Protein AF-0000000074476591 (afdb_homodimer)

Foldseek 3Di:
DAEEEEEALALQSLLLLVVLLVVVHHYAYEYQDALPDPDFQLRFQQQFQAKDAWAFDPDPLSLVLLVLLLVLFVVLVVCCVVPVQLFKDKFKEKEFEFPPPSPPCPHHRHDPNFAPWDWDDPVPHDPRTDTMIMTIIIGANRSSNSVVSVVCSCPVRNYYYHHDDDFACCVVCVVPPPHAYEYASAQDAHHVGDGDPQKFWWKKKKFFFAFDPPFPQLRYKYWYAHPVGDIWIWHHYGPPRGIITYIDTHGPDDDQDDDPVRVVVSQVVCVPVPVRRADVRHTGTPDMHMHIHTAGDSAWDFDWDADPPRHIYTYTYHHGSCCSSSRNSSSVSNSVVVCVVPPDPPD/DAEEEEEDLALQSLLLLVVLLVVVHHYAYEYQDALVDPDFQLRFQQQFQAKDAWAFDPDPLSLVLLVLLLVLFVVLVVCCVVPVQLFKDKFKEKEFEFPPPSPPCPHHRHDPNFAPWDWDDPVPHDPRTDTMIMTIIIGANRSSNSVVSVVCSCPVRNYYYHHDDDFACCVVCVVPPPHAYEYASAQDAHHVGDGDPQKFWWKKKKFFFAFDPPFPQLRYKYWYAHPVGDIWIWHHYGPPRGIITYIDTHGPDDDQDDDPVRVVVSQVVCVPPPVRRADVRHTGTPDMHMHIHTAGDSAWDFDWDADPPRHIYTYTYHHGSCCSSNRNSSSVSNSVVVCVVPPDPPD

Secondary structure (DSSP, 8-state):
--EEEEE--SHHHHHHHHHHHHTT-EEEEEES--TTSPP-TT-GGGG---B------SSHHHHHHHHHHHHHHHHHHHHHHH-GGG--EEEEEEEEEETT-S-SSS-TTSSTT-TT-EEPPGGGPPTTEEEEEEEEEEE--HHHHHHHHHHHHHHTT--EEEE---S-THHHHHHSTT-EEEE--SS-B-TTSSB-TTEEEEEEEEEEEE--TT-GGGSEEEEEE-TTS-EEEEEE-TTT--EEEE---EET----S--HHHHHHHHHHHHHH-GGG-BTTB-EEEEEEEEEEEEETTS-EEEEEEETTTEEEEEEE--BTTHHHHHHHHHHHHHHHHHHHS-----/--EEEEE--SHHHHHHHHHHHHTT-EEEEEES--TTSPP-TT-GGGG---B------SSHHHHHHHHHHHHHHHHHHHHHHH-GGG--EEEEEEEEEETT-S--SS-TTSSTT-TT-EEPPGGGPPTTEEEEEEEEEEE--HHHHHHHHHHHHHHTT--EEEE---S-THHHHHHSTT-EEEE--SS-B-TTSSB-TTEEEEEEEEEEEE--TT-GGGSEEEEEE-TTS-EEEEEE-TTT--EEEE---EET----S--HHHHHHHHHHHHHH-GGG-BTTB-EEEEEEEEEEEEETTS-EEEEEEETTTEEEEEEE--BTTHHHHHHHHHHHHHHHHHHHS-----

pLDDT: mean 94.34, std 8.96, range [31.52, 98.94]

Solvent-accessible surface area (backbone atoms only — not comparable to full-atom values): 35469 Å² total; per-residue (Å²): 126,62,45,35,37,28,33,22,51,38,48,40,17,46,29,30,49,45,47,32,39,75,70,65,41,45,45,35,36,38,19,69,58,55,57,72,50,71,90,45,41,87,48,37,49,55,66,43,65,43,59,57,72,73,49,55,34,90,45,71,63,44,34,53,51,40,52,26,26,46,46,21,52,55,48,46,60,50,39,32,67,78,41,50,77,41,30,44,40,78,30,43,32,35,43,37,22,16,57,88,41,80,81,53,84,87,29,62,39,41,58,74,89,48,52,72,67,39,73,48,58,76,90,71,48,57,92,69,45,69,44,39,35,33,28,53,30,44,29,20,25,34,43,57,29,46,37,42,50,51,28,39,36,35,32,76,66,62,36,48,78,43,81,46,81,75,68,29,48,48,57,50,47,69,77,40,70,90,34,38,34,34,42,19,50,37,44,32,66,23,62,90,34,61,55,38,84,54,36,48,61,32,23,32,44,35,35,35,25,36,46,46,93,82,33,70,46,73,60,29,30,43,36,37,30,40,65,87,67,48,51,42,34,39,35,29,19,44,87,49,55,33,29,34,42,32,49,49,81,34,70,91,46,83,74,68,62,84,51,67,68,60,52,51,52,50,53,57,50,33,59,70,78,44,50,67,45,38,52,94,84,33,76,45,71,75,43,77,45,40,32,40,28,28,20,28,72,85,41,61,43,75,47,80,45,79,43,88,91,77,36,44,34,35,37,41,27,12,45,27,92,38,38,71,38,27,13,51,20,52,13,50,53,50,38,53,54,50,39,69,76,54,64,74,76,78,122,127,62,44,35,37,28,32,22,51,37,50,40,17,47,29,30,49,45,46,33,39,74,70,63,39,45,48,35,36,37,19,72,57,54,57,72,50,70,92,45,42,87,47,39,50,54,66,44,66,43,59,55,73,73,48,58,34,89,46,73,63,44,34,55,51,38,52,26,25,45,47,21,52,55,48,48,60,51,38,33,69,77,40,50,77,42,31,44,41,78,30,44,31,35,43,36,24,16,57,89,39,79,81,53,84,88,29,61,38,42,59,74,89,48,53,71,67,40,72,49,58,76,91,71,48,58,92,70,44,70,44,38,35,34,28,54,29,44,29,20,24,33,44,56,29,46,36,39,50,51,29,40,35,35,33,76,67,62,38,48,79,42,82,46,82,74,67,29,49,48,57,50,48,70,76,40,69,91,36,39,35,34,41,18,49,38,43,33,66,24,60,90,34,61,56,40,85,54,36,48,62,32,24,31,44,35,34,34,26,36,46,47,93,81,34,68,46,74,59,30,31,44,39,37,32,39,65,88,66,49,51,40,33,40,35,28,20,44,85,49,55,34,30,32,40,32,50,49,82,33,71,92,46,85,74,70,63,84,52,67,69,60,53,51,51,49,53,57,49,32,59,70,78,45,52,66,44,38,52,94,84,34,75,47,70,75,43,76,45,40,29,40,27,28,20,28,71,85,41,62,42,74,46,80,46,78,42,88,91,78,36,44,34,36,38,42,26,12,44,27,93,37,39,69,39,27,13,50,21,52,12,50,54,50,39,53,54,49,39,70,77,54,63,73,74,80,123

Sequence (694 aa):
MSQVVVVGAGVIGLSCALTLSEGGYKVKVVAANFPTDPLSSKYTSSWAGAHYRPFPSLTDKDYEDAMLTRVTYDYFKKLSVEEPESTVKWVQGVDFVEEKGIYGVNSRGYYEGIDDMKIVPREQYPPGVAFGASYTTWVLNSPLYIQYLMRKLTFKYGVTFTRAELISLKQISQAYPGHIIVNATGMGLQWDGGYDGDCFPIRGQTLLVRVPQDCLYLNKTVTHQSKDGLWTFVIPRPHHGGVILGGTKQLDDYQSTPKEEDTNALIERAKILYPELFIEGQLDIRNVNVGFRSARNGGLKVELEKYPGNVSVVHAYGAGGMGYELSYGAAKKVEEIVKGIWPKSKLMSQVVVVGAGVIGLSCALTLSEGGYKVKVVAANFPTDPLSSKYTSSWAGAHYRPFPSLTDKDYEDAMLTRVTYDYFKKLSVEEPESTVKWVQGVDFVEEKGIYGVNSRGYYEGIDDMKIVPREQYPPGVAFGASYTTWVLNSPLYIQYLMRKLTFKYGVTFTRAELISLKQISQAYPGHIIVNATGMGLQWDGGYDGDCFPIRGQTLLVRVPQDCLYLNKTVTHQSKDGLWTFVIPRPHHGGVILGGTKQLDDYQSTPKEEDTNALIERAKILYPELFIEGQLDIRNVNVGFRSARNGGLKVELEKYPGNVSVVHAYGAGGMGYELSYGAAKKVEEIVKGIWPKSKL

Structure (mmCIF, N/CA/C/O backbone):
data_AF-0000000074476591-model_v1
#
loop_
_entity.id
_entity.type
_entity.pdbx_description
1 polymer 'FAD dependent oxidoreductase domain-containing protein'
#
loop_
_atom_site.group_PDB
_atom_site.id
_atom_site.type_symbol
_atom_site.label_atom_id
_atom_site.label_alt_id
_atom_site.label_comp_id
_atom_site.label_asym_id
_atom_site.label_entity_id
_atom_site.label_seq_id
_atom_site.pdbx_PDB_ins_code
_atom_site.Cartn_x
_atom_site.Cartn_y
_atom_site.Cartn_z
_atom_site.occupancy
_atom_site.B_iso_or_equiv
_atom_site.auth_seq_id
_atom_site.auth_comp_id
_atom_site.auth_asym_id
_atom_site.auth_atom_id
_atom_site.pdbx_PDB_model_num
ATOM 1 N N . MET A 1 1 ? -32.156 2.043 5.957 1 54.25 1 MET A N 1
ATOM 2 C CA . MET A 1 1 ? -30.812 2.471 6.383 1 54.25 1 MET A CA 1
ATOM 3 C C . MET A 1 1 ? -30.406 3.754 5.668 1 54.25 1 MET A C 1
ATOM 5 O O . MET A 1 1 ? -30.656 3.91 4.473 1 54.25 1 MET A O 1
ATOM 9 N N . SER A 1 2 ? -30.125 4.824 6.441 1 66.69 2 SER A N 1
ATOM 10 C CA . SER A 1 2 ? -29.859 6.141 5.867 1 66.69 2 SER A CA 1
ATOM 11 C C . SER A 1 2 ? -28.562 6.141 5.074 1 66.69 2 SER A C 1
ATOM 13 O O . SER A 1 2 ? -27.625 5.398 5.398 1 66.69 2 SER A O 1
ATOM 15 N N . GLN A 1 3 ? -28.672 6.848 3.941 1 91.94 3 GLN A N 1
ATOM 16 C CA . GLN A 1 3 ? -27.578 6.816 2.967 1 91.94 3 GLN A CA 1
ATOM 17 C C . GLN A 1 3 ? -26.812 8.133 2.975 1 91.94 3 GLN A C 1
ATOM 19 O O . GLN A 1 3 ? -27.391 9.203 3.119 1 91.94 3 GLN A O 1
ATOM 24 N N . VAL A 1 4 ? -25.609 8.031 3.135 1 98 4 VAL A N 1
ATOM 25 C CA . VAL A 1 4 ? -24.703 9.172 3.137 1 98 4 VAL A CA 1
ATOM 26 C C . VAL A 1 4 ? -23.734 9.07 1.956 1 98 4 VAL A C 1
ATOM 28 O O . VAL A 1 4 ? -23.219 7.992 1.658 1 98 4 VAL A O 1
ATOM 31 N N . VAL A 1 5 ? -23.547 10.188 1.273 1 98.75 5 VAL A N 1
ATOM 32 C CA . VAL A 1 5 ? -22.5 10.281 0.255 1 98.75 5 VAL A CA 1
ATOM 33 C C . VAL A 1 5 ? -21.375 11.195 0.74 1 98.75 5 VAL A C 1
ATOM 35 O O . VAL A 1 5 ? -21.625 12.367 1.051 1 98.75 5 VAL A O 1
ATOM 38 N N . VAL A 1 6 ? -20.266 10.664 0.896 1 98.94 6 VAL A N 1
ATOM 39 C CA . VAL A 1 6 ? -19.078 11.461 1.218 1 98.94 6 VAL A CA 1
ATOM 40 C C . VAL A 1 6 ? -18.391 11.898 -0.07 1 98.94 6 VAL A C 1
ATOM 42 O O . VAL A 1 6 ? -18.062 11.07 -0.92 1 98.94 6 VAL A O 1
ATOM 45 N N . VAL A 1 7 ? -18.188 13.195 -0.238 1 98.88 7 VAL A N 1
ATOM 46 C CA . VAL A 1 7 ? -17.531 13.75 -1.415 1 98.88 7 VAL A CA 1
ATOM 47 C C . VAL A 1 7 ? -16.078 14.109 -1.072 1 98.88 7 VAL A C 1
ATOM 49 O O . VAL A 1 7 ? -15.836 15.016 -0.277 1 98.88 7 VAL A O 1
ATOM 52 N N . GLY A 1 8 ? -15.148 13.43 -1.707 1 98.56 8 GLY A N 1
ATOM 53 C CA . GLY A 1 8 ? -13.734 13.562 -1.405 1 98.56 8 GLY A CA 1
ATOM 54 C C . GLY A 1 8 ? -13.148 12.328 -0.75 1 98.56 8 GLY A C 1
ATOM 55 O O . GLY A 1 8 ? -13.727 11.781 0.191 1 98.56 8 GLY A O 1
ATOM 56 N N . ALA A 1 9 ? -11.984 11.914 -1.245 1 98.69 9 ALA A N 1
ATOM 57 C CA . ALA A 1 9 ? -11.352 10.695 -0.736 1 98.69 9 ALA A CA 1
ATOM 58 C C . ALA A 1 9 ? -9.984 11 -0.136 1 98.69 9 ALA A C 1
ATOM 60 O O . ALA A 1 9 ? -9.055 10.188 -0.243 1 98.69 9 ALA A O 1
ATOM 61 N N . GLY A 1 10 ? -9.781 12.211 0.377 1 98.31 10 GLY A N 1
ATOM 62 C CA . GLY A 1 10 ? -8.656 12.484 1.256 1 98.31 10 GLY A CA 1
ATOM 63 C C . GLY A 1 10 ? -8.836 11.914 2.65 1 98.31 10 GLY A C 1
ATOM 64 O O . GLY A 1 10 ? -9.828 11.227 2.924 1 98.31 10 GLY A O 1
ATOM 65 N N . VAL A 1 11 ? -7.918 12.203 3.541 1 98.81 11 VAL A N 1
ATOM 66 C CA . VAL A 1 11 ? -7.922 11.578 4.859 1 98.81 11 VAL A CA 1
ATOM 67 C C . VAL A 1 11 ? -9.172 12.008 5.629 1 98.81 11 VAL A C 1
ATOM 69 O O . VAL A 1 11 ? -9.75 11.211 6.375 1 98.81 11 VAL A O 1
ATOM 72 N N . ILE A 1 12 ? -9.609 13.25 5.465 1 98.81 12 ILE A N 1
ATOM 73 C CA . ILE A 1 12 ? -10.812 13.703 6.152 1 98.81 12 ILE A CA 1
ATOM 74 C C . ILE A 1 12 ? -12.031 12.953 5.625 1 98.81 12 ILE A C 1
ATOM 76 O O . ILE A 1 12 ? -12.82 12.406 6.402 1 98.81 12 ILE A O 1
ATOM 80 N N . GLY A 1 13 ? -12.172 12.891 4.305 1 98.88 13 GLY A N 1
ATOM 81 C CA . GLY A 1 13 ? -13.289 12.188 3.711 1 98.88 13 GLY A CA 1
ATOM 82 C C . GLY A 1 13 ? -13.32 10.711 4.066 1 98.88 13 GLY A C 1
ATOM 83 O O . GLY A 1 13 ? -14.375 10.172 4.422 1 98.88 13 GLY A O 1
ATOM 84 N N . LEU A 1 14 ? -12.219 10.078 3.969 1 98.94 14 LEU A N 1
ATOM 85 C CA . LEU A 1 14 ? -12.148 8.656 4.281 1 98.94 14 LEU A CA 1
ATOM 86 C C . LEU A 1 14 ? -12.438 8.406 5.758 1 98.94 14 LEU A C 1
ATOM 88 O O . LEU A 1 14 ? -13.07 7.406 6.109 1 98.94 14 LEU A O 1
ATOM 92 N N . SER A 1 15 ? -11.93 9.273 6.629 1 98.94 15 SER A N 1
ATOM 93 C CA . SER A 1 15 ? -12.227 9.141 8.055 1 98.94 15 SER A CA 1
ATOM 94 C C . SER A 1 15 ? -13.711 9.328 8.328 1 98.94 15 SER A C 1
ATOM 96 O O . SER A 1 15 ? -14.289 8.625 9.172 1 98.94 15 SER A O 1
ATOM 98 N N . CYS A 1 16 ? -14.305 10.281 7.621 1 98.94 16 CYS A N 1
ATOM 99 C CA . CYS A 1 16 ? -15.742 10.453 7.762 1 98.94 16 CYS A CA 1
ATOM 100 C C . CYS A 1 16 ? -16.484 9.203 7.312 1 98.94 16 CYS A C 1
ATOM 102 O O . CYS A 1 16 ? -17.406 8.742 8 1 98.94 16 CYS A O 1
ATOM 104 N N . ALA A 1 17 ? -16.094 8.695 6.168 1 98.94 17 ALA A N 1
ATOM 105 C CA . ALA A 1 17 ? -16.719 7.461 5.691 1 98.94 17 ALA A CA 1
ATOM 106 C C . ALA A 1 17 ? -16.562 6.34 6.715 1 98.94 17 ALA A C 1
ATOM 108 O O . ALA A 1 17 ? -17.5 5.559 6.93 1 98.94 17 ALA A O 1
ATOM 109 N N . LEU A 1 18 ? -15.461 6.262 7.348 1 98.94 18 LEU A N 1
ATOM 110 C CA . LEU A 1 18 ? -15.18 5.219 8.336 1 98.94 18 LEU A CA 1
ATOM 111 C C . LEU A 1 18 ? -16.109 5.352 9.539 1 98.94 18 LEU A C 1
ATOM 113 O O . LEU A 1 18 ? -16.812 4.398 9.891 1 98.94 18 LEU A O 1
ATOM 117 N N . THR A 1 19 ? -16.125 6.555 10.172 1 98.81 19 THR A N 1
ATOM 118 C CA . THR A 1 19 ? -16.906 6.727 11.391 1 98.81 19 THR A CA 1
ATOM 119 C C . THR A 1 19 ? -18.391 6.547 11.102 1 98.81 19 THR A C 1
ATOM 121 O O . THR A 1 19 ? -19.125 5.961 11.906 1 98.81 19 THR A O 1
ATOM 124 N N . LEU A 1 20 ? -18.844 7.027 9.977 1 98.5 20 LEU A N 1
ATOM 125 C CA . LEU A 1 20 ? -20.234 6.863 9.594 1 98.5 20 LEU A CA 1
ATOM 126 C C . LEU A 1 20 ? -20.562 5.391 9.367 1 98.5 20 LEU A C 1
ATOM 128 O O . LEU A 1 20 ? -21.625 4.914 9.789 1 98.5 20 LEU A O 1
ATOM 132 N N . SER A 1 21 ? -19.688 4.672 8.672 1 98.12 21 SER A N 1
ATOM 133 C CA . SER A 1 21 ? -19.875 3.24 8.477 1 98.12 21 SER A CA 1
ATOM 134 C C . SER A 1 21 ? -19.906 2.494 9.805 1 98.12 21 SER A C 1
ATOM 136 O O . SER A 1 21 ? -20.766 1.631 10.016 1 98.12 21 SER A O 1
ATOM 138 N N . GLU A 1 22 ? -18.953 2.836 10.68 1 97.44 22 GLU A N 1
ATOM 139 C CA . GLU A 1 22 ? -18.938 2.26 12.016 1 97.44 22 GLU A CA 1
ATOM 140 C C . GLU A 1 22 ? -20.234 2.553 12.766 1 97.44 22 GLU A C 1
ATOM 142 O O . GLU A 1 22 ? -20.688 1.741 13.578 1 97.44 22 GLU A O 1
ATOM 147 N N . GLY A 1 23 ? -20.75 3.686 12.469 1 95.5 23 GLY A N 1
ATOM 148 C CA . GLY A 1 23 ? -22 4.086 13.102 1 95.5 23 GLY A CA 1
ATOM 149 C C . GLY A 1 23 ? -23.219 3.42 12.492 1 95.5 23 GLY A C 1
ATOM 150 O O . GLY A 1 23 ? -24.344 3.637 12.945 1 95.5 23 GLY A O 1
ATOM 151 N N . GLY A 1 24 ? -23.078 2.645 11.438 1 95 24 GLY A N 1
ATOM 152 C CA . GLY A 1 24 ? -24.156 1.852 10.875 1 95 24 GLY A CA 1
ATOM 153 C C . GLY A 1 24 ? -24.797 2.49 9.656 1 95 24 GLY A C 1
ATOM 154 O O . GLY A 1 24 ? -25.797 1.987 9.141 1 95 24 GLY A O 1
ATOM 155 N N . TYR A 1 25 ? -24.297 3.576 9.172 1 96.44 25 TYR A N 1
ATOM 156 C CA . TYR A 1 25 ? -24.828 4.227 7.977 1 96.44 25 TYR A CA 1
ATOM 157 C C . TYR A 1 25 ? -24.344 3.516 6.715 1 96.44 25 TYR A C 1
ATOM 159 O O . TYR A 1 25 ? -23.281 2.893 6.707 1 96.44 25 TYR A O 1
ATOM 167 N N . LYS A 1 26 ? -25.172 3.523 5.691 1 96.62 26 LYS A N 1
ATOM 168 C CA . LYS A 1 26 ? -24.734 3.125 4.359 1 96.62 26 LYS A CA 1
ATOM 169 C C . LYS A 1 26 ? -24.016 4.273 3.648 1 96.62 26 LYS A C 1
ATOM 171 O O . LYS A 1 26 ? -24.625 5.316 3.385 1 96.62 26 LYS A O 1
ATOM 176 N N . VAL A 1 27 ? -22.781 4.062 3.332 1 98.38 27 VAL A N 1
ATOM 177 C CA . VAL A 1 27 ? -21.938 5.168 2.879 1 98.38 27 VAL A CA 1
ATOM 178 C C . VAL A 1 27 ? -21.453 4.895 1.459 1 98.38 27 VAL A C 1
ATOM 180 O O . VAL A 1 27 ? -21.094 3.762 1.122 1 98.38 27 VAL A O 1
ATOM 183 N N . LYS A 1 28 ? -21.438 5.883 0.626 1 98.56 28 LYS A N 1
ATOM 184 C CA . LYS A 1 28 ? -20.766 5.934 -0.668 1 98.56 28 LYS A CA 1
ATOM 185 C C . LYS A 1 28 ? -19.75 7.066 -0.711 1 98.56 28 LYS A C 1
ATOM 187 O O . LYS A 1 28 ? -19.938 8.109 -0.08 1 98.56 28 LYS A O 1
ATOM 192 N N . VAL A 1 29 ? -18.672 6.844 -1.437 1 98.81 29 VAL A N 1
ATOM 193 C CA . VAL A 1 29 ? -17.672 7.891 -1.603 1 98.81 29 VAL A CA 1
ATOM 194 C C . VAL A 1 29 ? -17.562 8.281 -3.076 1 98.81 29 VAL A C 1
ATOM 196 O O . VAL A 1 29 ? -17.469 7.414 -3.947 1 98.81 29 VAL A O 1
ATOM 199 N N . VAL A 1 30 ? -17.656 9.531 -3.359 1 98.81 30 VAL A N 1
ATOM 200 C CA . VAL A 1 30 ? -17.453 10.086 -4.691 1 98.81 30 VAL A CA 1
ATOM 201 C C . VAL A 1 30 ? -16.25 11.031 -4.676 1 98.81 30 VAL A C 1
ATOM 203 O O . VAL A 1 30 ? -16.172 11.938 -3.844 1 98.81 30 VAL A O 1
ATOM 206 N N . ALA A 1 31 ? -15.305 10.836 -5.539 1 98.44 31 ALA A N 1
ATOM 207 C CA . ALA A 1 31 ? -14.109 11.672 -5.527 1 98.44 31 ALA A CA 1
ATOM 208 C C . ALA A 1 31 ? -13.422 11.664 -6.891 1 98.44 31 ALA A C 1
ATOM 210 O O . ALA A 1 31 ? -13.633 10.75 -7.688 1 98.44 31 ALA A O 1
ATOM 211 N N . ALA A 1 32 ? -12.617 12.703 -7.129 1 97.25 32 ALA A N 1
ATOM 212 C CA . ALA A 1 32 ? -11.836 12.797 -8.359 1 97.25 32 ALA A CA 1
ATOM 213 C C . ALA A 1 32 ? -10.57 11.953 -8.273 1 97.25 32 ALA A C 1
ATOM 215 O O . ALA A 1 32 ? -10.078 11.453 -9.289 1 97.25 32 ALA A O 1
ATOM 216 N N . ASN A 1 33 ? -10.039 11.859 -7.105 1 96.75 33 ASN A N 1
ATOM 217 C CA . ASN A 1 33 ? -8.805 11.125 -6.859 1 96.75 33 ASN A CA 1
ATOM 218 C C . ASN A 1 33 ? -8.992 10.062 -5.777 1 96.75 33 ASN A C 1
ATOM 220 O O . ASN A 1 33 ? -9.758 10.266 -4.836 1 96.75 33 ASN A O 1
ATOM 224 N N . PHE A 1 34 ? -8.281 8.953 -5.961 1 97.31 34 PHE A N 1
ATOM 225 C CA . PHE A 1 34 ? -8.312 7.871 -4.984 1 97.31 34 PHE A CA 1
ATOM 226 C C . PHE A 1 34 ? -6.914 7.574 -4.461 1 97.31 34 PHE A C 1
ATOM 228 O O . PHE A 1 34 ? -5.922 7.895 -5.117 1 97.31 34 PHE A O 1
ATOM 235 N N . PRO A 1 35 ? -6.828 6.945 -3.264 1 96.94 35 PRO A N 1
ATOM 236 C CA . PRO A 1 35 ? -5.551 6.633 -2.625 1 96.94 35 PRO A CA 1
ATOM 237 C C . PRO A 1 35 ? -4.648 5.766 -3.502 1 96.94 35 PRO A C 1
ATOM 239 O O . PRO A 1 35 ? -3.424 5.797 -3.355 1 96.94 35 PRO A O 1
ATOM 242 N N . THR A 1 36 ? -5.152 5.023 -4.418 1 94.25 36 THR A N 1
ATOM 243 C CA . THR A 1 36 ? -4.383 4.082 -5.219 1 94.25 36 THR A CA 1
ATOM 244 C C . THR A 1 36 ? -3.871 4.746 -6.492 1 94.25 36 THR A C 1
ATOM 246 O O . THR A 1 36 ? -3.158 4.117 -7.281 1 94.25 36 THR A O 1
ATOM 249 N N . ASP A 1 37 ? -4.27 6.012 -6.695 1 94.31 37 ASP A N 1
ATOM 250 C CA . ASP A 1 37 ? -3.807 6.738 -7.871 1 94.31 37 ASP A CA 1
ATOM 251 C C . ASP A 1 37 ? -2.326 7.09 -7.754 1 94.31 37 ASP A C 1
ATOM 253 O O . ASP A 1 37 ? -1.776 7.125 -6.652 1 94.31 37 ASP A O 1
ATOM 257 N N . PRO A 1 38 ? -1.686 7.32 -8.922 1 89.19 38 PRO A N 1
ATOM 258 C CA . PRO A 1 38 ? -0.348 7.91 -8.836 1 89.19 38 PRO A CA 1
ATOM 259 C C . PRO A 1 38 ? -0.336 9.242 -8.086 1 89.19 38 PRO A C 1
ATOM 261 O O . PRO A 1 38 ? -1.34 9.953 -8.078 1 89.19 38 PRO A O 1
ATOM 264 N N . LEU A 1 39 ? 0.77 9.516 -7.508 1 87.25 39 LEU A N 1
ATOM 265 C CA . LEU A 1 39 ? 0.896 10.75 -6.734 1 87.25 39 LEU A CA 1
ATOM 266 C C . LEU A 1 39 ? 0.591 11.969 -7.598 1 87.25 39 LEU A C 1
ATOM 268 O O . LEU A 1 39 ? 1.001 12.031 -8.758 1 87.25 39 LEU A O 1
ATOM 272 N N . SER A 1 40 ? -0.216 12.828 -7.035 1 89.81 40 SER A N 1
ATOM 273 C CA . SER A 1 40 ? -0.584 14.078 -7.688 1 89.81 40 SER A CA 1
ATOM 274 C C . SER A 1 40 ? -0.62 15.234 -6.691 1 89.81 40 SER A C 1
ATOM 276 O O . SER A 1 40 ? -1.106 15.078 -5.57 1 89.81 40 SER A O 1
ATOM 278 N N . SER A 1 41 ? -0.107 16.375 -7.117 1 88.25 41 SER A N 1
ATOM 279 C CA . SER A 1 41 ? -0.081 17.531 -6.246 1 88.25 41 SER A CA 1
ATOM 280 C C . SER A 1 41 ? -1.493 18 -5.891 1 88.25 41 SER A C 1
ATOM 282 O O . SER A 1 41 ? -1.688 18.734 -4.93 1 88.25 41 SER A O 1
ATOM 284 N N . LYS A 1 42 ? -2.461 17.516 -6.625 1 86.31 42 LYS A N 1
ATOM 285 C CA . LYS A 1 42 ? -3.848 17.906 -6.406 1 86.31 42 LYS A CA 1
ATOM 286 C C . LYS A 1 42 ? -4.512 17.031 -5.348 1 86.31 42 LYS A C 1
ATOM 288 O O . LYS A 1 42 ? -5.617 17.328 -4.891 1 86.31 42 LYS A O 1
ATOM 293 N N . TYR A 1 43 ? -3.895 15.992 -5.016 1 93.25 43 TYR A N 1
ATOM 294 C CA . TYR A 1 43 ? -4.371 15.078 -3.988 1 93.25 43 TYR A CA 1
ATOM 295 C C . TYR A 1 43 ? -3.479 15.133 -2.752 1 93.25 43 TYR A C 1
ATOM 297 O O . TYR A 1 43 ? -2.557 14.32 -2.607 1 93.25 43 TYR A O 1
ATOM 305 N N . THR A 1 44 ? -3.787 15.953 -1.879 1 91.56 44 THR A N 1
ATOM 306 C CA . THR A 1 44 ? -2.92 16.469 -0.825 1 91.56 44 THR A CA 1
ATOM 307 C C . THR A 1 44 ? -2.578 15.367 0.177 1 91.56 44 THR A C 1
ATOM 309 O O . THR A 1 44 ? -1.44 15.281 0.642 1 91.56 44 THR A O 1
ATOM 312 N N . SER A 1 45 ? -3.48 14.5 0.435 1 96.12 45 SER A N 1
ATOM 313 C CA . SER A 1 45 ? -3.369 13.586 1.567 1 96.12 45 SER A CA 1
ATOM 314 C C . SER A 1 45 ? -2.184 12.641 1.399 1 96.12 45 SER A C 1
ATOM 316 O O . SER A 1 45 ? -1.566 12.234 2.385 1 96.12 45 SER A O 1
ATOM 318 N N . SER A 1 46 ? -1.799 12.352 0.179 1 94.69 46 SER A N 1
ATOM 319 C CA . SER A 1 46 ? -0.72 11.398 -0.067 1 94.69 46 SER A CA 1
ATOM 320 C C . SER A 1 46 ? 0.643 12.023 0.219 1 94.69 46 SER A C 1
ATOM 322 O O . SER A 1 46 ? 1.64 11.312 0.357 1 94.69 46 SER A O 1
ATOM 324 N N . TRP A 1 47 ? 0.73 13.352 0.355 1 93.94 47 TRP A N 1
ATOM 325 C CA . TRP A 1 47 ? 2.006 14.055 0.435 1 93.94 47 TRP A CA 1
ATOM 326 C C . TRP A 1 47 ? 2.312 14.461 1.872 1 93.94 47 TRP A C 1
ATOM 328 O O . TRP A 1 47 ? 3.395 14.984 2.158 1 93.94 47 TRP A O 1
ATOM 338 N N . ALA A 1 48 ? 1.407 14.211 2.715 1 95.19 48 ALA A N 1
ATOM 339 C CA . ALA A 1 48 ? 1.542 14.688 4.09 1 95.19 48 ALA A CA 1
ATOM 340 C C . ALA A 1 48 ? 2.711 14.008 4.797 1 95.19 48 ALA A C 1
ATOM 342 O O . ALA A 1 48 ? 2.967 12.82 4.582 1 95.19 48 ALA A O 1
ATOM 343 N N . GLY A 1 49 ? 3.467 14.797 5.566 1 95.44 49 GLY A N 1
ATOM 344 C CA . GLY A 1 49 ? 4.41 14.172 6.48 1 95.44 49 GLY A CA 1
ATOM 345 C C . GLY A 1 49 ? 3.744 13.25 7.484 1 95.44 49 GLY A C 1
ATOM 346 O O . GLY A 1 49 ? 4.191 12.117 7.684 1 95.44 49 GLY A O 1
ATOM 347 N N . ALA A 1 50 ? 2.705 13.734 8.047 1 95.88 50 ALA A N 1
ATOM 348 C CA . ALA A 1 50 ? 1.762 12.977 8.867 1 95.88 50 ALA A CA 1
ATOM 349 C C . ALA A 1 50 ? 2.383 12.594 10.211 1 95.88 50 ALA A C 1
ATOM 351 O O . ALA A 1 50 ? 2.611 11.414 10.477 1 95.88 50 ALA A O 1
ATOM 352 N N . HIS A 1 51 ? 2.668 13.453 11.047 1 97.56 51 HIS A N 1
ATOM 353 C CA . HIS A 1 51 ? 2.959 13.305 12.469 1 97.56 51 HIS A CA 1
ATOM 354 C C . HIS A 1 51 ? 2.076 14.219 13.312 1 97.56 51 HIS A C 1
ATOM 356 O O . HIS A 1 51 ? 1.437 15.133 12.781 1 97.56 51 HIS A O 1
ATOM 362 N N . TYR A 1 52 ? 1.99 13.914 14.516 1 97.75 52 TYR A N 1
ATOM 363 C CA . TYR A 1 52 ? 1.255 14.828 15.383 1 97.75 52 TYR A CA 1
ATOM 364 C C . TYR A 1 52 ? 2.209 15.68 16.203 1 97.75 52 TYR A C 1
ATOM 366 O O . TYR A 1 52 ? 3.125 15.156 16.844 1 97.75 52 TYR A O 1
ATOM 374 N N . ARG A 1 53 ? 1.962 16.906 16.125 1 94.44 53 ARG A N 1
ATOM 375 C CA . ARG A 1 53 ? 2.631 17.891 16.969 1 94.44 53 ARG A CA 1
ATOM 376 C C . ARG A 1 53 ? 1.621 18.797 17.656 1 94.44 53 ARG A C 1
ATOM 378 O O . ARG A 1 53 ? 0.827 19.469 16.984 1 94.44 53 ARG A O 1
ATOM 385 N N . PRO A 1 54 ? 1.692 18.812 18.953 1 92.75 54 PRO A N 1
ATOM 386 C CA . PRO A 1 54 ? 0.8 19.781 19.609 1 92.75 54 PRO A CA 1
ATOM 387 C C . PRO A 1 54 ? 1.198 21.219 19.328 1 92.75 54 PRO A C 1
ATOM 389 O O . PRO A 1 54 ? 2.375 21.516 19.109 1 92.75 54 PRO A O 1
ATOM 392 N N . PHE A 1 55 ? 0.191 22.016 19.359 1 88.81 55 PHE A N 1
ATOM 393 C CA . PHE A 1 55 ? 0.419 23.438 19.109 1 88.81 55 PHE A CA 1
ATOM 394 C C . PHE A 1 55 ? -0.43 24.281 20.031 1 88.81 55 PHE A C 1
ATOM 396 O O . PHE A 1 55 ? -1.588 23.969 20.312 1 88.81 55 PHE A O 1
ATOM 403 N N . PRO A 1 56 ? 0.216 25.391 20.484 1 88.88 56 PRO A N 1
ATOM 404 C CA . PRO A 1 56 ? -0.564 26.281 21.359 1 88.88 56 PRO A CA 1
ATOM 405 C C . PRO A 1 56 ? -1.726 26.953 20.625 1 88.88 56 PRO A C 1
ATOM 407 O O . PRO A 1 56 ? -1.596 27.312 19.453 1 88.88 56 PRO A O 1
ATOM 410 N N . SER A 1 57 ? -2.811 27.125 21.422 1 90 57 SER A N 1
ATOM 411 C CA . SER A 1 57 ? -3.998 27.75 20.844 1 90 57 SER A CA 1
ATOM 412 C C . SER A 1 57 ? -3.984 29.266 21.078 1 90 57 SER A C 1
ATOM 414 O O . SER A 1 57 ? -3.799 29.719 22.203 1 90 57 SER A O 1
ATOM 416 N N . LEU A 1 58 ? -4.203 30.016 20 1 85.88 58 LEU A N 1
ATOM 417 C CA . LEU A 1 58 ? -4.301 31.469 20.109 1 85.88 58 LEU A CA 1
ATOM 418 C C . LEU A 1 58 ? -5.758 31.906 20.25 1 85.88 58 LEU A C 1
ATOM 420 O O . LEU A 1 58 ? -6.047 32.938 20.875 1 85.88 58 LEU A O 1
ATOM 424 N N . THR A 1 59 ? -6.625 31.172 19.625 1 89.5 59 THR A N 1
ATOM 425 C CA . THR A 1 59 ? -8.055 31.469 19.641 1 89.5 59 THR A CA 1
ATOM 426 C C . THR A 1 59 ? -8.844 30.297 20.203 1 89.5 59 THR A C 1
ATOM 428 O O . THR A 1 59 ? -8.297 29.203 20.391 1 89.5 59 THR A O 1
ATOM 431 N N . ASP A 1 60 ? -10.086 30.578 20.453 1 91.75 60 ASP A N 1
ATOM 432 C CA . ASP A 1 60 ? -10.969 29.5 20.906 1 91.75 60 ASP A CA 1
ATOM 433 C C . ASP A 1 60 ? -11.125 28.438 19.812 1 91.75 60 ASP A C 1
ATOM 435 O O . ASP A 1 60 ? -11.234 27.25 20.109 1 91.75 60 ASP A O 1
ATOM 439 N N . LYS A 1 61 ? -11.094 28.891 18.656 1 91.88 61 LYS A N 1
ATOM 440 C CA . LYS A 1 61 ? -11.195 27.953 17.547 1 91.88 61 LYS A CA 1
ATOM 441 C C . LYS A 1 61 ? -9.969 27.047 17.469 1 91.88 61 LYS A C 1
ATOM 443 O O . LYS A 1 61 ? -10.094 25.844 17.234 1 91.88 61 LYS A O 1
ATOM 448 N N . ASP A 1 62 ? -8.844 27.609 17.734 1 91 62 ASP A N 1
ATOM 449 C CA . ASP A 1 62 ? -7.621 26.812 17.797 1 91 62 ASP A CA 1
ATOM 450 C C . ASP A 1 62 ? -7.723 25.719 18.859 1 91 62 ASP A C 1
ATOM 452 O O . ASP A 1 62 ? -7.305 24.594 18.625 1 91 62 ASP A O 1
ATOM 456 N N . TYR A 1 63 ? -8.266 26.188 19.922 1 94 63 TYR A N 1
ATOM 457 C CA . TYR A 1 63 ? -8.383 25.25 21.031 1 94 63 TYR A CA 1
ATOM 458 C C . TYR A 1 63 ? -9.367 24.141 20.688 1 94 63 TYR A C 1
ATOM 460 O O . TYR A 1 63 ? -9.102 22.969 20.969 1 94 63 TYR A O 1
ATOM 468 N N . GLU A 1 64 ? -10.453 24.484 20.109 1 94.62 64 GLU A N 1
ATOM 469 C CA . GLU A 1 64 ? -11.422 23.484 19.672 1 94.62 64 GLU A CA 1
ATOM 470 C C . GLU A 1 64 ? -10.781 22.469 18.734 1 94.62 64 GLU A C 1
ATOM 472 O O . GLU A 1 64 ? -10.977 21.266 18.891 1 94.62 64 GLU A O 1
ATOM 477 N N . ASP A 1 65 ? -10.062 22.953 17.781 1 94.5 65 ASP A N 1
ATOM 478 C CA . ASP A 1 65 ? -9.383 22.078 16.828 1 94.5 65 ASP A CA 1
ATOM 479 C C . ASP A 1 65 ? -8.352 21.203 17.531 1 94.5 65 ASP A C 1
ATOM 481 O O . ASP A 1 65 ? -8.203 20.016 17.203 1 94.5 65 ASP A O 1
ATOM 485 N N . ALA A 1 66 ? -7.652 21.812 18.5 1 94.94 66 ALA A N 1
ATOM 486 C CA . ALA A 1 66 ? -6.676 21.047 19.281 1 94.94 66 ALA A CA 1
ATOM 487 C C . ALA A 1 66 ? -7.336 19.859 19.984 1 94.94 66 ALA A C 1
ATOM 489 O O . ALA A 1 66 ? -6.773 18.766 20.016 1 94.94 66 ALA A O 1
ATOM 490 N N . MET A 1 67 ? -8.5 20.094 20.453 1 96.56 67 MET A N 1
ATOM 491 C CA . MET A 1 67 ? -9.195 19.031 21.172 1 96.56 67 MET A CA 1
ATOM 492 C C . MET A 1 67 ? -9.648 17.938 20.203 1 96.56 67 MET A C 1
ATOM 494 O O . MET A 1 67 ? -9.664 16.75 20.562 1 96.56 67 MET A O 1
ATOM 498 N N . LEU A 1 68 ? -9.984 18.312 18.969 1 97.69 68 LEU A N 1
ATOM 499 C CA . LEU A 1 68 ? -10.297 17.312 17.953 1 97.69 68 LEU A CA 1
ATOM 500 C C . LEU A 1 68 ? -9.086 16.438 17.656 1 97.69 68 LEU A C 1
ATOM 502 O O . LEU A 1 68 ? -9.219 15.242 17.391 1 97.69 68 LEU A O 1
ATOM 506 N N . THR A 1 69 ? -7.891 17.031 17.672 1 98.12 69 THR A N 1
ATOM 507 C CA . THR A 1 69 ? -6.68 16.25 17.422 1 98.12 69 THR A CA 1
ATOM 508 C C . THR A 1 69 ? -6.461 15.227 18.531 1 98.12 69 THR A C 1
ATOM 510 O O . THR A 1 69 ? -5.887 14.164 18.297 1 98.12 69 THR A O 1
ATOM 513 N N . ARG A 1 70 ? -6.961 15.555 19.781 1 98.25 70 ARG A N 1
ATOM 514 C CA . ARG A 1 70 ? -6.824 14.617 20.891 1 98.25 70 ARG A CA 1
ATOM 515 C C . ARG A 1 70 ? -7.711 13.391 20.688 1 98.25 70 ARG A C 1
ATOM 517 O O . ARG A 1 70 ? -7.367 12.289 21.141 1 98.25 70 ARG A O 1
ATOM 524 N N . VAL A 1 71 ? -8.828 13.609 20.062 1 98.5 71 VAL A N 1
ATOM 525 C CA . VAL A 1 71 ? -9.695 12.492 19.719 1 98.5 71 VAL A CA 1
ATOM 526 C C . VAL A 1 71 ? -8.984 11.562 18.734 1 98.5 71 VAL A C 1
ATOM 528 O O . VAL A 1 71 ? -8.992 10.336 18.906 1 98.5 71 VAL A O 1
ATOM 531 N N . THR A 1 72 ? -8.352 12.086 17.75 1 98.75 72 THR A N 1
ATOM 532 C CA . THR A 1 72 ? -7.574 11.305 16.797 1 98.75 72 THR A CA 1
ATOM 533 C C . THR A 1 72 ? -6.402 10.609 17.484 1 98.75 72 THR A C 1
ATOM 535 O O . THR A 1 72 ? -6.129 9.438 17.234 1 98.75 72 THR A O 1
ATOM 538 N N . TYR A 1 73 ? -5.758 11.383 18.375 1 98.69 73 TYR A N 1
ATOM 539 C CA . TYR A 1 73 ? -4.648 10.859 19.172 1 98.69 73 TYR A CA 1
ATOM 540 C C . TYR A 1 73 ? -5.059 9.594 19.906 1 98.69 73 TYR A C 1
ATOM 542 O O . TYR A 1 73 ? -4.375 8.57 19.812 1 98.69 73 TYR A O 1
ATOM 550 N N . ASP A 1 74 ? -6.121 9.602 20.547 1 98.56 74 ASP A N 1
ATOM 551 C CA . ASP A 1 74 ? -6.605 8.469 21.344 1 98.56 74 ASP A CA 1
ATOM 552 C C . ASP A 1 74 ? -7.027 7.309 20.438 1 98.56 74 ASP A C 1
ATOM 554 O O . ASP A 1 74 ? -6.766 6.145 20.75 1 98.56 74 ASP A O 1
ATOM 558 N N . TYR A 1 75 ? -7.656 7.637 19.375 1 98.81 75 TYR A N 1
ATOM 559 C CA . TYR A 1 75 ? -8.031 6.609 18.422 1 98.81 75 TYR A CA 1
ATOM 560 C C . TYR A 1 75 ? -6.801 5.887 17.891 1 98.81 75 TYR A C 1
ATOM 562 O O . TYR A 1 75 ? -6.805 4.66 17.75 1 98.81 75 TYR A O 1
ATOM 570 N N . PHE A 1 76 ? -5.785 6.605 17.578 1 98.88 76 PHE A N 1
ATOM 571 C CA . PHE A 1 76 ? -4.582 6.031 16.984 1 98.88 76 PHE A CA 1
ATOM 572 C C . PHE A 1 76 ? -3.852 5.152 18 1 98.88 76 PHE A C 1
ATOM 574 O O . PHE A 1 76 ? -3.158 4.207 17.609 1 98.88 76 PHE A O 1
ATOM 581 N N . LYS A 1 77 ? -4.035 5.434 19.328 1 98.56 77 LYS A N 1
ATOM 582 C CA . LYS A 1 77 ? -3.496 4.531 20.344 1 98.56 77 LYS A CA 1
ATOM 583 C C . LYS A 1 77 ? -4.074 3.129 20.188 1 98.56 77 LYS A C 1
ATOM 585 O O . LYS A 1 77 ? -3.338 2.141 20.219 1 98.56 77 LYS A O 1
ATOM 590 N N . LYS A 1 78 ? -5.309 3.125 19.969 1 98.44 78 LYS A N 1
ATOM 591 C CA . LYS A 1 78 ? -5.996 1.847 19.812 1 98.44 78 LYS A CA 1
ATOM 592 C C . LYS A 1 78 ? -5.688 1.213 18.469 1 98.44 78 LYS A C 1
ATOM 594 O O . LYS A 1 78 ? -5.379 0.021 18.391 1 98.44 78 LYS A O 1
ATOM 599 N N . LEU A 1 79 ? -5.699 1.992 17.469 1 98.69 79 LEU A N 1
ATOM 600 C CA . LEU A 1 79 ? -5.543 1.515 16.109 1 98.69 79 LEU A CA 1
ATOM 601 C C . LEU A 1 79 ? -4.172 0.881 15.898 1 98.69 79 LEU A C 1
ATOM 603 O O . LEU A 1 79 ? -4.051 -0.158 15.25 1 98.69 79 LEU A O 1
ATOM 607 N N . SER A 1 80 ? -3.146 1.508 16.453 1 98.44 80 SER A N 1
ATOM 608 C CA . SER A 1 80 ? -1.778 1.043 16.25 1 98.44 80 SER A CA 1
ATOM 609 C C . SER A 1 80 ? -1.588 -0.367 16.797 1 98.44 80 SER A C 1
ATOM 611 O O . SER A 1 80 ? -0.733 -1.115 16.328 1 98.44 80 SER A O 1
ATOM 613 N N . VAL A 1 81 ? -2.391 -0.736 17.734 1 97.88 81 VAL A N 1
ATOM 614 C CA . VAL A 1 81 ? -2.299 -2.049 18.359 1 97.88 81 VAL A CA 1
ATOM 615 C C . VAL A 1 81 ? -3.213 -3.035 17.641 1 97.88 81 VAL A C 1
ATOM 617 O O . VAL A 1 81 ? -2.787 -4.133 17.281 1 97.88 81 VAL A O 1
ATOM 620 N N . GLU A 1 82 ? -4.383 -2.609 17.375 1 97.94 82 GLU A N 1
ATOM 621 C CA . GLU A 1 82 ? -5.402 -3.504 16.828 1 97.94 82 GLU A CA 1
ATOM 622 C C . GLU A 1 82 ? -5.168 -3.779 15.352 1 97.94 82 GLU A C 1
ATOM 624 O O . GLU A 1 82 ? -5.477 -4.867 14.852 1 97.94 82 GLU A O 1
ATOM 629 N N . GLU A 1 83 ? -4.684 -2.836 14.695 1 98.06 83 GLU A N 1
ATOM 630 C CA . GLU A 1 83 ? -4.461 -2.947 13.258 1 98.06 83 GLU A CA 1
ATOM 631 C C . GLU A 1 83 ? -3.131 -2.32 12.852 1 98.06 83 GLU A C 1
ATOM 633 O O . GLU A 1 83 ? -3.105 -1.295 12.172 1 98.06 83 GLU A O 1
ATOM 638 N N . PRO A 1 84 ? -2.07 -3.018 13.148 1 97.5 84 PRO A N 1
ATOM 639 C CA . PRO A 1 84 ? -0.745 -2.461 12.867 1 97.5 84 PRO A CA 1
ATOM 640 C C . PRO A 1 84 ? -0.515 -2.217 11.375 1 97.5 84 PRO A C 1
ATOM 642 O O . PRO A 1 84 ? 0.353 -1.423 11.008 1 97.5 84 PRO A O 1
ATOM 645 N N . GLU A 1 85 ? -1.326 -2.844 10.5 1 97.56 85 GLU A N 1
ATOM 646 C CA . GLU A 1 85 ? -1.196 -2.65 9.055 1 97.56 85 GLU A CA 1
ATOM 647 C C . GLU A 1 85 ? -1.628 -1.246 8.648 1 97.56 85 GLU A C 1
ATOM 649 O O . GLU A 1 85 ? -1.395 -0.826 7.512 1 97.56 85 GLU A O 1
ATOM 654 N N . SER A 1 86 ? -2.178 -0.452 9.617 1 98.62 86 SER A N 1
ATOM 655 C CA . SER A 1 86 ? -2.539 0.939 9.367 1 98.62 86 SER A CA 1
ATOM 656 C C . SER A 1 86 ? -1.299 1.815 9.227 1 98.62 86 SER A C 1
ATOM 658 O O . SER A 1 86 ? -1.385 2.951 8.758 1 98.62 86 SER A O 1
ATOM 660 N N . THR A 1 87 ? -0.182 1.434 9.711 1 98.69 87 THR A N 1
ATOM 661 C CA . THR A 1 87 ? 1.139 2.051 9.656 1 98.69 87 THR A CA 1
ATOM 662 C C . THR A 1 87 ? 1.326 3.029 10.812 1 98.69 87 THR A C 1
ATOM 664 O O . THR A 1 87 ? 2.408 3.592 10.984 1 98.69 87 THR A O 1
ATOM 667 N N . VAL A 1 88 ? 0.255 3.285 11.648 1 98.81 88 VAL A N 1
ATOM 668 C CA . VAL A 1 88 ? 0.391 4.199 12.773 1 98.81 88 VAL A CA 1
ATOM 669 C C . VAL A 1 88 ? 1.434 3.666 13.758 1 98.81 88 VAL A C 1
ATOM 671 O O . VAL A 1 88 ? 1.354 2.514 14.188 1 98.81 88 VAL A O 1
ATOM 674 N N . LYS A 1 89 ? 2.395 4.43 14.047 1 98.62 89 LYS A N 1
ATOM 675 C CA . LYS A 1 89 ? 3.482 4.062 14.953 1 98.62 89 LYS A CA 1
ATOM 676 C C . LYS A 1 89 ? 3.721 5.148 15.992 1 98.62 89 LYS A C 1
ATOM 678 O O . LYS A 1 89 ? 3.754 6.336 15.664 1 98.62 89 LYS A O 1
ATOM 683 N N . TRP A 1 90 ? 3.852 4.789 17.219 1 98.69 90 TRP A N 1
ATOM 684 C CA . TRP A 1 90 ? 4.113 5.746 18.297 1 98.69 90 TRP A CA 1
ATOM 685 C C . TRP A 1 90 ? 5.613 5.922 18.516 1 98.69 90 TRP A C 1
ATOM 687 O O . TRP A 1 90 ? 6.359 4.941 18.578 1 98.69 90 TRP A O 1
ATOM 697 N N . VAL A 1 91 ? 6.023 7.172 18.531 1 98.62 91 VAL A N 1
ATOM 698 C CA . VAL A 1 91 ? 7.434 7.523 18.656 1 98.62 91 VAL A CA 1
ATOM 699 C C . VAL A 1 91 ? 7.594 8.711 19.609 1 98.62 91 VAL A C 1
ATOM 701 O O . VAL A 1 91 ? 6.602 9.273 20.078 1 98.62 91 VAL A O 1
ATOM 704 N N . GLN A 1 92 ? 8.852 9.047 19.891 1 98.38 92 GLN A N 1
ATOM 705 C CA . GLN A 1 92 ? 9.125 10.281 20.625 1 98.38 92 GLN A CA 1
ATOM 706 C C . GLN A 1 92 ? 9.102 11.492 19.688 1 98.38 92 GLN A C 1
ATOM 708 O O . GLN A 1 92 ? 9.672 11.453 18.609 1 98.38 92 GLN A O 1
ATOM 713 N N . GLY A 1 93 ? 8.375 12.5 20.078 1 98.19 93 GLY A N 1
ATOM 714 C CA . GLY A 1 93 ? 8.422 13.797 19.438 1 98.19 93 GLY A CA 1
ATOM 715 C C . GLY A 1 93 ? 9.211 14.828 20.219 1 98.19 93 GLY A C 1
ATOM 716 O O . GLY A 1 93 ? 9.18 14.828 21.453 1 98.19 93 GLY A O 1
ATOM 717 N N . VAL A 1 94 ? 9.938 15.688 19.516 1 96.62 94 VAL A N 1
ATOM 718 C CA . VAL A 1 94 ? 10.664 16.766 20.172 1 96.62 94 VAL A CA 1
ATOM 719 C C . VAL A 1 94 ? 10.461 18.062 19.391 1 96.62 94 VAL A C 1
ATOM 721 O O . VAL A 1 94 ? 10.57 18.094 18.172 1 96.62 94 VAL A O 1
ATOM 724 N N . ASP A 1 95 ? 10.164 19.125 20.109 1 94.5 95 ASP A N 1
ATOM 725 C CA . ASP A 1 95 ? 10.102 20.484 19.562 1 94.5 95 ASP A CA 1
ATOM 726 C C . ASP A 1 95 ? 11.266 21.328 20.078 1 94.5 95 ASP A C 1
ATOM 728 O O . ASP A 1 95 ? 11.555 21.328 21.281 1 94.5 95 ASP A O 1
ATOM 732 N N . PHE A 1 96 ? 11.883 21.938 19.188 1 94.5 96 PHE A N 1
ATOM 733 C CA . PHE A 1 96 ? 12.867 22.969 19.531 1 94.5 96 PHE A CA 1
ATOM 734 C C . PHE A 1 96 ? 12.484 24.312 18.906 1 94.5 96 PHE A C 1
ATOM 736 O O . PHE A 1 96 ? 12.32 24.406 17.688 1 94.5 96 PHE A O 1
ATOM 743 N N . VAL A 1 97 ? 12.383 25.297 19.703 1 92.25 97 VAL A N 1
ATOM 744 C CA . VAL A 1 97 ? 11.961 26.609 19.234 1 92.25 97 VAL A CA 1
ATOM 745 C C . VAL A 1 97 ? 13.008 27.656 19.609 1 92.25 97 VAL A C 1
ATOM 747 O O . VAL A 1 97 ? 13.398 27.766 20.781 1 92.25 97 VAL A O 1
ATOM 750 N N . GLU A 1 98 ? 13.453 28.312 18.594 1 89.94 98 GLU A N 1
ATOM 751 C CA . GLU A 1 98 ? 14.383 29.406 18.859 1 89.94 98 GLU A CA 1
ATOM 752 C C . GLU A 1 98 ? 13.656 30.609 19.469 1 89.94 98 GLU A C 1
ATOM 754 O O . GLU A 1 98 ? 12.43 30.641 19.5 1 89.94 98 GLU A O 1
ATOM 759 N N . GLU A 1 99 ? 14.359 31.656 19.922 1 71.81 99 GLU A N 1
ATOM 760 C CA . GLU A 1 99 ? 13.852 32.844 20.578 1 71.81 99 GLU A CA 1
ATOM 761 C C . GLU A 1 99 ? 12.742 33.5 19.75 1 71.81 99 GLU A C 1
ATOM 763 O O . GLU A 1 99 ? 12.719 33.375 18.531 1 71.81 99 GLU A O 1
ATOM 768 N N . LYS A 1 100 ? 11.438 33.875 20.125 1 61.41 100 LYS A N 1
ATOM 769 C CA . LYS A 1 100 ? 10.273 34.594 19.625 1 61.41 100 LYS A CA 1
ATOM 770 C C . LYS A 1 100 ? 9.242 33.656 19.031 1 61.41 100 LYS A C 1
ATOM 772 O O . LYS A 1 100 ? 8.164 34.062 18.609 1 61.41 100 LYS A O 1
ATOM 777 N N . GLY A 1 101 ? 9.234 32.406 19.156 1 53.81 101 GLY A N 1
ATOM 778 C CA . GLY A 1 101 ? 8.297 31.578 18.406 1 53.81 101 GLY A CA 1
ATOM 779 C C . GLY A 1 101 ? 7.43 30.703 19.297 1 53.81 101 GLY A C 1
ATOM 780 O O . GLY A 1 101 ? 6.781 31.203 20.234 1 53.81 101 GLY A O 1
ATOM 781 N N . ILE A 1 102 ? 7.02 29.469 19.328 1 55.5 102 ILE A N 1
ATOM 782 C CA . ILE A 1 102 ? 5.918 28.562 19.641 1 55.5 102 ILE A CA 1
ATOM 783 C C . ILE A 1 102 ? 4.988 29.219 20.656 1 55.5 102 ILE A C 1
ATOM 785 O O . ILE A 1 102 ? 4.141 28.547 21.25 1 55.5 102 ILE A O 1
ATOM 789 N N . TYR A 1 103 ? 4.438 30.5 20.766 1 48.62 103 TYR A N 1
ATOM 790 C CA . TYR A 1 103 ? 4.941 31.594 21.594 1 48.62 103 TYR A CA 1
ATOM 791 C C . TYR A 1 103 ? 3.977 31.922 22.719 1 48.62 103 TYR A C 1
ATOM 793 O O . TYR A 1 103 ? 2.773 32.062 22.5 1 48.62 103 TYR A O 1
ATOM 801 N N . GLY A 1 104 ? 3.793 31.438 23.828 1 55.16 104 GLY A N 1
ATOM 802 C CA . GLY A 1 104 ? 3.715 31.328 25.266 1 55.16 104 GLY A CA 1
ATOM 803 C C . GLY A 1 104 ? 3.525 29.891 25.75 1 55.16 104 GLY A C 1
ATOM 804 O O . GLY A 1 104 ? 2.445 29.328 25.594 1 55.16 104 GLY A O 1
ATOM 805 N N . VAL A 1 105 ? 4.773 29.109 25.656 1 56.38 105 VAL A N 1
ATOM 806 C CA . VAL A 1 105 ? 4.953 27.688 25.906 1 56.38 105 VAL A CA 1
ATOM 807 C C . VAL A 1 105 ? 3.869 27.188 26.844 1 56.38 105 VAL A C 1
ATOM 809 O O . VAL A 1 105 ? 3.395 26.047 26.719 1 56.38 105 VAL A O 1
ATOM 812 N N . ASN A 1 106 ? 3.393 28.109 27.562 1 63.62 106 ASN A N 1
ATOM 813 C CA . ASN A 1 106 ? 2.459 27.609 28.562 1 63.62 106 ASN A CA 1
ATOM 814 C C . ASN A 1 106 ? 1.021 28 28.234 1 63.62 106 ASN A C 1
ATOM 816 O O . ASN A 1 106 ? 0.338 28.641 29.031 1 63.62 106 ASN A O 1
ATOM 820 N N . SER A 1 107 ? 0.763 27.656 26.844 1 80.19 107 SER A N 1
ATOM 821 C CA . SER A 1 107 ? -0.596 28.016 26.438 1 80.19 107 SER A CA 1
ATOM 822 C C . SER A 1 107 ? -1.459 26.766 26.25 1 80.19 107 SER A C 1
ATOM 824 O O . SER A 1 107 ? -0.938 25.672 26.047 1 80.19 107 SER A O 1
ATOM 826 N N . ARG A 1 108 ? -2.748 27 26.469 1 87.69 108 ARG A N 1
ATOM 827 C CA . ARG A 1 108 ? -3.709 25.922 26.281 1 87.69 108 ARG A CA 1
ATOM 828 C C . ARG A 1 108 ? -3.582 25.297 24.891 1 87.69 108 ARG A C 1
ATOM 830 O O . ARG A 1 108 ? -3.18 25.969 23.938 1 87.69 108 ARG A O 1
ATOM 837 N N . GLY A 1 109 ? -3.865 24.016 24.781 1 91.44 109 GLY A N 1
ATOM 838 C CA . GLY A 1 109 ? -3.805 23.312 23.516 1 91.44 109 GLY A CA 1
ATOM 839 C C . GLY A 1 109 ? -2.494 22.578 23.297 1 91.44 109 GLY A C 1
ATOM 840 O O . GLY A 1 109 ? -2.424 21.641 22.5 1 91.44 109 GLY A O 1
ATOM 841 N N . TYR A 1 110 ? -1.452 23.016 24 1 90.56 110 TYR A N 1
ATOM 842 C CA . TYR A 1 110 ? -0.136 22.422 23.781 1 90.56 110 TYR A CA 1
ATOM 843 C C . TYR A 1 110 ? 0.067 21.203 24.672 1 90.56 110 TYR A C 1
ATOM 845 O O . TYR A 1 110 ? 0.651 20.203 24.234 1 90.56 110 TYR A O 1
ATOM 853 N N . TYR A 1 111 ? -0.524 21.188 25.859 1 88.88 111 TYR A N 1
ATOM 854 C CA . TYR A 1 111 ? -0.137 20.203 26.859 1 88.88 111 TYR A CA 1
ATOM 855 C C . TYR A 1 111 ? -1.248 19.188 27.094 1 88.88 111 TYR A C 1
ATOM 857 O O . TYR A 1 111 ? -0.978 18.016 27.391 1 88.88 111 TYR A O 1
ATOM 865 N N . GLU A 1 112 ? -2.398 19.547 26.953 1 91.19 112 GLU A N 1
ATOM 866 C CA . GLU A 1 112 ? -3.545 18.734 27.344 1 91.19 112 GLU A CA 1
ATOM 867 C C . GLU A 1 112 ? -3.592 17.438 26.547 1 91.19 112 GLU A C 1
ATOM 869 O O . GLU A 1 112 ? -3.541 17.469 25.312 1 91.19 112 GLU A O 1
ATOM 874 N N . GLY A 1 113 ? -3.643 16.328 27.281 1 93.75 113 GLY A N 1
ATOM 875 C CA . GLY A 1 113 ? -3.943 15.047 26.656 1 93.75 113 GLY A CA 1
ATOM 876 C C . GLY A 1 113 ? -2.764 14.453 25.906 1 93.75 113 GLY A C 1
ATOM 877 O O . GLY A 1 113 ? -2.934 13.555 25.078 1 93.75 113 GLY A O 1
ATOM 878 N N . ILE A 1 114 ? -1.583 14.945 26.141 1 95.75 114 ILE A N 1
ATOM 879 C CA . ILE A 1 114 ? -0.401 14.438 25.453 1 95.75 114 ILE A CA 1
ATOM 880 C C . ILE A 1 114 ? 0.44 13.609 26.422 1 95.75 114 ILE A C 1
ATOM 882 O O . ILE A 1 114 ? 0.83 14.086 27.484 1 95.75 114 ILE A O 1
ATOM 886 N N . ASP A 1 115 ? 0.724 12.383 26.047 1 97.12 115 ASP A N 1
ATOM 887 C CA . ASP A 1 115 ? 1.471 11.469 26.906 1 97.12 115 ASP A CA 1
ATOM 888 C C . ASP A 1 115 ? 2.943 11.867 26.984 1 97.12 115 ASP A C 1
ATOM 890 O O . ASP A 1 115 ? 3.549 12.227 25.969 1 97.12 115 ASP A O 1
ATOM 894 N N . ASP A 1 116 ? 3.527 11.891 28.219 1 97.12 116 ASP A N 1
ATOM 895 C CA . ASP A 1 116 ? 4.957 12.016 28.5 1 97.12 116 ASP A CA 1
ATOM 896 C C . ASP A 1 116 ? 5.48 13.391 28.094 1 97.12 116 ASP A C 1
ATOM 898 O O . ASP A 1 116 ? 6.598 13.5 27.578 1 97.12 116 ASP A O 1
ATOM 902 N N . MET A 1 117 ? 4.586 14.359 28.188 1 94.44 117 MET A N 1
ATOM 903 C CA . MET A 1 117 ? 4.996 15.727 27.891 1 94.44 117 MET A CA 1
ATOM 904 C C . MET A 1 117 ? 6.02 16.219 28.922 1 94.44 117 MET A C 1
ATOM 906 O O . MET A 1 117 ? 5.746 16.203 30.125 1 94.44 117 MET A O 1
ATOM 910 N N . LYS A 1 118 ? 7.211 16.594 28.438 1 93.44 118 LYS A N 1
ATOM 911 C CA . LYS A 1 118 ? 8.273 17.109 29.281 1 93.44 118 LYS A CA 1
ATOM 912 C C . LYS A 1 118 ? 9.008 18.266 28.625 1 93.44 118 LYS A C 1
ATOM 914 O O . LYS A 1 118 ? 9.188 18.266 27.391 1 93.44 118 LYS A O 1
ATOM 919 N N . ILE A 1 119 ? 9.391 19.109 29.469 1 91.44 119 ILE A N 1
ATOM 920 C CA . ILE A 1 119 ? 10.289 20.141 28.969 1 91.44 119 ILE A CA 1
ATOM 921 C C . ILE A 1 119 ? 11.711 19.609 28.906 1 91.44 119 ILE A C 1
ATOM 923 O O . ILE A 1 119 ? 12.203 19.016 29.875 1 91.44 119 ILE A O 1
ATOM 927 N N . VAL A 1 120 ? 12.297 19.828 27.781 1 93.19 120 VAL A N 1
ATOM 928 C CA . VAL A 1 120 ? 13.68 19.406 27.609 1 93.19 120 VAL A CA 1
ATOM 929 C C . VAL A 1 120 ? 14.602 20.297 28.422 1 93.19 120 VAL A C 1
ATOM 931 O O . VAL A 1 120 ? 14.469 21.531 28.406 1 93.19 120 VAL A O 1
ATOM 934 N N . PRO A 1 121 ? 15.547 19.641 29.172 1 92.44 121 PRO A N 1
ATOM 935 C CA . PRO A 1 121 ? 16.484 20.453 29.938 1 92.44 121 PRO A CA 1
ATOM 936 C C . PRO A 1 121 ? 17.328 21.391 29.062 1 92.44 121 PRO A C 1
ATOM 938 O O . PRO A 1 121 ? 17.734 20.984 27.969 1 92.44 121 PRO A O 1
ATOM 941 N N . ARG A 1 122 ? 17.609 22.547 29.562 1 90.19 122 ARG A N 1
ATOM 942 C CA . ARG A 1 122 ? 18.281 23.594 28.812 1 90.19 122 ARG A CA 1
ATOM 943 C C . ARG A 1 122 ? 19.656 23.141 28.344 1 90.19 122 ARG A C 1
ATOM 945 O O . ARG A 1 122 ? 20.109 23.547 27.266 1 90.19 122 ARG A O 1
ATOM 952 N N . GLU A 1 123 ? 20.266 22.234 29.062 1 92.19 123 GLU A N 1
ATOM 953 C CA . GLU A 1 123 ? 21.594 21.734 28.734 1 92.19 123 GLU A CA 1
ATOM 954 C C . GLU A 1 123 ? 21.578 20.906 27.438 1 92.19 123 GLU A C 1
ATOM 956 O O . GLU A 1 123 ? 22.609 20.703 26.812 1 92.19 123 GLU A O 1
ATOM 961 N N . GLN A 1 124 ? 20.375 20.562 27.109 1 91 124 GLN A N 1
ATOM 962 C CA . GLN A 1 124 ? 20.234 19.703 25.938 1 91 124 GLN A CA 1
ATOM 963 C C . GLN A 1 124 ? 19.797 20.516 24.719 1 91 124 GLN A C 1
ATOM 965 O O . GLN A 1 124 ? 19.625 19.953 23.641 1 91 124 GLN A O 1
ATOM 970 N N . TYR A 1 125 ? 19.672 21.781 24.906 1 89.19 125 TYR A N 1
ATOM 971 C CA . TYR A 1 125 ? 19.219 22.625 23.797 1 89.19 125 TYR A CA 1
ATOM 972 C C . TYR A 1 125 ? 20.297 22.75 22.734 1 89.19 125 TYR A C 1
ATOM 974 O O . TYR A 1 125 ? 21.469 23 23.047 1 89.19 125 TYR A O 1
ATOM 982 N N . PRO A 1 126 ? 19.859 22.531 21.516 1 88.75 126 PRO A N 1
ATOM 983 C CA . PRO A 1 126 ? 20.766 22.984 20.469 1 88.75 126 PRO A CA 1
ATOM 984 C C . PRO A 1 126 ? 21 24.484 20.5 1 88.75 126 PRO A C 1
ATOM 986 O O . PRO A 1 126 ? 20.266 25.219 21.172 1 88.75 126 PRO A O 1
ATOM 989 N N . PRO A 1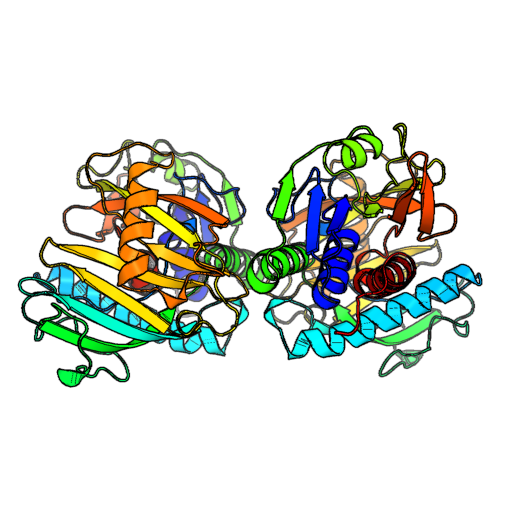 127 ? 22.094 24.891 19.766 1 86.81 127 PRO A N 1
ATOM 990 C CA . PRO A 1 127 ? 22.375 26.328 19.766 1 86.81 127 PRO A CA 1
ATOM 991 C C . PRO A 1 127 ? 21.188 27.156 19.266 1 86.81 127 PRO A C 1
ATOM 993 O O . PRO A 1 127 ? 20.547 26.797 18.266 1 86.81 127 PRO A O 1
ATOM 996 N N . GLY A 1 128 ? 20.828 28.203 20 1 88.25 128 GLY A N 1
ATOM 997 C CA . GLY A 1 128 ? 19.812 29.141 19.562 1 88.25 128 GLY A CA 1
ATOM 998 C C . GLY A 1 128 ? 18.422 28.797 20.047 1 88.25 128 GLY A C 1
ATOM 999 O O . GLY A 1 128 ? 17.5 29.609 19.953 1 88.25 128 GLY A O 1
ATOM 1000 N N . VAL A 1 129 ? 18.297 27.672 20.625 1 91.62 129 VAL A N 1
ATOM 1001 C CA . VAL A 1 129 ? 16.969 27.219 21.047 1 91.62 129 VAL A CA 1
ATOM 1002 C C . VAL A 1 129 ? 16.641 27.828 22.422 1 91.62 129 VAL A C 1
ATOM 1004 O O . VAL A 1 129 ? 17.5 27.875 23.297 1 91.62 129 VAL A O 1
ATOM 1007 N N . ALA A 1 130 ? 15.438 28.266 22.562 1 90.44 130 ALA A N 1
ATOM 1008 C CA . ALA A 1 130 ? 14.984 28.891 23.797 1 90.44 130 ALA A CA 1
ATOM 1009 C C . ALA A 1 130 ? 13.977 28.016 24.531 1 90.44 130 ALA A C 1
ATOM 1011 O O . ALA A 1 130 ? 13.719 28.203 25.719 1 90.44 130 ALA A O 1
ATOM 1012 N N . PHE A 1 131 ? 13.406 27.125 23.766 1 90.06 131 PHE A N 1
ATOM 1013 C CA . PHE A 1 131 ? 12.422 26.234 24.344 1 90.06 131 PHE A CA 1
ATOM 1014 C C . PHE A 1 131 ? 12.5 24.844 23.703 1 90.06 131 PHE A C 1
ATOM 1016 O O . PHE A 1 131 ? 12.703 24.734 22.484 1 90.06 131 PHE A O 1
ATOM 1023 N N . GLY A 1 132 ? 12.406 23.875 24.5 1 92.62 132 GLY A N 1
ATOM 1024 C CA . GLY A 1 132 ? 12.375 22.5 24.031 1 92.62 132 GLY A CA 1
ATOM 1025 C C . GLY A 1 132 ? 11.391 21.641 24.812 1 92.62 132 GLY A C 1
ATOM 1026 O O . GLY A 1 132 ? 11.281 21.75 26.031 1 92.62 132 GLY A O 1
ATOM 1027 N N . ALA A 1 133 ? 10.641 20.859 24.094 1 93.06 133 ALA A N 1
ATOM 1028 C CA . ALA A 1 133 ? 9.719 19.906 24.719 1 93.06 133 ALA A CA 1
ATOM 1029 C C . ALA A 1 133 ? 9.797 18.547 24.047 1 93.06 133 ALA A C 1
ATOM 1031 O O . ALA A 1 133 ? 10.062 18.438 22.859 1 93.06 133 ALA A O 1
ATOM 1032 N N . SER A 1 134 ? 9.625 17.516 24.828 1 95.94 134 SER A N 1
ATOM 1033 C CA . SER A 1 134 ? 9.539 16.141 24.328 1 95.94 134 SER A CA 1
ATOM 1034 C C . SER A 1 134 ? 8.242 15.477 24.766 1 95.94 134 SER A C 1
ATOM 1036 O O . SER A 1 134 ? 7.699 15.797 25.828 1 95.94 134 SER A O 1
ATOM 1038 N N . TYR A 1 135 ? 7.715 14.594 23.969 1 97.31 135 TYR A N 1
ATOM 1039 C CA . TYR A 1 135 ? 6.43 13.953 24.203 1 97.31 135 TYR A CA 1
ATOM 1040 C C . TYR A 1 135 ? 6.285 12.688 23.375 1 97.31 135 TYR A C 1
ATOM 1042 O O . TYR A 1 135 ? 7.102 12.43 22.484 1 97.31 135 TYR A O 1
ATOM 1050 N N . THR A 1 136 ? 5.309 11.828 23.75 1 98.44 136 THR A N 1
ATOM 1051 C CA . THR A 1 136 ? 4.949 10.68 22.922 1 98.44 136 THR A CA 1
ATOM 1052 C C . THR A 1 136 ? 3.961 11.078 21.828 1 98.44 136 THR A C 1
ATOM 1054 O O . THR A 1 136 ? 2.979 11.773 22.109 1 98.44 136 THR A O 1
ATOM 1057 N N . THR A 1 137 ? 4.227 10.695 20.641 1 98.5 137 THR A N 1
ATOM 1058 C CA . THR A 1 137 ? 3.367 11.07 19.531 1 98.5 137 THR A CA 1
ATOM 1059 C C . THR A 1 137 ? 3.295 9.945 18.5 1 98.5 137 THR A C 1
ATOM 1061 O O . THR A 1 137 ? 3.855 8.867 18.703 1 98.5 137 THR A O 1
ATOM 1064 N N . TRP A 1 138 ? 2.496 10.18 17.438 1 98.75 138 TRP A N 1
ATOM 1065 C CA . TRP A 1 138 ? 2.363 9.18 16.391 1 98.75 138 TRP A CA 1
ATOM 1066 C C . TRP A 1 138 ? 2.873 9.711 15.055 1 98.75 138 TRP A C 1
ATOM 1068 O O . TRP A 1 138 ? 2.861 10.922 14.82 1 98.75 138 TRP A O 1
ATOM 1078 N N . VAL A 1 139 ? 3.443 8.859 14.266 1 98.81 139 VAL A N 1
ATOM 1079 C CA . VAL A 1 139 ? 3.74 9.047 12.852 1 98.81 139 VAL A CA 1
ATOM 1080 C C . VAL A 1 139 ? 3.047 7.969 12.031 1 98.81 139 VAL A C 1
ATOM 1082 O O . VAL A 1 139 ? 2.604 6.953 12.57 1 98.81 139 VAL A O 1
ATOM 1085 N N . LEU A 1 140 ? 2.879 8.203 10.797 1 98.69 140 LEU A N 1
ATOM 1086 C CA . LEU A 1 140 ? 2.361 7.16 9.922 1 98.69 140 LEU A CA 1
ATOM 1087 C C . LEU A 1 140 ? 2.822 7.375 8.484 1 98.69 140 LEU A C 1
ATOM 1089 O O . LEU A 1 140 ? 3.434 8.398 8.172 1 98.69 140 LEU A O 1
ATOM 1093 N N . ASN A 1 141 ? 2.699 6.371 7.676 1 98.62 141 ASN A N 1
ATOM 1094 C CA . ASN A 1 141 ? 2.938 6.438 6.238 1 98.62 141 ASN A CA 1
ATOM 1095 C C . ASN A 1 141 ? 1.691 6.891 5.484 1 98.62 141 ASN A C 1
ATOM 1097 O O . ASN A 1 141 ? 0.808 6.082 5.191 1 98.62 141 ASN A O 1
ATOM 1101 N N . SER A 1 142 ? 1.647 8.148 5.125 1 97.94 142 SER A N 1
ATOM 1102 C CA . SER A 1 142 ? 0.414 8.805 4.711 1 97.94 142 SER A CA 1
ATOM 1103 C C . SER A 1 142 ? -0.207 8.102 3.506 1 97.94 142 SER A C 1
ATOM 1105 O O . SER A 1 142 ? -1.391 7.762 3.521 1 97.94 142 SER A O 1
ATOM 1107 N N . PRO A 1 143 ? 0.592 7.836 2.418 1 97.12 143 PRO A N 1
ATOM 1108 C CA . PRO A 1 143 ? -0.045 7.152 1.289 1 97.12 143 PRO A CA 1
ATOM 1109 C C . PRO A 1 143 ? -0.582 5.773 1.66 1 97.12 143 PRO A C 1
ATOM 1111 O O . PRO A 1 143 ? -1.671 5.391 1.224 1 97.12 143 PRO A O 1
ATOM 1114 N N . LEU A 1 144 ? 0.14 5.043 2.49 1 98 144 LEU A N 1
ATOM 1115 C CA . LEU A 1 144 ? -0.293 3.699 2.865 1 98 144 LEU A CA 1
ATOM 1116 C C . LEU A 1 144 ? -1.503 3.758 3.791 1 98 144 LEU A C 1
ATOM 1118 O O . LEU A 1 144 ? -2.373 2.887 3.738 1 98 144 LEU A O 1
ATOM 1122 N N . TYR A 1 145 ? -1.559 4.766 4.637 1 98.81 145 TYR A N 1
ATOM 1123 C CA . TYR A 1 145 ? -2.662 4.879 5.586 1 98.81 145 TYR A CA 1
ATOM 1124 C C . TYR A 1 145 ? -3.986 5.086 4.859 1 98.81 145 TYR A C 1
ATOM 1126 O O . TYR A 1 145 ? -4.984 4.441 5.18 1 98.81 145 TYR A O 1
ATOM 1134 N N . ILE A 1 146 ? -4.016 5.973 3.869 1 98.69 146 ILE A N 1
ATOM 1135 C CA . ILE A 1 146 ? -5.285 6.23 3.195 1 98.69 146 ILE A CA 1
ATOM 1136 C C . ILE A 1 146 ? -5.633 5.059 2.283 1 98.69 146 ILE A C 1
ATOM 1138 O O . ILE A 1 146 ? -6.812 4.785 2.035 1 98.69 146 ILE A O 1
ATOM 1142 N N . GLN A 1 147 ? -4.688 4.312 1.809 1 98.38 147 GLN A N 1
ATOM 1143 C CA . GLN A 1 147 ? -4.988 3.068 1.106 1 98.38 147 GLN A CA 1
ATOM 1144 C C . GLN A 1 147 ? -5.613 2.043 2.047 1 98.38 147 GLN A C 1
ATOM 1146 O O . GLN A 1 147 ? -6.562 1.349 1.675 1 98.38 147 GLN A O 1
ATOM 1151 N N . TYR A 1 148 ? -5.012 1.946 3.262 1 98.69 148 TYR A N 1
ATOM 1152 C CA . TYR A 1 148 ? -5.574 1.092 4.301 1 98.69 148 TYR A CA 1
ATOM 1153 C C . TYR A 1 148 ? -7.031 1.457 4.578 1 98.69 148 TYR A C 1
ATOM 1155 O O . TYR A 1 148 ? -7.898 0.583 4.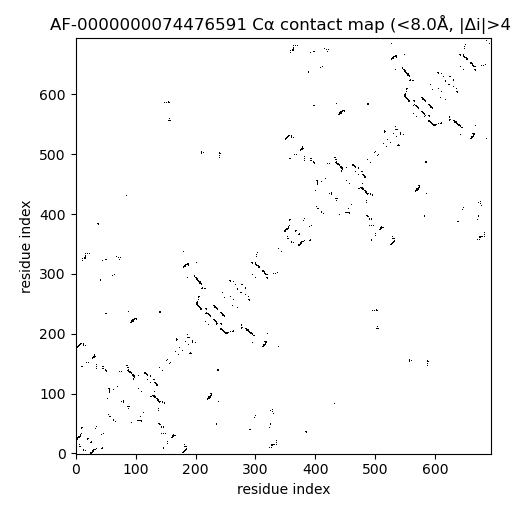625 1 98.69 148 TYR A O 1
ATOM 1163 N N . LEU A 1 149 ? -7.285 2.777 4.73 1 98.94 149 LEU A N 1
ATOM 1164 C CA . LEU A 1 149 ? -8.656 3.217 4.98 1 98.94 149 LEU A CA 1
ATOM 1165 C C . LEU A 1 149 ? -9.578 2.795 3.842 1 98.94 149 LEU A C 1
ATOM 1167 O O . LEU A 1 149 ? -10.688 2.305 4.086 1 98.94 149 LEU A O 1
ATOM 1171 N N . MET A 1 150 ? -9.164 2.98 2.625 1 98.81 150 MET A N 1
ATOM 1172 C CA . MET A 1 150 ? -9.992 2.635 1.476 1 98.81 150 MET A CA 1
ATOM 1173 C C . MET A 1 150 ? -10.289 1.14 1.451 1 98.81 150 MET A C 1
ATOM 1175 O O . MET A 1 150 ? -11.43 0.735 1.202 1 98.81 150 MET A O 1
ATOM 1179 N N . ARG A 1 151 ? -9.281 0.317 1.719 1 98.69 151 ARG A N 1
ATOM 1180 C CA . ARG A 1 151 ? -9.492 -1.127 1.73 1 98.69 151 ARG A CA 1
ATOM 1181 C C . ARG A 1 151 ? -10.453 -1.532 2.836 1 98.69 151 ARG A C 1
ATOM 1183 O O . ARG A 1 151 ? -11.383 -2.309 2.604 1 98.69 151 ARG A O 1
ATOM 1190 N N . LYS A 1 152 ? -10.258 -0.994 4.027 1 98.81 152 LYS A N 1
ATOM 1191 C CA . LYS A 1 152 ? -11.133 -1.306 5.152 1 98.81 152 LYS A CA 1
ATOM 1192 C C . LYS A 1 152 ? -12.578 -0.919 4.844 1 98.81 152 LYS A C 1
ATOM 1194 O O . LYS A 1 152 ? -13.5 -1.702 5.082 1 98.81 152 LYS A O 1
ATOM 1199 N N . LEU A 1 153 ? -12.711 0.29 4.281 1 98.88 153 LEU A N 1
ATOM 1200 C CA . LEU A 1 153 ? -14.039 0.771 3.922 1 98.88 153 LEU A CA 1
ATOM 1201 C C . LEU A 1 153 ? -14.68 -0.138 2.877 1 98.88 153 LEU A C 1
ATOM 1203 O O . LEU A 1 153 ? -15.875 -0.444 2.963 1 98.88 153 LEU A O 1
ATOM 1207 N N . THR A 1 154 ? -13.945 -0.619 1.946 1 98.62 154 THR A N 1
ATOM 1208 C CA . THR A 1 154 ? -14.445 -1.437 0.848 1 98.62 154 THR A CA 1
ATOM 1209 C C . THR A 1 154 ? -14.812 -2.832 1.339 1 98.62 154 THR A C 1
ATOM 1211 O O . THR A 1 154 ? -15.938 -3.293 1.122 1 98.62 154 THR A O 1
ATOM 1214 N N . PHE A 1 155 ? -13.969 -3.42 2.084 1 98.38 155 PHE A N 1
ATOM 1215 C CA . PHE A 1 155 ? -14.109 -4.859 2.273 1 98.38 155 PHE A CA 1
ATOM 1216 C C . PHE A 1 155 ? -14.75 -5.168 3.619 1 98.38 155 PHE A C 1
ATOM 1218 O O . PHE A 1 155 ? -15.391 -6.211 3.783 1 98.38 155 PHE A O 1
ATOM 1225 N N . LYS A 1 156 ? -14.562 -4.328 4.59 1 97.94 156 LYS A N 1
ATOM 1226 C CA . LYS A 1 156 ? -15.219 -4.566 5.875 1 97.94 156 LYS A CA 1
ATOM 1227 C C . LYS A 1 156 ? -16.625 -3.965 5.898 1 97.94 156 LYS A C 1
ATOM 1229 O O . LYS A 1 156 ? -17.547 -4.566 6.438 1 97.94 156 LYS A O 1
ATOM 1234 N N . TYR A 1 157 ? -16.734 -2.758 5.207 1 97.75 157 TYR A N 1
ATOM 1235 C CA . TYR A 1 157 ? -17.984 -2.027 5.406 1 97.75 157 TYR A CA 1
ATOM 1236 C C . TYR A 1 157 ? -18.797 -1.959 4.117 1 97.75 157 TYR A C 1
ATOM 1238 O O . TYR A 1 157 ? -19.938 -1.502 4.117 1 97.75 157 TYR A O 1
ATOM 1246 N N . GLY A 1 158 ? -18.219 -2.357 3.023 1 97.31 158 GLY A N 1
ATOM 1247 C CA . GLY A 1 158 ? -18.953 -2.445 1.772 1 97.31 158 GLY A CA 1
ATOM 1248 C C . GLY A 1 158 ? -19.156 -1.101 1.098 1 97.31 158 GLY A C 1
ATOM 1249 O O . GLY A 1 158 ? -20.078 -0.929 0.294 1 97.31 158 GLY A O 1
ATOM 1250 N N . VAL A 1 159 ? -18.297 -0.151 1.419 1 98.31 159 VAL A N 1
ATOM 1251 C CA . VAL A 1 159 ? -18.391 1.177 0.821 1 98.31 159 VAL A CA 1
ATOM 1252 C C . VAL A 1 159 ? -18 1.104 -0.656 1 98.31 159 VAL A C 1
ATOM 1254 O O . VAL A 1 159 ? -17.047 0.418 -1.022 1 98.31 159 VAL A O 1
ATOM 1257 N N . THR A 1 160 ? -18.766 1.787 -1.495 1 97.5 160 THR A N 1
ATOM 1258 C CA . THR A 1 160 ? -18.453 1.882 -2.916 1 97.5 160 THR A CA 1
ATOM 1259 C C . THR A 1 160 ? -17.766 3.211 -3.23 1 97.5 160 THR A C 1
ATOM 1261 O O . THR A 1 160 ? -18.094 4.238 -2.635 1 97.5 160 THR A O 1
ATOM 1264 N N . PHE A 1 161 ? -16.875 3.172 -4.098 1 98.31 161 PHE A N 1
ATOM 1265 C CA . PHE A 1 161 ? -16.109 4.336 -4.543 1 98.31 161 PHE A CA 1
ATOM 1266 C C . PHE A 1 161 ? -16.422 4.648 -6.004 1 98.31 161 PHE A C 1
ATOM 1268 O O . PHE A 1 161 ? -16.25 3.793 -6.875 1 98.31 161 PHE A O 1
ATOM 1275 N N . THR A 1 162 ? -16.891 5.855 -6.266 1 98.12 162 THR A N 1
ATOM 1276 C CA . THR A 1 162 ? -17.188 6.301 -7.621 1 98.12 162 THR A CA 1
ATOM 1277 C C . THR A 1 162 ? -16.297 7.48 -8.008 1 98.12 162 THR A C 1
ATOM 1279 O O . THR A 1 162 ? -16.234 8.484 -7.301 1 98.12 162 THR A O 1
ATOM 1282 N N . ARG A 1 163 ? -15.602 7.316 -9.117 1 97.69 163 ARG A N 1
ATOM 1283 C CA . ARG A 1 163 ? -14.766 8.414 -9.586 1 97.69 163 ARG A CA 1
ATOM 1284 C C . ARG A 1 163 ? -15.586 9.453 -10.336 1 97.69 163 ARG A C 1
ATOM 1286 O O . ARG A 1 163 ? -16.281 9.117 -11.297 1 97.69 163 ARG A O 1
ATOM 1293 N N . ALA A 1 164 ? -15.508 10.695 -9.867 1 97.38 164 ALA A N 1
ATOM 1294 C CA . ALA A 1 164 ? -16.172 11.805 -10.555 1 97.38 164 ALA A CA 1
ATOM 1295 C C . ALA A 1 164 ? -15.508 13.133 -10.211 1 97.38 164 ALA A C 1
ATOM 1297 O O . ALA A 1 164 ? -15.148 13.383 -9.055 1 97.38 164 ALA A O 1
ATOM 1298 N N . GLU A 1 165 ? -15.242 13.844 -11.203 1 96.12 165 GLU A N 1
ATOM 1299 C CA . GLU A 1 165 ? -14.883 15.242 -10.992 1 96.12 165 GLU A CA 1
ATOM 1300 C C . GLU A 1 165 ? -16.125 16.141 -10.992 1 96.12 165 GLU A C 1
ATOM 1302 O O . GLU A 1 165 ? -16.734 16.344 -12.031 1 96.12 165 GLU A O 1
ATOM 1307 N N . LEU A 1 166 ? -16.438 16.688 -9.891 1 97.5 166 LEU A N 1
ATOM 1308 C CA . LEU A 1 166 ? -17.672 17.438 -9.711 1 97.5 166 LEU A CA 1
ATOM 1309 C C . LEU A 1 166 ? -17.453 18.922 -9.938 1 97.5 166 LEU A C 1
ATOM 1311 O O . LEU A 1 166 ? -16.422 19.469 -9.539 1 97.5 166 LEU A O 1
ATOM 1315 N N . ILE A 1 167 ? -18.469 19.562 -10.469 1 97.38 167 ILE A N 1
ATOM 1316 C CA . ILE A 1 167 ? -18.422 21 -10.656 1 97.38 167 ILE A CA 1
ATOM 1317 C C . ILE A 1 167 ? -19.25 21.688 -9.57 1 97.38 167 ILE A C 1
ATOM 1319 O O . ILE A 1 167 ? -19.109 22.906 -9.352 1 97.38 167 ILE A O 1
ATOM 1323 N N . SER A 1 168 ? -20.125 20.938 -9.016 1 98.25 168 SER A N 1
ATOM 1324 C CA . SER A 1 168 ? -20.953 21.453 -7.934 1 98.25 168 SER A CA 1
ATOM 1325 C C . SER A 1 168 ? -21.484 20.312 -7.055 1 98.25 168 SER A C 1
ATOM 1327 O O . SER A 1 168 ? -21.562 19.172 -7.496 1 98.25 168 SER A O 1
ATOM 1329 N N . LEU A 1 169 ? -21.812 20.641 -5.824 1 97.94 169 LEU A N 1
ATOM 1330 C CA . LEU A 1 169 ? -22.391 19.641 -4.93 1 97.94 169 LEU A CA 1
ATOM 1331 C C . LEU A 1 169 ? -23.797 19.266 -5.363 1 97.94 169 LEU A C 1
ATOM 1333 O O . LEU A 1 169 ? -24.297 18.188 -5.016 1 97.94 169 LEU A O 1
ATOM 1337 N N . LYS A 1 170 ? -24.438 20.141 -6.102 1 97.25 170 LYS A N 1
ATOM 1338 C CA . LYS A 1 170 ? -25.781 19.875 -6.609 1 97.25 170 LYS A CA 1
ATOM 1339 C C . LYS A 1 170 ? -25.812 18.578 -7.418 1 97.25 170 LYS A C 1
ATOM 1341 O O . LYS A 1 170 ? -26.812 17.859 -7.398 1 97.25 170 LYS A O 1
ATOM 1346 N N . GLN A 1 171 ? -24.75 18.297 -8.102 1 97.94 171 GLN A N 1
ATOM 1347 C CA . GLN A 1 171 ? -24.672 17.094 -8.906 1 97.94 171 GLN A CA 1
ATOM 1348 C C . GLN A 1 171 ? -24.844 15.844 -8.047 1 97.94 171 GLN A C 1
ATOM 1350 O O . GLN A 1 171 ? -25.406 14.844 -8.508 1 97.94 171 GLN A O 1
ATOM 1355 N N . ILE A 1 172 ? -24.359 15.922 -6.824 1 97.81 172 ILE A N 1
ATOM 1356 C CA . ILE A 1 172 ? -24.484 14.781 -5.918 1 97.81 172 ILE A CA 1
ATOM 1357 C C . ILE A 1 172 ? -25.953 14.586 -5.527 1 97.81 172 ILE A C 1
ATOM 1359 O O . ILE A 1 172 ? -26.438 13.453 -5.512 1 97.81 172 ILE A O 1
ATOM 1363 N N . SER A 1 173 ? -26.625 15.664 -5.215 1 95.88 173 SER A N 1
ATOM 1364 C CA . SER A 1 173 ? -28.031 15.57 -4.844 1 95.88 173 SER A CA 1
ATOM 1365 C C . SER A 1 173 ? -28.875 15.023 -5.988 1 95.88 173 SER A C 1
ATOM 1367 O O . SER A 1 173 ? -29.859 14.32 -5.758 1 95.88 173 SER A O 1
ATOM 1369 N N . GLN A 1 174 ? -28.516 15.344 -7.184 1 96.12 174 GLN A N 1
ATOM 1370 C CA . GLN A 1 174 ? -29.234 14.852 -8.359 1 96.12 174 GLN A CA 1
ATOM 1371 C C . GLN A 1 174 ? -28.953 13.367 -8.586 1 96.12 174 GLN A C 1
ATOM 1373 O O . GLN A 1 174 ? -29.875 12.602 -8.906 1 96.12 174 GLN A O 1
ATOM 1378 N N . ALA A 1 175 ? -27.75 12.977 -8.398 1 96.56 175 ALA A N 1
ATOM 1379 C CA . ALA A 1 175 ? -27.359 11.594 -8.625 1 96.56 175 ALA A CA 1
ATOM 1380 C C . ALA A 1 175 ? -27.828 10.695 -7.488 1 96.56 175 ALA A C 1
ATOM 1382 O O . ALA A 1 175 ? -28.125 9.508 -7.703 1 96.56 175 ALA A O 1
ATOM 1383 N N . TYR A 1 176 ? -27.875 11.289 -6.266 1 96.12 176 TYR A N 1
ATOM 1384 C CA . TYR A 1 176 ? -28.25 10.539 -5.074 1 96.12 176 TYR A CA 1
ATOM 1385 C C . TYR A 1 176 ? -29.328 11.266 -4.285 1 96.12 176 TYR A C 1
ATOM 1387 O O . TYR A 1 176 ? -29.109 11.688 -3.15 1 96.12 176 TYR A O 1
ATOM 1395 N N . PRO A 1 177 ? -30.547 11.281 -4.82 1 94.31 177 PRO A N 1
ATOM 1396 C CA . PRO A 1 177 ? -31.641 12 -4.148 1 94.31 177 PRO A CA 1
ATOM 1397 C C . PRO A 1 177 ? -31.922 11.453 -2.754 1 94.31 177 PRO A C 1
ATOM 1399 O O . PRO A 1 177 ? -31.938 10.234 -2.551 1 94.31 177 PRO A O 1
ATOM 1402 N N . GLY A 1 178 ? -32.031 12.344 -1.795 1 92.38 178 GLY A N 1
ATOM 1403 C CA . GLY A 1 178 ? -32.438 11.953 -0.452 1 92.38 178 GLY A CA 1
ATOM 1404 C C . GLY A 1 178 ? -31.281 11.609 0.448 1 92.38 178 GLY A C 1
ATOM 1405 O O . GLY A 1 178 ? -31.453 11.383 1.646 1 92.38 178 GLY A O 1
ATOM 1406 N N . HIS A 1 179 ? -30.078 11.562 -0.092 1 95.69 179 HIS A N 1
ATOM 1407 C CA . HIS A 1 179 ? -28.891 11.242 0.705 1 95.69 179 HIS A CA 1
ATOM 1408 C C . HIS A 1 179 ? -28.359 12.477 1.427 1 95.69 179 HIS A C 1
ATOM 1410 O O . HIS A 1 179 ? -28.484 13.602 0.924 1 95.69 179 HIS A O 1
ATOM 1416 N N . ILE A 1 180 ? -27.859 12.266 2.609 1 97.44 180 ILE A N 1
ATOM 1417 C CA . ILE A 1 180 ? -27.031 13.297 3.244 1 97.44 180 ILE A CA 1
ATOM 1418 C C . ILE A 1 180 ? -25.688 13.383 2.549 1 97.44 180 ILE A C 1
ATOM 1420 O O . ILE A 1 180 ? -25.094 12.359 2.197 1 97.44 180 ILE A O 1
ATOM 1424 N N . ILE A 1 181 ? -25.234 14.617 2.328 1 98.56 181 ILE A N 1
ATOM 1425 C CA . ILE A 1 181 ? -23.953 14.82 1.671 1 98.56 181 ILE A CA 1
ATOM 1426 C C . ILE A 1 181 ? -22.906 15.281 2.693 1 98.56 181 ILE A C 1
ATOM 1428 O O . ILE A 1 181 ? -23.156 16.219 3.459 1 98.56 181 ILE A O 1
ATOM 1432 N N . VAL A 1 182 ? -21.812 14.641 2.809 1 98.88 182 VAL A N 1
ATOM 1433 C CA . VAL A 1 182 ? -20.656 15.117 3.553 1 98.88 182 VAL A CA 1
ATOM 1434 C C . VAL A 1 182 ? -19.641 15.711 2.586 1 98.88 182 VAL A C 1
ATOM 1436 O O . VAL A 1 182 ? -19.109 15.008 1.726 1 98.88 182 VAL A O 1
ATOM 1439 N N . ASN A 1 183 ? -19.391 17 2.717 1 98.94 183 ASN A N 1
ATOM 1440 C CA . ASN A 1 183 ? -18.469 17.719 1.843 1 98.94 183 ASN A CA 1
ATOM 1441 C C . ASN A 1 183 ? -17.062 17.75 2.416 1 98.94 183 ASN A C 1
ATOM 1443 O O . ASN A 1 183 ? -16.734 18.609 3.232 1 98.94 183 ASN A O 1
ATOM 1447 N N . ALA A 1 184 ? -16.25 16.859 1.973 1 98.75 184 ALA A N 1
ATOM 1448 C CA . ALA A 1 184 ? -14.836 16.781 2.357 1 98.75 184 ALA A CA 1
ATOM 1449 C C . ALA A 1 184 ? -13.922 17 1.154 1 98.75 184 ALA A C 1
ATOM 1451 O O . ALA A 1 184 ? -13 16.219 0.919 1 98.75 184 ALA A O 1
ATOM 1452 N N . THR A 1 185 ? -14.141 18.109 0.429 1 98.19 185 THR A N 1
ATOM 1453 C CA . THR A 1 185 ? -13.508 18.344 -0.865 1 98.19 185 THR A CA 1
ATOM 1454 C C . THR A 1 185 ? -12.289 19.234 -0.718 1 98.19 185 THR A C 1
ATOM 1456 O O . THR A 1 185 ? -11.875 19.906 -1.675 1 98.19 185 THR A O 1
ATOM 1459 N N . GLY A 1 186 ? -11.719 19.297 0.468 1 97.06 186 GLY A N 1
ATOM 1460 C CA . GLY A 1 186 ? -10.5 20.062 0.701 1 97.06 186 GLY A CA 1
ATOM 1461 C C . GLY A 1 186 ? -10.727 21.562 0.655 1 97.06 186 GLY A C 1
ATOM 1462 O O . GLY A 1 186 ? -10.93 22.203 1.692 1 97.06 186 GLY A O 1
ATOM 1463 N N . MET A 1 187 ? -11.039 22.141 -0.56 1 96.88 187 MET A N 1
ATOM 1464 C CA . MET A 1 187 ? -11.203 23.578 -0.758 1 96.88 187 MET A CA 1
ATOM 1465 C C . MET A 1 187 ? -12.664 23.984 -0.598 1 96.88 187 MET A C 1
ATOM 1467 O O . MET A 1 187 ? -13.016 25.156 -0.788 1 96.88 187 MET A O 1
ATOM 1471 N N . GLY A 1 188 ? -13.5 23.031 -0.31 1 98.25 188 GLY A N 1
ATOM 1472 C CA . GLY A 1 188 ? -14.898 23.328 -0.034 1 98.25 188 GLY A CA 1
ATOM 1473 C C . GLY A 1 188 ? -15.703 23.625 -1.283 1 98.25 188 GLY A C 1
ATOM 1474 O O . GLY A 1 188 ? -16.188 24.75 -1.462 1 98.25 188 GLY A O 1
ATOM 1475 N N . LEU A 1 189 ? -15.898 22.562 -2.102 1 98.56 189 LEU A N 1
ATOM 1476 C CA . LEU A 1 189 ? -16.781 22.688 -3.256 1 98.56 189 LEU A CA 1
ATOM 1477 C C . LEU A 1 189 ? -18.156 23.172 -2.83 1 98.56 189 LEU A C 1
ATOM 1479 O O . LEU A 1 189 ? -18.734 22.672 -1.867 1 98.56 189 LEU A O 1
ATOM 1483 N N . GLN A 1 190 ? -18.703 24.141 -3.586 1 98.38 190 GLN A N 1
ATOM 1484 C CA . GLN A 1 190 ? -19.953 24.781 -3.166 1 98.38 190 GLN A CA 1
ATOM 1485 C C . GLN A 1 190 ? -21.141 24.188 -3.902 1 98.38 190 GLN A C 1
ATOM 1487 O O . GLN A 1 190 ? -20.984 23.516 -4.926 1 98.38 190 GLN A O 1
ATOM 1492 N N . TRP A 1 191 ? -22.344 24.484 -3.4 1 98 191 TRP A N 1
ATOM 1493 C CA . TRP A 1 191 ? -23.594 23.922 -3.887 1 98 191 TRP A CA 1
ATOM 1494 C C . TRP A 1 191 ? -23.812 24.266 -5.359 1 98 191 TRP A C 1
ATOM 1496 O O . TRP A 1 191 ? -24.156 23.391 -6.156 1 98 191 TRP A O 1
ATOM 1506 N N . ASP A 1 192 ? -23.547 25.484 -5.727 1 97.19 192 ASP A N 1
ATOM 1507 C CA . ASP A 1 192 ? -23.812 25.938 -7.086 1 97.19 192 ASP A CA 1
ATOM 1508 C C . ASP A 1 192 ? -22.547 26 -7.918 1 97.19 192 ASP A C 1
ATOM 1510 O O . ASP A 1 192 ? -22.547 26.5 -9.039 1 97.19 192 ASP A O 1
ATOM 1514 N N . GLY A 1 193 ? -21.453 25.562 -7.32 1 97.06 193 GLY A N 1
ATOM 1515 C CA . GLY A 1 193 ? -20.156 25.578 -8.008 1 97.06 193 GLY A CA 1
ATOM 1516 C C . GLY A 1 193 ? -19.172 26.547 -7.387 1 97.06 193 GLY A C 1
ATOM 1517 O O . GLY A 1 193 ? -19.547 27.375 -6.543 1 97.06 193 GLY A O 1
ATOM 1518 N N . GLY A 1 194 ? -17.953 26.375 -7.828 1 97.19 194 GLY A N 1
ATOM 1519 C CA . GLY A 1 194 ? -16.891 27.125 -7.172 1 97.19 194 GLY A CA 1
ATOM 1520 C C . GLY A 1 194 ? -16.484 26.547 -5.832 1 97.19 194 GLY A C 1
ATOM 1521 O O . GLY A 1 194 ? -16.891 25.422 -5.484 1 97.19 194 GLY A O 1
ATOM 1522 N N . TYR A 1 195 ? -15.609 27.281 -5.121 1 97.88 195 TYR A N 1
ATOM 1523 C CA . TYR A 1 195 ? -15.102 26.812 -3.842 1 97.88 195 TYR A CA 1
ATOM 1524 C C . TYR A 1 195 ? -15.305 27.859 -2.75 1 97.88 195 TYR A C 1
ATOM 1526 O O . TYR A 1 195 ? -15.688 28.984 -3.033 1 97.88 195 TYR A O 1
ATOM 1534 N N . ASP A 1 196 ? -15.203 27.391 -1.534 1 98.19 196 ASP A N 1
ATOM 1535 C CA . ASP A 1 196 ? -15.32 28.281 -0.388 1 98.19 196 ASP A CA 1
ATOM 1536 C C . ASP A 1 196 ? -14.328 29.438 -0.487 1 98.19 196 ASP A C 1
ATOM 1538 O O . ASP A 1 196 ? -13.117 29.203 -0.564 1 98.19 196 ASP A O 1
ATOM 1542 N N . GLY A 1 197 ? -14.828 30.625 -0.449 1 98 197 GLY A N 1
ATOM 1543 C CA . GLY A 1 197 ? -14.008 31.812 -0.623 1 98 197 GLY A CA 1
ATOM 1544 C C . GLY A 1 197 ? -13 32 0.494 1 98 197 GLY A C 1
ATOM 1545 O O . GLY A 1 197 ? -12.023 32.75 0.336 1 98 197 GLY A O 1
ATOM 1546 N N . ASP A 1 198 ? -13.227 31.406 1.566 1 97.81 198 ASP A N 1
ATOM 1547 C CA . ASP A 1 198 ? -12.305 31.531 2.695 1 97.81 198 ASP A CA 1
ATOM 1548 C C . ASP A 1 198 ? -11.164 30.531 2.584 1 97.81 198 ASP A C 1
ATOM 1550 O O . ASP A 1 198 ? -10.211 30.578 3.363 1 97.81 198 ASP A O 1
ATOM 1554 N N . CYS A 1 199 ? -11.242 29.641 1.627 1 97.88 199 CYS A N 1
ATOM 1555 C CA . CYS A 1 199 ? -10.211 28.609 1.477 1 97.88 199 CYS A CA 1
ATOM 1556 C C . CYS A 1 199 ? -9.102 29.094 0.544 1 97.88 199 CYS A C 1
ATOM 1558 O O . CYS A 1 199 ? -9.352 29.859 -0.386 1 97.88 199 CYS A O 1
ATOM 1560 N N . PHE A 1 200 ? -7.891 28.688 0.825 1 97.06 200 PHE A N 1
ATOM 1561 C CA . PHE A 1 200 ? -6.727 29.016 0.007 1 97.06 200 PHE A CA 1
ATOM 1562 C C . PHE A 1 200 ? -5.668 27.922 0.113 1 97.06 200 PHE A C 1
ATOM 1564 O O . PHE A 1 200 ? -5.516 27.297 1.167 1 97.06 200 PHE A O 1
ATOM 1571 N N . PRO A 1 201 ? -4.969 27.672 -1.008 1 96.31 201 PRO A N 1
ATOM 1572 C CA . PRO A 1 201 ? -3.922 26.656 -0.984 1 96.31 201 PRO A CA 1
ATOM 1573 C C . PRO A 1 201 ? -2.617 27.156 -0.371 1 96.31 201 PRO A C 1
ATOM 1575 O O . PRO A 1 201 ? -2.262 28.328 -0.545 1 96.31 201 PRO A O 1
ATOM 1578 N N . ILE A 1 202 ? -1.96 26.344 0.396 1 96.69 202 ILE A N 1
ATOM 1579 C CA . ILE A 1 202 ? -0.603 26.594 0.871 1 96.69 202 ILE A CA 1
ATOM 1580 C C . ILE A 1 202 ? 0.351 25.562 0.279 1 96.69 202 ILE A C 1
ATOM 1582 O O . ILE A 1 202 ? 0.251 24.359 0.582 1 96.69 202 ILE A O 1
ATOM 1586 N N . ARG A 1 203 ? 1.259 26.031 -0.531 1 96.81 203 ARG A N 1
ATOM 1587 C CA . ARG A 1 203 ? 2.221 25.141 -1.163 1 96.81 203 ARG A CA 1
ATOM 1588 C C . ARG A 1 203 ? 3.236 24.625 -0.15 1 96.81 203 ARG A C 1
ATOM 1590 O O . ARG A 1 203 ? 3.705 25.375 0.708 1 96.81 203 ARG A O 1
ATOM 1597 N N . GLY A 1 204 ? 3.553 23.359 -0.233 1 95.88 204 GLY A N 1
ATOM 1598 C CA . GLY A 1 204 ? 4.613 22.75 0.556 1 95.88 204 GLY A CA 1
ATOM 1599 C C . GLY A 1 204 ? 5.523 21.844 -0.259 1 95.88 204 GLY A C 1
ATOM 1600 O O . GLY A 1 204 ? 5.07 21.156 -1.175 1 95.88 204 GLY A O 1
ATOM 1601 N N . GLN A 1 205 ? 6.781 21.906 0.047 1 96.81 205 GLN A N 1
ATOM 1602 C CA . GLN A 1 205 ? 7.77 21 -0.529 1 96.81 205 GLN A CA 1
ATOM 1603 C C . GLN A 1 205 ? 8.555 20.281 0.562 1 96.81 205 GLN A C 1
ATOM 1605 O O . GLN A 1 205 ? 8.984 20.891 1.535 1 96.81 205 GLN A O 1
ATOM 1610 N N . THR A 1 206 ? 8.617 18.984 0.533 1 97.75 206 THR A N 1
ATOM 1611 C CA . THR A 1 206 ? 9.406 18.156 1.438 1 97.75 206 THR A CA 1
ATOM 1612 C C . THR A 1 206 ? 10.281 17.188 0.654 1 97.75 206 THR A C 1
ATOM 1614 O O . THR A 1 206 ? 10.117 17.031 -0.56 1 97.75 206 THR A O 1
ATOM 1617 N N . LEU A 1 207 ? 11.242 16.609 1.3 1 98.5 207 LEU A N 1
ATOM 1618 C CA . LEU A 1 207 ? 12.109 15.586 0.727 1 98.5 207 LEU A CA 1
ATOM 1619 C C . LEU A 1 207 ? 11.891 14.234 1.409 1 98.5 207 LEU A C 1
ATOM 1621 O O . LEU A 1 207 ? 11.852 14.156 2.639 1 98.5 207 LEU A O 1
ATOM 1625 N N . LEU A 1 208 ? 11.641 13.25 0.622 1 98.5 208 LEU A N 1
ATOM 1626 C CA . LEU A 1 208 ? 11.695 11.875 1.112 1 98.5 208 LEU A CA 1
ATOM 1627 C C . LEU A 1 208 ? 13.094 11.297 0.964 1 98.5 208 LEU A C 1
ATOM 1629 O O . LEU A 1 208 ? 13.625 11.211 -0.148 1 98.5 208 LEU A O 1
ATOM 1633 N N . VAL A 1 209 ? 13.656 10.875 2.121 1 98.69 209 VAL A N 1
ATOM 1634 C CA . VAL A 1 209 ? 15.07 10.516 2.051 1 98.69 209 VAL A CA 1
ATOM 1635 C C . VAL A 1 209 ? 15.289 9.125 2.641 1 98.69 209 VAL A C 1
ATOM 1637 O O . VAL A 1 209 ? 14.547 8.703 3.531 1 98.69 209 VAL A O 1
ATOM 1640 N N . ARG A 1 210 ? 16.203 8.406 2.082 1 98.69 210 ARG A N 1
ATOM 1641 C CA . ARG A 1 210 ? 16.781 7.227 2.713 1 98.69 210 ARG A CA 1
ATOM 1642 C C . ARG A 1 210 ? 17.828 7.617 3.746 1 98.69 210 ARG A C 1
ATOM 1644 O O . ARG A 1 210 ? 18.641 8.516 3.508 1 98.69 210 ARG A O 1
ATOM 1651 N N . VAL A 1 211 ? 17.844 6.969 4.855 1 98.62 211 VAL A N 1
ATOM 1652 C CA . VAL A 1 211 ? 18.75 7.312 5.938 1 98.62 211 VAL A CA 1
ATOM 1653 C C . VAL A 1 211 ? 19.547 6.078 6.359 1 98.62 211 VAL A C 1
ATOM 1655 O O . VAL A 1 211 ? 19.203 4.953 5.98 1 98.62 211 VAL A O 1
ATOM 1658 N N . PRO A 1 212 ? 20.594 6.324 7.129 1 97.75 212 PRO A N 1
ATOM 1659 C CA . PRO A 1 212 ? 21.312 5.164 7.668 1 97.75 212 PRO A CA 1
ATOM 1660 C C . PRO A 1 212 ? 20.422 4.266 8.523 1 97.75 212 PRO A C 1
ATOM 1662 O O . PRO A 1 212 ? 19.5 4.758 9.188 1 97.75 212 PRO A O 1
ATOM 1665 N N . GLN A 1 213 ? 20.719 2.98 8.508 1 94.5 213 GLN A N 1
ATOM 1666 C CA . GLN A 1 213 ? 19.844 2.002 9.164 1 94.5 213 GLN A CA 1
ATOM 1667 C C . GLN A 1 213 ? 19.828 2.219 10.672 1 94.5 213 GLN A C 1
ATOM 1669 O O . GLN A 1 213 ? 18.891 1.791 11.352 1 94.5 213 GLN A O 1
ATOM 1674 N N . ASP A 1 214 ? 20.812 2.846 11.227 1 95.75 214 ASP A N 1
ATOM 1675 C CA . ASP A 1 214 ? 20.875 3.094 12.664 1 95.75 214 ASP A CA 1
ATOM 1676 C C . ASP A 1 214 ? 20.484 4.535 12.984 1 95.75 214 ASP A C 1
ATOM 1678 O O . ASP A 1 214 ? 20.719 5.012 14.102 1 95.75 214 ASP A O 1
ATOM 1682 N N . CYS A 1 215 ? 19.906 5.234 12.047 1 97.56 215 CYS A N 1
ATOM 1683 C CA . CYS A 1 215 ? 19.531 6.633 12.227 1 97.56 215 CYS A CA 1
ATOM 1684 C C . CYS A 1 215 ? 18.516 6.777 13.359 1 97.56 215 CYS A C 1
ATOM 1686 O O . CYS A 1 215 ? 17.5 6.07 13.383 1 97.56 215 CYS A O 1
ATOM 1688 N N . LEU A 1 216 ? 18.688 7.691 14.242 1 96.5 216 LEU A N 1
ATOM 1689 C CA . LEU A 1 216 ? 17.828 7.891 15.398 1 96.5 216 LEU A CA 1
ATOM 1690 C C . LEU A 1 216 ? 16.438 8.367 14.969 1 96.5 216 LEU A C 1
ATOM 1692 O O . LEU A 1 216 ? 15.453 8.148 15.68 1 96.5 216 LEU A O 1
ATOM 1696 N N . TYR A 1 217 ? 16.344 8.945 13.812 1 97.69 217 TYR A N 1
ATOM 1697 C CA . TYR A 1 217 ? 15.086 9.555 13.367 1 97.69 217 TYR A CA 1
ATOM 1698 C C . TYR A 1 217 ? 14.141 8.492 12.812 1 97.69 217 TYR A C 1
ATOM 1700 O O . TYR A 1 217 ? 13.008 8.805 12.445 1 97.69 217 TYR A O 1
ATOM 1708 N N . LEU A 1 218 ? 14.57 7.273 12.75 1 97.12 218 LEU A N 1
ATOM 1709 C CA . LEU A 1 218 ? 13.664 6.191 12.375 1 97.12 218 LEU A CA 1
ATOM 1710 C C . LEU A 1 218 ? 12.656 5.922 13.484 1 97.12 218 LEU A C 1
ATOM 1712 O O . LEU A 1 218 ? 11.625 5.285 13.25 1 97.12 218 LEU A O 1
ATOM 1716 N N . ASN A 1 219 ? 12.914 6.453 14.727 1 96.75 219 ASN A N 1
ATOM 1717 C CA . ASN A 1 219 ? 12.016 6.227 15.859 1 96.75 219 ASN A CA 1
ATOM 1718 C C . ASN A 1 219 ? 11.75 7.52 16.625 1 96.75 219 ASN A C 1
ATOM 1720 O O . ASN A 1 219 ? 11.383 7.48 17.797 1 96.75 219 ASN A O 1
ATOM 1724 N N . LYS A 1 220 ? 11.992 8.609 15.945 1 97.81 220 LYS A N 1
ATOM 1725 C CA . LYS A 1 220 ? 11.852 9.93 16.562 1 97.81 220 LYS A CA 1
ATOM 1726 C C . LYS A 1 220 ? 11.516 10.992 15.531 1 97.81 220 LYS A C 1
ATOM 1728 O O . LYS A 1 220 ? 12.031 10.961 14.406 1 97.81 220 LYS A O 1
ATOM 1733 N N . THR A 1 221 ? 10.602 11.883 15.875 1 98.5 221 THR A N 1
ATOM 1734 C CA . THR A 1 221 ? 10.367 13.062 15.047 1 98.5 221 THR A CA 1
ATOM 1735 C C . THR A 1 221 ? 10.789 14.328 15.781 1 98.5 221 THR A C 1
ATOM 1737 O O . THR A 1 221 ? 10.492 14.5 16.969 1 98.5 221 THR A O 1
ATOM 1740 N N . VAL A 1 222 ? 11.516 15.164 15.102 1 97.81 222 VAL A N 1
ATOM 1741 C CA . VAL A 1 222 ? 12.031 16.391 15.68 1 97.81 222 VAL A CA 1
ATOM 1742 C C . VAL A 1 222 ? 11.648 17.578 14.797 1 97.81 222 VAL A C 1
ATOM 1744 O O . VAL A 1 222 ? 11.883 17.562 13.586 1 97.81 222 VAL A O 1
ATOM 1747 N N . THR A 1 223 ? 11.055 18.547 15.375 1 96.75 223 THR A N 1
ATOM 1748 C CA . THR A 1 223 ? 10.695 19.781 14.695 1 96.75 223 THR A CA 1
ATOM 1749 C C . THR A 1 223 ? 11.43 20.969 15.305 1 96.75 223 THR A C 1
ATOM 1751 O O . THR A 1 223 ? 11.492 21.109 16.531 1 96.75 223 THR A O 1
ATOM 1754 N N . HIS A 1 224 ? 12.008 21.766 14.461 1 95.06 224 HIS A N 1
ATOM 1755 C CA . HIS A 1 224 ? 12.727 22.984 14.844 1 95.06 224 HIS A CA 1
ATOM 1756 C C . HIS A 1 224 ? 12.07 24.219 14.25 1 95.06 224 HIS A C 1
ATOM 1758 O O . HIS A 1 224 ? 11.719 24.234 13.07 1 95.06 224 HIS A O 1
ATOM 1764 N N . GLN A 1 225 ? 11.828 25.156 15 1 92.12 225 GLN A N 1
ATOM 1765 C CA . GLN A 1 225 ? 11.398 26.453 14.5 1 92.12 225 GLN A CA 1
ATOM 1766 C C . GLN A 1 225 ? 12.484 27.516 14.711 1 92.12 225 GLN A C 1
ATOM 1768 O O . GLN A 1 225 ? 12.891 27.781 15.844 1 92.12 225 GLN A O 1
ATOM 1773 N N . SER A 1 226 ? 12.891 28.125 13.672 1 90.69 226 SER A N 1
ATOM 1774 C CA . SER A 1 226 ? 13.93 29.156 13.758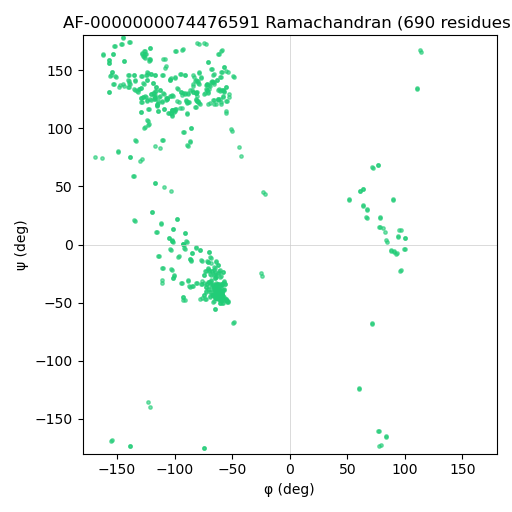 1 90.69 226 SER A CA 1
ATOM 1775 C C . SER A 1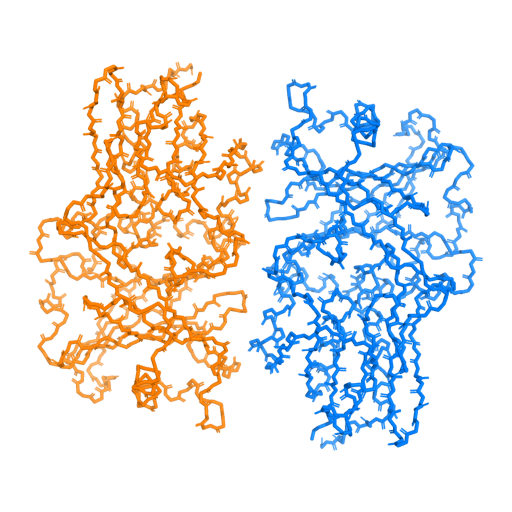 226 ? 13.359 30.484 14.242 1 90.69 226 SER A C 1
ATOM 1777 O O . SER A 1 226 ? 12.141 30.641 14.336 1 90.69 226 SER A O 1
ATOM 1779 N N . LYS A 1 227 ? 14.25 31.406 14.484 1 87.44 227 LYS A N 1
ATOM 1780 C CA . LYS A 1 227 ? 13.867 32.719 14.984 1 87.44 227 LYS A CA 1
ATOM 1781 C C . LYS A 1 227 ? 13.039 33.469 13.953 1 87.44 227 LYS A C 1
ATOM 1783 O O . LYS A 1 227 ? 12.203 34.312 14.312 1 87.44 227 LYS A O 1
ATOM 1788 N N . ASP A 1 228 ? 13.234 33.125 12.695 1 85.56 228 ASP A N 1
ATOM 1789 C CA . ASP A 1 228 ? 12.508 33.812 11.625 1 85.56 228 ASP A CA 1
ATOM 1790 C C . ASP A 1 228 ? 11.188 33.094 11.328 1 85.56 228 ASP A C 1
ATOM 1792 O O . ASP A 1 228 ? 10.484 33.469 10.383 1 85.56 228 ASP A O 1
ATOM 1796 N N . GLY A 1 229 ? 10.875 32.062 12.07 1 84.38 229 GLY A N 1
ATOM 1797 C CA . GLY A 1 229 ? 9.578 31.406 11.961 1 84.38 229 GLY A CA 1
ATOM 1798 C C . GLY A 1 229 ? 9.594 30.219 11.016 1 84.38 229 GLY A C 1
ATOM 1799 O O . GLY A 1 229 ? 8.555 29.609 10.758 1 84.38 229 GLY A O 1
ATOM 1800 N N . LEU A 1 230 ? 10.75 29.875 10.555 1 88.44 230 LEU A N 1
ATOM 1801 C CA . LEU A 1 230 ? 10.867 28.766 9.617 1 88.44 230 LEU A CA 1
ATOM 1802 C C . LEU A 1 230 ? 10.836 27.438 10.352 1 88.44 230 LEU A C 1
ATOM 1804 O O . LEU A 1 230 ? 11.539 27.25 11.352 1 88.44 230 LEU A O 1
ATOM 1808 N N . TRP A 1 231 ? 10.023 26.625 9.836 1 90.88 231 TRP A N 1
ATOM 1809 C CA . TRP A 1 231 ? 9.922 25.281 10.406 1 90.88 231 TRP A CA 1
ATOM 1810 C C . TRP A 1 231 ? 10.758 24.281 9.602 1 90.88 231 TRP A C 1
ATOM 1812 O O . TRP A 1 231 ? 10.766 24.328 8.367 1 90.88 231 TRP A O 1
ATOM 1822 N N . THR A 1 232 ? 11.523 23.438 10.273 1 96.06 232 THR A N 1
ATOM 1823 C CA . THR A 1 232 ? 12.227 22.297 9.703 1 96.06 232 THR A CA 1
ATOM 1824 C C . THR A 1 232 ? 12 21.047 10.539 1 96.06 232 THR A C 1
ATOM 1826 O O . THR A 1 232 ? 12.141 21.078 11.766 1 96.06 232 THR A O 1
ATOM 1829 N N . PHE A 1 233 ? 11.641 19.953 9.891 1 97.88 233 PHE A N 1
ATOM 1830 C CA . PHE A 1 233 ? 11.297 18.781 10.68 1 97.88 233 PHE A CA 1
ATOM 1831 C C . PHE A 1 233 ? 11.758 17.516 9.977 1 97.88 233 PHE A C 1
ATOM 1833 O O . PHE A 1 233 ? 11.992 17.516 8.766 1 97.88 233 PHE A O 1
ATOM 1840 N N . VAL A 1 234 ? 11.922 16.453 10.734 1 98.62 234 VAL A N 1
ATOM 1841 C CA . VAL A 1 234 ? 12.117 15.086 10.258 1 98.62 234 VAL A CA 1
ATOM 1842 C C . VAL A 1 234 ? 11 14.188 10.797 1 98.62 234 VAL A C 1
ATOM 1844 O O . VAL A 1 234 ? 10.68 14.242 11.984 1 98.62 234 VAL A O 1
ATOM 1847 N N . ILE A 1 235 ? 10.375 13.445 9.922 1 98.75 235 ILE A N 1
ATOM 1848 C CA . ILE A 1 235 ? 9.281 12.539 10.258 1 98.75 235 ILE A CA 1
ATOM 1849 C C . ILE A 1 235 ? 9.555 11.156 9.672 1 98.75 235 ILE A C 1
ATOM 1851 O O . ILE A 1 235 ? 9.586 10.992 8.453 1 98.75 235 ILE A O 1
ATOM 1855 N N . PRO A 1 236 ? 9.766 10.164 10.539 1 98.5 236 PRO A N 1
ATOM 1856 C CA . PRO A 1 236 ? 9.906 8.82 9.977 1 98.5 236 PRO A CA 1
ATOM 1857 C C . PRO A 1 236 ? 8.609 8.289 9.367 1 98.5 236 PRO A C 1
ATOM 1859 O O . PRO A 1 236 ? 7.527 8.539 9.906 1 98.5 236 PRO A O 1
ATOM 1862 N N . ARG A 1 237 ? 8.672 7.648 8.297 1 98.06 237 ARG A N 1
ATOM 1863 C CA . ARG A 1 237 ? 7.551 6.949 7.68 1 98.06 237 ARG A CA 1
ATOM 1864 C C . ARG A 1 237 ? 7.637 5.445 7.926 1 98.06 237 ARG A C 1
ATOM 1866 O O . ARG A 1 237 ? 8.516 4.773 7.391 1 98.06 237 ARG A O 1
ATOM 1873 N N . PRO A 1 238 ? 6.758 4.926 8.711 1 98 238 PRO A N 1
ATOM 1874 C CA . PRO A 1 238 ? 6.789 3.494 9.023 1 98 238 PRO A CA 1
ATOM 1875 C C . PRO A 1 238 ? 6.664 2.615 7.781 1 98 238 PRO A C 1
ATOM 1877 O O . PRO A 1 238 ? 6.352 3.113 6.695 1 98 238 PRO A O 1
ATOM 1880 N N . HIS A 1 239 ? 6.957 1.268 7.926 1 97.94 239 HIS A N 1
ATOM 1881 C CA . HIS A 1 239 ? 6.824 0.251 6.887 1 97.94 239 HIS A CA 1
ATOM 1882 C C . HIS A 1 239 ? 7.762 0.53 5.719 1 97.94 239 HIS A C 1
ATOM 1884 O O . HIS A 1 239 ? 7.332 0.542 4.562 1 97.94 239 HIS A O 1
ATOM 1890 N N . HIS A 1 240 ? 8.953 0.792 6.047 1 97.75 240 HIS A N 1
ATOM 1891 C CA . HIS A 1 240 ? 10.023 1.037 5.078 1 97.75 240 HIS A CA 1
ATOM 1892 C C . HIS A 1 240 ? 9.703 2.244 4.203 1 97.75 240 HIS A C 1
ATOM 1894 O O . HIS A 1 240 ? 9.836 2.182 2.979 1 97.75 240 HIS A O 1
ATOM 1900 N N . GLY A 1 241 ? 9.266 3.322 4.852 1 97.62 241 GLY A N 1
ATOM 1901 C CA . GLY A 1 241 ? 8.82 4.473 4.082 1 97.62 241 GLY A CA 1
ATOM 1902 C C . GLY A 1 241 ? 9.82 5.613 4.086 1 97.62 241 GLY A C 1
ATOM 1903 O O . GLY A 1 241 ? 9.516 6.719 3.627 1 97.62 241 GLY A O 1
ATOM 1904 N N . GLY A 1 242 ? 10.984 5.398 4.664 1 98.12 242 GLY A N 1
ATOM 1905 C CA . GLY A 1 242 ? 11.977 6.457 4.707 1 98.12 242 GLY A CA 1
ATOM 1906 C C . GLY A 1 242 ? 11.68 7.516 5.754 1 98.12 242 GLY A C 1
ATOM 1907 O O . GLY A 1 242 ? 11.055 7.23 6.773 1 98.12 242 GLY A O 1
ATOM 1908 N N . VAL A 1 243 ? 12.312 8.664 5.535 1 98.69 243 VAL A N 1
ATOM 1909 C CA . VAL A 1 243 ? 12.141 9.797 6.43 1 98.69 243 VAL A CA 1
ATOM 1910 C C . VAL A 1 243 ? 11.781 11.047 5.621 1 98.69 243 VAL A C 1
ATOM 1912 O O . VAL A 1 243 ? 12.367 11.297 4.57 1 98.69 243 VAL A O 1
ATOM 1915 N N . ILE A 1 244 ? 10.812 11.789 6.078 1 98.69 244 ILE A N 1
ATOM 1916 C CA . ILE A 1 244 ? 10.453 13.062 5.469 1 98.69 244 ILE A CA 1
ATOM 1917 C C . ILE A 1 244 ? 11.281 14.188 6.09 1 98.69 244 ILE A C 1
ATOM 1919 O O . ILE A 1 244 ? 11.344 14.312 7.312 1 98.69 244 ILE A O 1
ATOM 1923 N N . LEU A 1 245 ? 11.938 14.844 5.305 1 98.69 245 LEU A N 1
ATOM 1924 C CA . LEU A 1 245 ? 12.578 16.094 5.684 1 98.69 245 LEU A CA 1
ATOM 1925 C C . LEU A 1 245 ? 11.797 17.297 5.145 1 98.69 245 LEU A C 1
ATOM 1927 O O . LEU A 1 245 ? 11.648 17.438 3.93 1 98.69 245 LEU A O 1
ATOM 1931 N N . GLY A 1 246 ? 11.219 18.062 6.059 1 96.19 246 GLY A N 1
ATOM 1932 C CA . GLY A 1 246 ? 10.422 19.203 5.633 1 96.19 246 GLY A CA 1
ATOM 1933 C C . GLY A 1 246 ? 10.641 20.438 6.484 1 96.19 246 GLY A C 1
ATOM 1934 O O . GLY A 1 246 ? 11.359 20.391 7.488 1 96.19 246 GLY A O 1
ATOM 1935 N N . GLY A 1 247 ? 9.984 21.453 6.352 1 85.56 247 GLY A N 1
ATOM 1936 C CA . GLY A 1 247 ? 9.422 21.703 5.035 1 85.56 247 GLY A CA 1
ATOM 1937 C C . GLY A 1 247 ? 9.148 23.172 4.777 1 85.56 247 GLY A C 1
ATOM 1938 O O . GLY A 1 247 ? 9.688 24.047 5.473 1 85.56 247 GLY A O 1
ATOM 1939 N N . THR A 1 248 ? 8.438 23.422 3.703 1 88.44 248 THR A N 1
ATOM 1940 C CA . THR A 1 248 ? 8.102 24.781 3.32 1 88.44 248 THR A CA 1
ATOM 1941 C C . THR A 1 248 ? 6.609 25.047 3.5 1 88.44 248 THR A C 1
ATOM 1943 O O . THR A 1 248 ? 5.805 24.109 3.518 1 88.44 248 THR A O 1
ATOM 1946 N N . LYS A 1 249 ? 6.238 26.203 3.859 1 92.25 249 LYS A N 1
ATOM 1947 C CA . LYS A 1 249 ? 4.891 26.766 3.848 1 92.25 249 LYS A CA 1
ATOM 1948 C C . LYS A 1 249 ? 4.84 28.047 3.02 1 92.25 249 LYS A C 1
ATOM 1950 O O . LYS A 1 249 ? 5.234 29.109 3.49 1 92.25 249 LYS A O 1
ATOM 1955 N N . GLN A 1 250 ? 4.297 27.891 1.826 1 94.31 250 GLN A N 1
ATOM 1956 C CA . GLN A 1 250 ? 4.422 29 0.884 1 94.31 250 GLN A CA 1
ATOM 1957 C C . GLN A 1 250 ? 3.055 29.469 0.392 1 94.31 250 GLN A C 1
ATOM 1959 O O . GLN A 1 250 ? 2.439 28.812 -0.453 1 94.31 250 GLN A O 1
ATOM 1964 N N . LEU A 1 251 ? 2.682 30.562 0.869 1 93.5 251 LEU A N 1
ATOM 1965 C CA . LEU A 1 251 ? 1.429 31.188 0.464 1 93.5 251 LEU A CA 1
ATOM 1966 C C . LEU A 1 251 ? 1.566 31.844 -0.909 1 93.5 251 LEU A C 1
ATOM 1968 O O . LEU A 1 251 ? 2.633 32.344 -1.251 1 93.5 251 LEU A O 1
ATOM 1972 N N . ASP A 1 252 ? 0.571 31.812 -1.709 1 92.25 252 ASP A N 1
ATOM 1973 C CA . ASP A 1 252 ? 0.49 32.5 -2.992 1 92.25 252 ASP A CA 1
ATOM 1974 C C . ASP A 1 252 ? 1.486 31.906 -3.992 1 92.25 252 ASP A C 1
ATOM 1976 O O . ASP A 1 252 ? 2.037 32.625 -4.82 1 92.25 252 ASP A O 1
ATOM 1980 N N . ASP A 1 253 ? 1.868 30.75 -3.787 1 94 253 ASP A N 1
ATOM 1981 C CA . ASP A 1 253 ? 2.701 29.984 -4.715 1 94 253 ASP A CA 1
ATOM 1982 C C . ASP A 1 253 ? 1.949 28.781 -5.262 1 94 253 ASP A C 1
ATOM 1984 O O . ASP A 1 253 ? 1.55 27.891 -4.5 1 94 253 ASP A O 1
ATOM 1988 N N . TYR A 1 254 ? 1.786 28.734 -6.547 1 93.88 254 TYR A N 1
ATOM 1989 C CA . TYR A 1 254 ? 0.906 27.734 -7.141 1 93.88 254 TYR A CA 1
ATOM 1990 C C . TYR A 1 254 ? 1.692 26.766 -8.023 1 93.88 254 TYR A C 1
ATOM 1992 O O . TYR A 1 254 ? 1.105 26 -8.789 1 93.88 254 TYR A O 1
ATOM 2000 N N . GLN A 1 255 ? 3.078 26.859 -7.902 1 94.44 255 GLN A N 1
ATOM 2001 C CA . GLN A 1 255 ? 3.898 25.953 -8.695 1 94.44 255 GLN A CA 1
ATOM 2002 C C . GLN A 1 255 ? 3.795 24.531 -8.172 1 94.44 255 GLN A C 1
ATOM 2004 O O . GLN A 1 255 ? 4.148 24.25 -7.02 1 94.44 255 GLN A O 1
ATOM 2009 N N . SER A 1 256 ? 3.367 23.625 -9 1 94.69 256 SER A N 1
ATOM 2010 C CA . SER A 1 256 ? 3.092 22.25 -8.57 1 94.69 256 SER A CA 1
ATOM 2011 C C . SER A 1 256 ? 4.316 21.359 -8.742 1 94.69 256 SER A C 1
ATOM 2013 O O . SER A 1 256 ? 4.273 20.172 -8.43 1 94.69 256 SER A O 1
ATOM 2015 N N . THR A 1 257 ? 5.434 21.906 -9.25 1 95.75 257 THR A N 1
ATOM 2016 C CA . THR A 1 257 ? 6.664 21.156 -9.461 1 95.75 257 THR A CA 1
ATOM 2017 C C . THR A 1 257 ? 7.734 21.578 -8.453 1 95.75 257 THR A C 1
ATOM 2019 O O . THR A 1 257 ? 7.684 22.672 -7.902 1 95.75 257 THR A O 1
ATOM 2022 N N . PRO A 1 258 ? 8.719 20.766 -8.234 1 96.69 258 PRO A N 1
ATOM 2023 C CA . PRO A 1 258 ? 9.781 21.078 -7.27 1 96.69 258 PRO A CA 1
ATOM 2024 C C . PRO A 1 258 ? 10.586 22.312 -7.652 1 96.69 258 PRO A C 1
ATOM 2026 O O . PRO A 1 258 ? 10.828 22.547 -8.836 1 96.69 258 PRO A O 1
ATOM 2029 N N . LYS A 1 259 ? 10.914 23.047 -6.66 1 97.56 259 LYS A N 1
ATOM 2030 C CA . LYS A 1 259 ? 11.875 24.141 -6.812 1 97.56 259 LYS A CA 1
ATOM 2031 C C . LYS A 1 259 ? 13.242 23.766 -6.25 1 97.56 259 LYS A C 1
ATOM 2033 O O . LYS A 1 259 ? 13.352 23.375 -5.086 1 97.56 259 LYS A O 1
ATOM 2038 N N . GLU A 1 260 ? 14.195 23.938 -7.043 1 97.94 260 GLU A N 1
ATOM 2039 C CA . GLU A 1 260 ? 15.555 23.578 -6.641 1 97.94 260 GLU A CA 1
ATOM 2040 C C . GLU A 1 260 ? 16 24.391 -5.438 1 97.94 260 GLU A C 1
ATOM 2042 O O . GLU A 1 260 ? 16.719 23.891 -4.562 1 97.94 260 GLU A O 1
ATOM 2047 N N . GLU A 1 261 ? 15.664 25.609 -5.434 1 97.69 261 GLU A N 1
ATOM 2048 C CA . GLU A 1 261 ? 16.062 26.484 -4.332 1 97.69 261 GLU A CA 1
ATOM 2049 C C . GLU A 1 261 ? 15.5 25.984 -3.002 1 97.69 261 GLU A C 1
ATOM 2051 O O . GLU A 1 261 ? 16.172 26.078 -1.97 1 97.69 261 GLU A O 1
ATOM 2056 N N . ASP A 1 262 ? 14.25 25.531 -3.018 1 97.56 262 ASP A N 1
ATOM 2057 C CA . ASP A 1 262 ? 13.648 24.984 -1.812 1 97.56 262 ASP A CA 1
ATOM 2058 C C . ASP A 1 262 ? 14.367 23.703 -1.373 1 97.56 262 ASP A C 1
ATOM 2060 O O . ASP A 1 262 ? 14.625 23.516 -0.183 1 97.56 262 ASP A O 1
ATOM 2064 N N . THR A 1 263 ? 14.719 22.828 -2.32 1 98.31 263 THR A N 1
ATOM 2065 C CA . THR A 1 263 ? 15.453 21.594 -2.037 1 98.31 263 THR A CA 1
ATOM 2066 C C . THR A 1 263 ? 16.812 21.922 -1.412 1 98.31 263 THR A C 1
ATOM 2068 O O . THR A 1 263 ? 17.172 21.359 -0.37 1 98.31 263 THR A O 1
ATOM 2071 N N . ASN A 1 264 ? 17.516 22.812 -1.982 1 98.19 264 ASN A N 1
ATOM 2072 C CA . ASN A 1 264 ? 18.844 23.188 -1.486 1 98.19 264 ASN A CA 1
ATOM 2073 C C . ASN A 1 264 ? 18.766 23.781 -0.083 1 98.19 264 ASN A C 1
ATOM 2075 O O . ASN A 1 264 ? 19.594 23.484 0.768 1 98.19 264 ASN A O 1
ATOM 2079 N N . ALA A 1 265 ? 17.781 24.625 0.109 1 97.5 265 ALA A N 1
ATOM 2080 C CA . ALA A 1 265 ? 17.609 25.234 1.427 1 97.5 265 ALA A CA 1
ATOM 2081 C C . ALA A 1 265 ? 17.359 24.172 2.49 1 97.5 265 ALA A C 1
ATOM 2083 O O . ALA A 1 265 ? 17.891 24.25 3.6 1 97.5 265 ALA A O 1
ATOM 2084 N N . LEU A 1 266 ? 16.578 23.172 2.174 1 97.81 266 LEU A N 1
ATOM 2085 C CA . LEU A 1 266 ? 16.297 22.094 3.1 1 97.81 266 LEU A CA 1
ATOM 2086 C C . LEU A 1 266 ? 17.562 21.297 3.4 1 97.81 266 LEU A C 1
ATOM 2088 O O . LEU A 1 266 ? 17.812 20.922 4.551 1 97.81 266 LEU A O 1
ATOM 2092 N N . ILE A 1 267 ? 18.312 21 2.367 1 98.38 267 ILE A N 1
ATOM 2093 C CA . ILE A 1 267 ? 19.547 20.25 2.529 1 98.38 267 ILE A CA 1
ATOM 2094 C C . ILE A 1 267 ? 20.484 21.016 3.465 1 98.38 267 ILE A C 1
ATOM 2096 O O . ILE A 1 267 ? 21.047 20.422 4.395 1 98.38 267 ILE A O 1
ATOM 2100 N N . GLU A 1 268 ? 20.625 22.281 3.281 1 97.25 268 GLU A N 1
ATOM 2101 C CA . GLU A 1 268 ? 21.531 23.094 4.082 1 97.25 268 GLU A CA 1
ATOM 2102 C C . GLU A 1 268 ? 21.094 23.141 5.543 1 97.25 268 GLU A C 1
ATOM 2104 O O . GLU A 1 268 ? 21.922 23.031 6.449 1 97.25 268 GLU A O 1
ATOM 2109 N N . ARG A 1 269 ? 19.812 23.297 5.785 1 95.88 269 ARG A N 1
ATOM 2110 C CA . ARG A 1 269 ? 19.328 23.297 7.16 1 95.88 269 ARG A CA 1
ATOM 2111 C C . ARG A 1 269 ? 19.531 21.938 7.809 1 95.88 269 ARG A C 1
ATOM 2113 O O . ARG A 1 269 ? 19.859 21.844 8.992 1 95.88 269 ARG A O 1
ATOM 2120 N N . ALA A 1 270 ? 19.344 20.891 7.043 1 97.5 270 ALA A N 1
ATOM 2121 C CA . ALA A 1 270 ? 19.469 19.531 7.574 1 97.5 270 ALA A CA 1
ATOM 2122 C C . ALA A 1 270 ? 20.906 19.234 7.973 1 97.5 270 ALA A C 1
ATOM 2124 O O . ALA A 1 270 ? 21.141 18.5 8.938 1 97.5 270 ALA A O 1
ATOM 2125 N N . LYS A 1 271 ? 21.828 19.781 7.242 1 97.06 271 LYS A N 1
ATOM 2126 C CA . LYS A 1 271 ? 23.234 19.578 7.574 1 97.06 271 LYS A CA 1
ATOM 2127 C C . LYS A 1 271 ? 23.531 20.031 9 1 97.06 271 LYS A C 1
ATOM 2129 O O . LYS A 1 271 ? 24.344 19.422 9.695 1 97.06 271 LYS A O 1
ATOM 2134 N N . ILE A 1 272 ? 22.812 21 9.375 1 94.62 272 ILE A N 1
ATOM 2135 C CA . ILE A 1 272 ? 23.062 21.594 10.68 1 94.62 272 ILE A CA 1
ATOM 2136 C C . ILE A 1 272 ? 22.172 20.938 11.727 1 94.62 272 ILE A C 1
ATOM 2138 O O . ILE A 1 272 ? 22.641 20.5 12.773 1 94.62 272 ILE A O 1
ATOM 2142 N N . LEU A 1 273 ? 20.938 20.812 11.438 1 95.31 273 LEU A N 1
ATOM 2143 C CA . LEU A 1 273 ? 19.953 20.406 12.422 1 95.31 273 LEU A CA 1
ATOM 2144 C C . LEU A 1 273 ? 19.906 18.875 12.555 1 95.31 273 LEU A C 1
ATOM 2146 O O . LEU A 1 273 ? 19.656 18.359 13.641 1 95.31 273 LEU A O 1
ATOM 2150 N N . TYR A 1 274 ? 20.094 18.156 11.43 1 97.31 274 TYR A N 1
ATOM 2151 C CA . TYR A 1 274 ? 19.906 16.719 11.383 1 97.31 274 TYR A CA 1
ATOM 2152 C C . TYR A 1 274 ? 21.031 16.031 10.617 1 97.31 274 TYR A C 1
ATOM 2154 O O . TYR A 1 274 ? 20.781 15.281 9.68 1 97.31 274 TYR A O 1
ATOM 2162 N N . PRO A 1 275 ? 22.219 16.188 11.039 1 97.38 275 PRO A N 1
ATOM 2163 C CA . PRO A 1 275 ? 23.359 15.625 10.297 1 97.38 275 PRO A CA 1
ATOM 2164 C C . PRO A 1 275 ? 23.297 14.109 10.18 1 97.38 275 PRO A C 1
ATOM 2166 O O . PRO A 1 275 ? 23.859 13.531 9.25 1 97.38 275 PRO A O 1
ATOM 2169 N N . GLU A 1 276 ? 22.562 13.422 11.062 1 97.88 276 GLU A N 1
ATOM 2170 C CA . GLU A 1 276 ? 22.484 11.969 11.094 1 97.88 276 GLU A CA 1
ATOM 2171 C C . GLU A 1 276 ? 21.734 11.422 9.883 1 97.88 276 GLU A C 1
ATOM 2173 O O . GLU A 1 276 ? 21.781 10.219 9.609 1 97.88 276 GLU A O 1
ATOM 2178 N N . LEU A 1 277 ? 21.062 12.32 9.102 1 98.5 277 LEU A N 1
ATOM 2179 C CA . LEU A 1 277 ? 20.312 11.898 7.926 1 98.5 277 LEU A CA 1
ATOM 2180 C C . LEU A 1 277 ? 21.266 11.516 6.789 1 98.5 277 LEU A C 1
ATOM 2182 O O . LEU A 1 277 ? 20.859 10.852 5.836 1 98.5 277 LEU A O 1
ATOM 2186 N N . PHE A 1 278 ? 22.438 12.023 6.828 1 98.12 278 PHE A N 1
ATOM 2187 C CA . PHE A 1 278 ? 23.328 11.984 5.668 1 98.12 278 PHE A CA 1
ATOM 2188 C C . PHE A 1 278 ? 24.094 10.672 5.617 1 98.12 278 PHE A C 1
ATOM 2190 O O . PHE A 1 278 ? 24.547 10.172 6.648 1 98.12 278 PHE A O 1
ATOM 2197 N N . ILE A 1 279 ? 24.141 10.062 4.488 1 97 279 ILE A N 1
ATOM 2198 C CA . ILE A 1 279 ? 24.922 8.859 4.199 1 97 279 ILE A CA 1
ATOM 2199 C C . ILE A 1 279 ? 26.188 9.242 3.428 1 97 279 ILE A C 1
ATOM 2201 O O . ILE A 1 279 ? 26.109 9.727 2.297 1 97 279 ILE A O 1
ATOM 2205 N N . GLU A 1 280 ? 27.297 9.031 3.982 1 94.56 280 GLU A N 1
ATOM 2206 C CA . GLU A 1 280 ? 28.578 9.406 3.383 1 94.56 280 GLU A CA 1
ATOM 2207 C C . GLU A 1 280 ? 28.578 10.875 2.953 1 94.56 280 GLU A C 1
ATOM 2209 O O . GLU A 1 280 ? 28.953 11.195 1.824 1 94.56 280 GLU A O 1
ATOM 2214 N N . GLY A 1 281 ? 27.969 11.672 3.75 1 94.69 281 GLY A N 1
ATOM 2215 C CA . GLY A 1 281 ? 28 13.117 3.582 1 94.69 281 GLY A CA 1
ATOM 2216 C C . GLY A 1 281 ? 26.969 13.625 2.6 1 94.69 281 GLY A C 1
ATOM 2217 O O . GLY A 1 281 ? 26.891 14.828 2.35 1 94.69 281 GLY A O 1
ATOM 2218 N N . GLN A 1 282 ? 26.188 12.734 2.129 1 96.81 282 GLN A N 1
ATOM 2219 C CA . GLN A 1 282 ? 25.188 13.141 1.147 1 96.81 282 GLN A CA 1
ATOM 2220 C C . GLN A 1 282 ? 23.781 12.75 1.594 1 96.81 282 GLN A C 1
ATOM 2222 O O . GLN A 1 282 ? 23.594 11.703 2.219 1 96.81 282 GLN A O 1
ATOM 2227 N N . LEU A 1 283 ? 22.859 13.688 1.288 1 98 283 LEU A N 1
ATOM 2228 C CA . LEU A 1 283 ? 21.469 13.336 1.499 1 98 283 LEU A CA 1
ATOM 2229 C C . LEU A 1 283 ? 20.953 12.453 0.37 1 98 283 LEU A C 1
ATOM 2231 O O . LEU A 1 283 ? 21.031 12.82 -0.804 1 98 283 LEU A O 1
ATOM 2235 N N . ASP A 1 284 ? 20.484 11.273 0.667 1 98.38 284 ASP A N 1
ATOM 2236 C CA . ASP A 1 284 ? 19.969 10.344 -0.336 1 98.38 284 ASP A CA 1
ATOM 2237 C C . ASP A 1 284 ? 18.484 10.578 -0.594 1 98.38 284 ASP A C 1
ATOM 2239 O O . ASP A 1 284 ? 17.625 9.898 -0.017 1 98.38 284 ASP A O 1
ATOM 2243 N N . ILE A 1 285 ? 18.188 11.523 -1.483 1 98.5 285 ILE A N 1
ATOM 2244 C CA . ILE A 1 285 ? 16.828 11.938 -1.776 1 98.5 285 ILE A CA 1
ATOM 2245 C C . ILE A 1 285 ? 16.156 10.938 -2.719 1 98.5 285 ILE A C 1
ATOM 2247 O O . ILE A 1 285 ? 16.672 10.672 -3.811 1 98.5 285 ILE A O 1
ATOM 2251 N N . ARG A 1 286 ? 15.078 10.422 -2.268 1 97.94 286 ARG A N 1
ATOM 2252 C CA . ARG A 1 286 ? 14.367 9.43 -3.07 1 97.94 286 ARG A CA 1
ATOM 2253 C C . ARG A 1 286 ? 13.18 10.055 -3.795 1 97.94 286 ARG A C 1
ATOM 2255 O O . ARG A 1 286 ? 12.727 9.539 -4.82 1 97.94 286 ARG A O 1
ATOM 2262 N N . ASN A 1 287 ? 12.672 11.102 -3.23 1 96.44 287 ASN A N 1
ATOM 2263 C CA . ASN A 1 287 ? 11.594 11.852 -3.863 1 96.44 287 ASN A CA 1
ATOM 2264 C C . ASN A 1 287 ? 11.555 13.297 -3.369 1 96.44 287 ASN A C 1
ATOM 2266 O O . ASN A 1 287 ? 11.867 13.57 -2.209 1 96.44 287 ASN A O 1
ATOM 2270 N N . VAL A 1 288 ? 11.203 14.227 -4.246 1 97.38 288 VAL A N 1
ATOM 2271 C CA . VAL A 1 288 ? 10.859 15.594 -3.883 1 97.38 288 VAL A CA 1
ATOM 2272 C C . VAL A 1 288 ? 9.352 15.797 -3.967 1 97.38 288 VAL A C 1
ATOM 2274 O O . VAL A 1 288 ? 8.773 15.766 -5.059 1 97.38 288 VAL A O 1
ATOM 2277 N N . ASN A 1 289 ? 8.742 16.016 -2.816 1 96.5 289 ASN A N 1
ATOM 2278 C CA . ASN A 1 289 ? 7.289 16.078 -2.713 1 96.5 289 ASN A CA 1
ATOM 2279 C C . ASN A 1 289 ? 6.789 17.531 -2.801 1 96.5 289 ASN A C 1
ATOM 2281 O O . ASN A 1 289 ? 7.336 18.422 -2.148 1 96.5 289 ASN A O 1
ATOM 2285 N N . VAL A 1 290 ? 5.82 17.734 -3.627 1 96.56 290 VAL A N 1
ATOM 2286 C CA . VAL A 1 290 ? 5.156 19.031 -3.699 1 96.56 290 VAL A CA 1
ATOM 2287 C C . VAL A 1 290 ? 3.645 18.844 -3.592 1 96.56 290 VAL A C 1
ATOM 2289 O O . VAL A 1 290 ? 3.062 18 -4.289 1 96.56 290 VAL A O 1
ATOM 2292 N N . GLY A 1 291 ? 3.053 19.531 -2.68 1 95 291 GLY A N 1
ATOM 2293 C CA . GLY A 1 291 ? 1.609 19.484 -2.51 1 95 291 GLY A CA 1
ATOM 2294 C C . GLY A 1 291 ? 1.027 20.812 -2.059 1 95 291 GLY A C 1
ATOM 2295 O O . GLY A 1 291 ? 1.767 21.766 -1.796 1 95 291 GLY A O 1
ATOM 2296 N N . PHE A 1 292 ? -0.305 20.859 -2.047 1 96.31 292 PHE A N 1
ATOM 2297 C CA . PHE A 1 292 ? -1.031 22.047 -1.646 1 96.31 292 PHE A CA 1
ATOM 2298 C C . PHE A 1 292 ? -1.971 21.75 -0.484 1 96.31 292 PHE A C 1
ATOM 2300 O O . PHE A 1 292 ? -2.912 20.969 -0.625 1 96.31 292 PHE A O 1
ATOM 2307 N N . ARG A 1 293 ? -1.734 22.375 0.636 1 94.69 293 ARG A N 1
ATOM 2308 C CA . ARG A 1 293 ? -2.621 22.281 1.79 1 94.69 293 ARG A CA 1
ATOM 2309 C C . ARG A 1 293 ? -3.896 23.078 1.573 1 94.69 293 ARG A C 1
ATOM 2311 O O . ARG A 1 293 ? -3.84 24.234 1.152 1 94.69 293 ARG A O 1
ATOM 2318 N N . SER A 1 294 ? -4.996 22.453 1.816 1 96.31 294 SER A N 1
ATOM 2319 C CA . SER A 1 294 ? -6.27 23.156 1.708 1 96.31 294 SER A CA 1
ATOM 2320 C C . SER A 1 294 ? -6.621 23.859 3.012 1 96.31 294 SER A C 1
ATOM 2322 O O . SER A 1 294 ? -7.363 23.312 3.836 1 96.31 294 SER A O 1
ATOM 2324 N N . ALA A 1 295 ? -6.141 25.078 3.117 1 96.81 295 ALA A N 1
ATOM 2325 C CA . ALA A 1 295 ? -6.363 25.844 4.336 1 96.81 295 ALA A CA 1
ATOM 2326 C C . ALA A 1 295 ? -7.621 26.703 4.211 1 96.81 295 ALA A C 1
ATOM 2328 O O . ALA A 1 295 ? -8.211 26.812 3.133 1 96.81 295 ALA A O 1
ATOM 2329 N N . ARG A 1 296 ? -8.047 27.25 5.332 1 97.19 296 ARG A N 1
ATOM 2330 C CA . ARG A 1 296 ? -9.227 28.094 5.379 1 97.19 296 ARG A CA 1
ATOM 2331 C C . ARG A 1 296 ? -9.094 29.172 6.457 1 97.19 296 ARG A C 1
ATOM 2333 O O . ARG A 1 296 ? -8.633 28.891 7.566 1 97.19 296 ARG A O 1
ATOM 2340 N N . ASN A 1 297 ? -9.492 30.359 6.027 1 95.56 297 ASN A N 1
ATOM 2341 C CA . ASN A 1 297 ? -9.648 31.344 7.082 1 95.56 297 ASN A CA 1
ATOM 2342 C C . ASN A 1 297 ? -10.68 30.906 8.117 1 95.56 297 ASN A C 1
ATOM 2344 O O . ASN A 1 297 ? -11.812 30.562 7.766 1 95.56 297 ASN A O 1
ATOM 2348 N N . GLY A 1 298 ? -10.195 30.844 9.32 1 92.69 298 GLY A N 1
ATOM 2349 C CA . GLY A 1 298 ? -11.086 30.375 10.375 1 92.69 298 GLY A CA 1
ATOM 2350 C C . GLY A 1 298 ? -10.891 28.922 10.734 1 92.69 298 GLY A C 1
ATOM 2351 O O . GLY A 1 298 ? -11.531 28.406 11.656 1 92.69 298 GLY A O 1
ATOM 2352 N N . GLY A 1 299 ? -10.055 28.281 10.047 1 94.12 299 GLY A N 1
ATOM 2353 C CA . GLY A 1 299 ? -9.727 26.906 10.391 1 94.12 299 GLY A CA 1
ATOM 2354 C C . GLY A 1 299 ? -10.719 25.906 9.836 1 94.12 299 GLY A C 1
ATOM 2355 O O . GLY A 1 299 ? -11.5 26.219 8.938 1 94.12 299 GLY A O 1
ATOM 2356 N N . LEU A 1 300 ? -10.648 24.719 10.352 1 97.25 300 LEU A N 1
ATOM 2357 C CA . LEU A 1 300 ? -11.477 23.609 9.883 1 97.25 300 LEU A CA 1
ATOM 2358 C C . LEU A 1 300 ? -12.961 23.953 10 1 97.25 300 LEU A C 1
ATOM 2360 O O . LEU A 1 300 ? -13.414 24.406 11.055 1 97.25 300 LEU A O 1
ATOM 2364 N N . LYS A 1 301 ? -13.656 23.812 8.922 1 98 301 LYS A N 1
ATOM 2365 C CA . LYS A 1 301 ? -15.109 23.953 8.93 1 98 301 LYS A CA 1
ATOM 2366 C C . LYS A 1 301 ? -15.789 22.594 9.109 1 98 301 LYS A C 1
ATOM 2368 O O . LYS A 1 301 ? -15.586 21.688 8.305 1 98 301 LYS A O 1
ATOM 2373 N N . VAL A 1 302 ? -16.531 22.375 10.156 1 98.56 302 VAL A N 1
ATOM 2374 C CA . VAL A 1 302 ? -17.438 21.25 10.352 1 98.56 302 VAL A CA 1
ATOM 2375 C C . VAL A 1 302 ? -18.828 21.766 10.719 1 98.56 302 VAL A C 1
ATOM 2377 O O . VAL A 1 302 ? -19.078 22.141 11.867 1 98.56 302 VAL A O 1
ATOM 2380 N N . GLU A 1 303 ? -19.672 21.781 9.734 1 97.94 303 GLU A N 1
ATOM 2381 C CA . GLU A 1 303 ? -20.953 22.469 9.93 1 97.94 303 GLU A CA 1
ATOM 2382 C C . GLU A 1 303 ? -22.031 21.906 9.031 1 97.94 303 GLU A C 1
ATOM 2384 O O . GLU A 1 303 ? -21.766 21.484 7.898 1 97.94 303 GLU A O 1
ATOM 2389 N N . LEU A 1 304 ? -23.266 21.953 9.539 1 98.38 304 LEU A N 1
ATOM 2390 C CA . LEU A 1 304 ? -24.438 21.562 8.766 1 98.38 304 LEU A CA 1
ATOM 2391 C C . LEU A 1 304 ? -24.984 22.75 7.984 1 98.38 304 LEU A C 1
ATOM 2393 O O . LEU A 1 304 ? -25.078 23.859 8.516 1 98.38 304 LEU A O 1
ATOM 2397 N N . GLU A 1 305 ? -25.203 22.562 6.781 1 98.12 305 GLU A N 1
ATOM 2398 C CA . GLU A 1 305 ? -25.922 23.547 5.953 1 98.12 305 GLU A CA 1
ATOM 2399 C C . GLU A 1 305 ? -27.078 22.891 5.207 1 98.12 305 GLU A C 1
ATOM 2401 O O . GLU A 1 305 ? -26.953 21.766 4.695 1 98.12 305 GLU A O 1
ATOM 2406 N N . LYS A 1 306 ? -28.219 23.578 5.137 1 97.06 306 LYS A N 1
ATOM 2407 C CA . LYS A 1 306 ? -29.406 23.078 4.441 1 97.06 306 LYS A CA 1
ATOM 2408 C C . LYS A 1 306 ? -29.594 23.781 3.105 1 97.06 306 LYS A C 1
ATOM 2410 O O . LYS A 1 306 ? -29.375 24.984 3 1 97.06 306 LYS A O 1
ATOM 2415 N N . TYR A 1 307 ? -30.016 23 2.168 1 95.94 307 TYR A N 1
ATOM 2416 C CA . TYR A 1 307 ? -30.25 23.547 0.834 1 95.94 307 TYR A CA 1
ATOM 2417 C C . TYR A 1 307 ? -31.656 23.234 0.359 1 95.94 307 TYR A C 1
ATOM 2419 O O . TYR A 1 307 ? -32.375 22.453 0.991 1 95.94 307 TYR A O 1
ATOM 2427 N N . PRO A 1 308 ? -32.125 23.953 -0.701 1 90.75 308 PRO A N 1
ATOM 2428 C CA . PRO A 1 308 ? -33.469 23.672 -1.231 1 90.75 308 PRO A CA 1
ATOM 2429 C C . PRO A 1 308 ? -33.719 22.188 -1.462 1 90.75 308 PRO A C 1
ATOM 2431 O O . PRO A 1 308 ? -32.812 21.453 -1.877 1 90.75 308 PRO A O 1
ATOM 2434 N N . GLY A 1 309 ? -34.969 21.703 -1.226 1 89.81 309 GLY A N 1
ATOM 2435 C CA . GLY A 1 309 ? -35.312 20.297 -1.344 1 89.81 309 GLY A CA 1
ATOM 2436 C C . GLY A 1 309 ? -34.969 19.484 -0.111 1 89.81 309 GLY A C 1
ATOM 2437 O O . GLY A 1 309 ? -34.906 18.25 -0.171 1 89.81 309 GLY A O 1
ATOM 2438 N N . ASN A 1 310 ? -34.625 20.219 0.979 1 90.31 310 ASN A N 1
ATOM 2439 C CA . ASN A 1 310 ? -34.281 19.625 2.27 1 90.31 310 ASN A CA 1
ATOM 2440 C C . ASN A 1 310 ? -33.031 18.766 2.184 1 90.31 310 ASN A C 1
ATOM 2442 O O . ASN A 1 310 ? -32.969 17.703 2.801 1 90.31 310 ASN A O 1
ATOM 2446 N N . VAL A 1 311 ? -32.188 19.219 1.342 1 95 311 VAL A N 1
ATOM 2447 C CA . VAL A 1 311 ? -30.906 18.516 1.235 1 95 311 VAL A CA 1
ATOM 2448 C C . VAL A 1 311 ? -29.969 18.969 2.355 1 95 311 VAL A C 1
ATOM 2450 O O . VAL A 1 311 ? -29.781 20.172 2.559 1 95 311 VAL A O 1
ATOM 2453 N N . SER A 1 312 ? -29.469 18.047 3.105 1 97.19 312 SER A N 1
ATOM 2454 C CA . SER A 1 312 ? -28.531 18.328 4.184 1 97.19 312 SER A CA 1
ATOM 2455 C C . SER A 1 312 ? -27.094 18.094 3.729 1 97.19 312 SER A C 1
ATOM 2457 O O . SER A 1 312 ? -26.75 17.016 3.252 1 97.19 312 SER A O 1
ATOM 2459 N N . VAL A 1 313 ? -26.281 19.141 3.854 1 98.44 313 VAL A N 1
ATOM 2460 C CA . VAL A 1 313 ? -24.859 19.047 3.582 1 98.44 313 VAL A CA 1
ATOM 2461 C C . VAL A 1 313 ? -24.062 19.281 4.867 1 98.44 313 VAL A C 1
ATOM 2463 O O . VAL A 1 313 ? -24.25 20.312 5.531 1 98.44 313 VAL A O 1
ATOM 2466 N N . VAL A 1 314 ? -23.297 18.344 5.246 1 98.81 314 VAL A N 1
ATOM 2467 C CA . VAL A 1 314 ? -22.359 18.531 6.344 1 98.81 314 VAL A CA 1
ATOM 2468 C C . VAL A 1 314 ? -20.969 18.781 5.793 1 98.81 314 VAL A C 1
ATOM 2470 O O . VAL A 1 314 ? -20.359 17.891 5.191 1 98.81 314 VAL A O 1
ATOM 2473 N N . HIS A 1 315 ? -20.484 19.969 6.031 1 98.81 315 HIS A N 1
ATOM 2474 C CA . HIS A 1 315 ? -19.141 20.344 5.562 1 98.81 315 HIS A CA 1
ATOM 2475 C C . HIS A 1 315 ? -18.062 19.828 6.504 1 98.81 315 HIS A C 1
ATOM 2477 O O . HIS A 1 315 ? -18.25 19.828 7.723 1 98.81 315 HIS A O 1
ATOM 2483 N N . ALA A 1 316 ? -16.969 19.375 5.992 1 98.81 316 ALA A N 1
ATOM 2484 C CA . ALA A 1 316 ? -15.75 18.984 6.711 1 98.81 316 ALA A CA 1
ATOM 2485 C C . ALA A 1 316 ? -14.508 19.234 5.859 1 98.81 316 ALA A C 1
ATOM 2487 O O . ALA A 1 316 ? -13.977 18.312 5.246 1 98.81 316 ALA A O 1
ATOM 2488 N N . TYR A 1 317 ? -14.078 20.469 5.824 1 98.5 317 TYR A N 1
ATOM 2489 C CA . TYR A 1 317 ? -12.93 20.828 4.992 1 98.5 317 TYR A CA 1
ATOM 2490 C C . TYR A 1 317 ? -12.188 22.031 5.57 1 98.5 317 TYR A C 1
ATOM 2492 O O . TYR A 1 317 ? -12.617 22.609 6.566 1 98.5 317 TYR A O 1
ATOM 2500 N N . GLY A 1 318 ? -11.023 22.312 4.977 1 97.75 318 GLY A N 1
ATOM 2501 C CA . GLY A 1 318 ? -10.242 23.469 5.402 1 97.75 318 GLY A CA 1
ATOM 2502 C C . GLY A 1 318 ? -9.266 23.141 6.516 1 97.75 318 GLY A C 1
ATOM 2503 O O . GLY A 1 318 ? -9.023 23.969 7.398 1 97.75 318 GLY A O 1
ATOM 2504 N N . ALA A 1 319 ? -8.656 21.984 6.465 1 96.38 319 ALA A N 1
ATOM 2505 C CA . ALA A 1 319 ? -7.828 21.516 7.57 1 96.38 319 ALA A CA 1
ATOM 2506 C C . ALA A 1 319 ? -6.406 22.047 7.465 1 96.38 319 ALA A C 1
ATOM 2508 O O . ALA A 1 319 ? -5.633 21.984 8.422 1 96.38 319 ALA A O 1
ATOM 2509 N N . GLY A 1 320 ? -6.094 22.578 6.277 1 94 320 GLY A N 1
ATOM 2510 C CA . GLY A 1 320 ? -4.727 23.031 6.082 1 94 320 GLY A CA 1
ATOM 2511 C C . GLY A 1 320 ? -3.695 21.938 6.234 1 94 320 GLY A C 1
ATOM 2512 O O . GLY A 1 320 ? -3.818 20.875 5.613 1 94 320 GLY A O 1
ATOM 2513 N N . GLY A 1 321 ? -2.752 22.141 7.113 1 93.06 321 GLY A N 1
ATOM 2514 C CA . GLY A 1 321 ? -1.705 21.156 7.332 1 93.06 321 GLY A CA 1
ATOM 2515 C C . GLY A 1 321 ? -2.047 20.141 8.422 1 93.06 321 GLY A C 1
ATOM 2516 O O . GLY A 1 321 ? -1.23 19.281 8.758 1 93.06 321 GLY A O 1
ATOM 2517 N N . MET A 1 322 ? -3.307 20.172 8.859 1 96.31 322 MET A N 1
ATOM 2518 C CA . MET A 1 322 ? -3.662 19.375 10.031 1 96.31 322 MET A CA 1
ATOM 2519 C C . MET A 1 322 ? -4.598 18.234 9.648 1 96.31 322 MET A C 1
ATOM 2521 O O . MET A 1 322 ? -5.262 17.656 10.516 1 96.31 322 MET A O 1
ATOM 2525 N N . GLY A 1 323 ? -4.691 17.859 8.414 1 97.69 323 GLY A N 1
ATOM 2526 C CA . GLY A 1 323 ? -5.645 16.859 7.953 1 97.69 323 GLY A CA 1
ATOM 2527 C C . GLY A 1 323 ? -5.555 15.555 8.711 1 97.69 323 GLY A C 1
ATOM 2528 O O . GLY A 1 323 ? -6.566 15.039 9.195 1 97.69 323 GLY A O 1
ATOM 2529 N N . TYR A 1 324 ? -4.383 15.023 8.852 1 98.62 324 TYR A N 1
ATOM 2530 C CA . TYR A 1 324 ? -4.188 13.75 9.539 1 98.62 324 TYR A CA 1
ATOM 2531 C C . TYR A 1 324 ? -4.379 13.906 11.039 1 98.62 324 TYR A C 1
ATOM 2533 O O . TYR A 1 324 ? -4.953 13.031 11.695 1 98.62 324 TYR A O 1
ATOM 2541 N N . GLU A 1 325 ? -3.959 15.016 11.586 1 98.31 325 GLU A N 1
ATOM 2542 C CA . GLU A 1 325 ? -4.09 15.281 13.016 1 98.31 325 GLU A CA 1
ATOM 2543 C C . GLU A 1 325 ? -5.559 15.359 13.43 1 98.31 325 GLU A C 1
ATOM 2545 O O . GLU A 1 325 ? -5.922 14.938 14.531 1 98.31 325 GLU A O 1
ATOM 2550 N N . LEU A 1 326 ? -6.355 15.883 12.547 1 98.25 326 LEU A N 1
ATOM 2551 C CA . LEU A 1 326 ? -7.762 16.141 12.844 1 98.25 326 LEU A CA 1
ATOM 2552 C C . LEU A 1 326 ? -8.641 15 12.344 1 98.25 326 LEU A C 1
ATOM 2554 O O . LEU A 1 326 ? -9.812 14.906 12.727 1 98.25 326 LEU A O 1
ATOM 2558 N N . SER A 1 327 ? -8.195 14.07 11.586 1 98.5 327 SER A N 1
ATOM 2559 C CA . SER A 1 327 ? -8.93 13.148 10.719 1 98.5 327 SER A CA 1
ATOM 2560 C C . SER A 1 327 ? -10.086 12.492 11.469 1 98.5 327 SER A C 1
ATOM 2562 O O . SER A 1 327 ? -11.242 12.883 11.305 1 98.5 327 SER A O 1
ATOM 2564 N N . TYR A 1 328 ? -9.812 11.641 12.461 1 98.81 328 TYR A N 1
ATOM 2565 C CA . TYR A 1 328 ? -10.852 10.891 13.164 1 98.81 328 TYR A CA 1
ATOM 2566 C C . TYR A 1 328 ? -11.695 11.82 14.039 1 98.81 328 TYR A C 1
ATOM 2568 O O . TYR A 1 328 ? -12.914 11.648 14.133 1 98.81 328 TYR A O 1
ATOM 2576 N N . GLY A 1 329 ? -11.023 12.812 14.664 1 98.75 329 GLY A N 1
ATOM 2577 C CA . GLY A 1 329 ? -11.758 13.781 15.469 1 98.75 329 GLY A CA 1
ATOM 2578 C C . GLY A 1 329 ? -12.773 14.57 14.672 1 98.75 329 GLY A C 1
ATOM 2579 O O . GLY A 1 329 ? -13.93 14.711 15.094 1 98.75 329 GLY A O 1
ATOM 2580 N N . ALA A 1 330 ? -12.359 15.117 13.586 1 98.75 330 ALA A N 1
ATOM 2581 C CA . ALA A 1 330 ? -13.289 15.82 12.711 1 98.75 330 ALA A CA 1
ATOM 2582 C C . ALA A 1 330 ? -14.406 14.898 12.242 1 98.75 330 ALA A C 1
ATOM 2584 O O . ALA A 1 330 ? -15.57 15.297 12.18 1 98.75 330 ALA A O 1
ATOM 2585 N N . ALA A 1 331 ? -14.062 13.664 11.906 1 98.94 331 ALA A N 1
ATOM 2586 C CA . ALA A 1 331 ? -15.023 12.68 11.422 1 98.94 331 ALA A CA 1
ATOM 2587 C C . ALA A 1 331 ? -16.078 12.375 12.484 1 98.94 331 ALA A C 1
ATOM 2589 O O . ALA A 1 331 ? 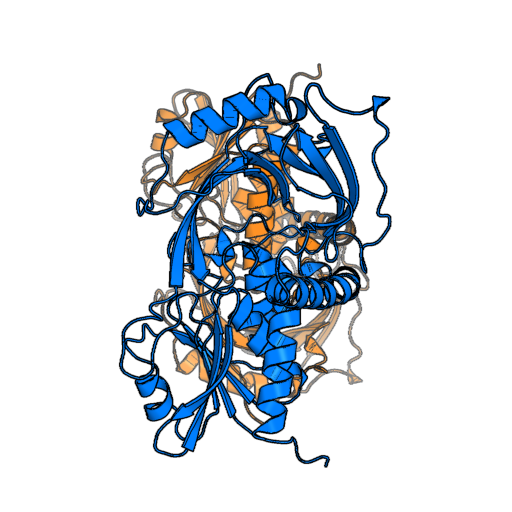-17.25 12.203 12.172 1 98.94 331 ALA A O 1
ATOM 2590 N N . LYS A 1 332 ? -15.664 12.25 13.727 1 98.81 332 LYS A N 1
ATOM 2591 C CA . LYS A 1 332 ? -16.594 12 14.812 1 98.81 332 LYS A CA 1
ATOM 2592 C C . LYS A 1 332 ? -17.594 13.148 14.969 1 98.81 332 LYS A C 1
ATOM 2594 O O . LYS A 1 332 ? -18.766 12.93 15.25 1 98.81 332 LYS A O 1
ATOM 2599 N N . LYS A 1 333 ? -17.047 14.32 14.828 1 98.56 333 LYS A N 1
ATOM 2600 C CA . LYS A 1 333 ? -17.938 15.477 14.875 1 98.56 333 LYS A CA 1
ATOM 2601 C C . LYS A 1 333 ? -18.953 15.43 13.734 1 98.56 333 LYS A C 1
ATOM 2603 O O . LYS A 1 333 ? -20.141 15.703 13.945 1 98.56 333 LYS A O 1
ATOM 2608 N N . VAL A 1 334 ? -18.531 15.078 12.539 1 98.75 334 VAL A N 1
ATOM 2609 C CA . VAL A 1 334 ? -19.422 14.922 11.398 1 98.75 334 VAL A CA 1
ATOM 2610 C C . VAL A 1 334 ? -20.484 13.867 11.703 1 98.75 334 VAL A C 1
ATOM 2612 O O . VAL A 1 334 ? -21.656 14.07 11.438 1 98.75 334 VAL A O 1
ATOM 2615 N N . GLU A 1 335 ? -20.062 12.75 12.25 1 98.25 335 GLU A N 1
ATOM 2616 C CA . GLU A 1 335 ? -20.969 11.672 12.602 1 98.25 335 GLU A CA 1
ATOM 2617 C C . GLU A 1 335 ? -22.047 12.164 13.57 1 98.25 335 GLU A C 1
ATOM 2619 O O . GLU A 1 335 ? -23.219 11.82 13.422 1 98.25 335 GLU A O 1
ATOM 2624 N N . GLU A 1 336 ? -21.625 12.922 14.57 1 97.81 336 GLU A N 1
ATOM 2625 C CA . GLU A 1 336 ? -22.578 13.461 15.547 1 97.81 336 GLU A CA 1
ATOM 2626 C C . GLU A 1 336 ? -23.641 14.32 14.859 1 97.81 336 GLU A C 1
ATOM 2628 O O . GLU A 1 336 ? -24.812 14.242 15.195 1 97.81 336 GLU A O 1
ATOM 2633 N N . ILE A 1 337 ? -23.203 15.133 13.945 1 98 337 ILE A N 1
ATOM 2634 C CA . ILE A 1 337 ? -24.125 16 13.219 1 98 337 ILE A CA 1
ATOM 2635 C C . ILE A 1 337 ? -25.094 15.156 12.398 1 98 337 ILE A C 1
ATOM 2637 O O . ILE A 1 337 ? -26.297 15.398 12.398 1 98 337 ILE A O 1
ATOM 2641 N N . VAL A 1 338 ? -24.562 14.164 11.688 1 97.25 338 VAL A N 1
ATOM 2642 C CA . VAL A 1 338 ? -25.375 13.289 10.852 1 97.25 338 VAL A CA 1
ATOM 2643 C C . VAL A 1 338 ? -26.406 12.562 11.711 1 97.25 338 VAL A C 1
ATOM 2645 O O . VAL A 1 338 ? -27.562 12.406 11.32 1 97.25 338 VAL A O 1
ATOM 2648 N N . LYS A 1 339 ? -26 12.133 12.883 1 95.31 339 LYS A N 1
ATOM 2649 C CA . LYS A 1 339 ? -26.906 11.469 13.82 1 95.31 339 LYS A CA 1
ATOM 2650 C C . LYS A 1 339 ? -28.062 12.375 14.211 1 95.31 339 LYS A C 1
ATOM 2652 O O . LYS A 1 339 ? -29.188 11.898 14.43 1 95.31 339 LYS A O 1
ATOM 2657 N N . GLY A 1 340 ? -27.734 13.617 14.305 1 93.81 340 GLY A N 1
ATOM 2658 C CA . GLY A 1 340 ? -28.766 14.578 14.625 1 93.81 340 GLY A CA 1
ATOM 2659 C C . GLY A 1 340 ? -29.781 14.758 13.508 1 93.81 340 GLY A C 1
ATOM 2660 O O . GLY A 1 340 ? -30.938 15.086 13.766 1 93.81 340 GLY A O 1
ATOM 2661 N N . ILE A 1 341 ? -29.438 14.625 12.32 1 90.25 341 ILE A N 1
ATOM 2662 C CA . ILE A 1 341 ? -30.297 14.734 11.156 1 90.25 341 ILE A CA 1
ATOM 2663 C C . ILE A 1 341 ? -31.141 13.469 11.008 1 90.25 341 ILE A C 1
ATOM 2665 O O . ILE A 1 341 ? -32.344 13.547 10.734 1 90.25 341 ILE A O 1
ATOM 2669 N N . TRP A 1 342 ? -30.516 12.32 11.141 1 82.62 342 TRP A N 1
ATOM 2670 C CA . TRP A 1 342 ? -31.156 11.008 11 1 82.62 342 TRP A CA 1
ATOM 2671 C C . TRP A 1 342 ? -30.75 10.086 12.141 1 82.62 342 TRP A C 1
ATOM 2673 O O . TRP A 1 342 ? -29.828 9.266 11.984 1 82.62 342 TRP A O 1
ATOM 2683 N N . PRO A 1 343 ? -31.578 10.219 13.148 1 70.88 343 PRO A N 1
ATOM 2684 C CA . PRO A 1 343 ? -31.219 9.336 14.258 1 70.88 343 PRO A CA 1
ATOM 2685 C C . PRO A 1 343 ? -31.391 7.855 13.922 1 70.88 343 PRO A C 1
ATOM 2687 O O . PRO A 1 343 ? -32.281 7.496 13.164 1 70.88 343 PRO A O 1
ATOM 2690 N N . LYS A 1 344 ? -30.422 7.055 14.055 1 62.75 344 LYS A N 1
ATOM 2691 C CA . LYS A 1 344 ? -30.531 5.613 13.844 1 62.75 344 LYS A CA 1
ATOM 2692 C C . LYS A 1 344 ? -31.625 5.008 14.711 1 62.75 344 LYS A C 1
ATOM 2694 O O . LYS A 1 344 ? -31.766 5.363 15.891 1 62.75 344 LYS A O 1
ATOM 2699 N N . SER A 1 345 ? -32.688 4.508 14.117 1 45.62 345 SER A N 1
ATOM 2700 C CA . SER A 1 345 ? -33.719 3.816 14.898 1 45.62 345 SER A CA 1
ATOM 2701 C C . SER A 1 345 ? -33.094 2.744 15.789 1 45.62 345 SER A C 1
ATOM 2703 O O . SER A 1 345 ? -32.188 2.018 15.359 1 45.62 345 SER A O 1
ATOM 2705 N N . LYS A 1 346 ? -32.906 3.094 17.078 1 44.38 346 LYS A N 1
ATOM 2706 C CA . LYS A 1 346 ? -32.625 1.98 17.984 1 44.38 346 LYS A CA 1
ATOM 2707 C C . LYS A 1 346 ? -33.562 0.805 17.688 1 44.38 346 LYS A C 1
ATOM 2709 O O . LYS A 1 346 ? -34.781 0.94 17.766 1 44.38 346 LYS A O 1
ATOM 2714 N N . LEU A 1 347 ? -33.188 -0.047 16.688 1 31.52 347 LEU A N 1
ATOM 2715 C CA . LEU A 1 347 ? -33.969 -1.247 17.016 1 31.52 347 LEU A CA 1
ATOM 2716 C C . LEU A 1 347 ? -33.594 -1.782 18.391 1 31.52 347 LEU A C 1
ATOM 2718 O O . LEU A 1 347 ? -32.438 -1.754 18.781 1 31.52 347 LEU A O 1
ATOM 2722 N N . MET B 1 1 ? 32.562 -2.82 -5.203 1 54.5 1 MET B N 1
ATOM 2723 C CA . MET B 1 1 ? 31.328 -3.566 -4.977 1 54.5 1 MET B CA 1
ATOM 2724 C C . MET B 1 1 ? 30.641 -3.887 -6.297 1 54.5 1 MET B C 1
ATOM 2726 O O . MET B 1 1 ? 30.594 -3.049 -7.199 1 54.5 1 MET B O 1
ATOM 2730 N N . SER B 1 2 ? 30.422 -5.199 -6.59 1 66.56 2 SER B N 1
ATOM 2731 C CA . SER B 1 2 ? 29.906 -5.637 -7.883 1 66.56 2 SER B CA 1
ATOM 2732 C C . SER B 1 2 ? 28.469 -5.176 -8.078 1 66.56 2 SER B C 1
ATOM 2734 O O . SER B 1 2 ? 27.703 -5.039 -7.117 1 66.56 2 SER B O 1
ATOM 2736 N N . GLN B 1 3 ? 28.234 -4.766 -9.344 1 92 3 GLN B N 1
ATOM 2737 C CA . GLN B 1 3 ? 26.984 -4.117 -9.68 1 92 3 GLN B CA 1
ATOM 2738 C C . GLN B 1 3 ? 26.094 -5.047 -10.5 1 92 3 GLN B C 1
ATOM 2740 O O . GLN B 1 3 ? 26.578 -5.785 -11.359 1 92 3 GLN B O 1
ATOM 2745 N N . VAL B 1 4 ? 24.984 -5.219 -10.07 1 98 4 VAL B N 1
ATOM 2746 C CA . VAL B 1 4 ? 23.984 -6.047 -10.742 1 98 4 VAL B CA 1
ATOM 2747 C C . VAL B 1 4 ? 22.797 -5.184 -11.172 1 98 4 VAL B C 1
ATOM 2749 O O . VAL B 1 4 ? 22.344 -4.32 -10.422 1 98 4 VAL B O 1
ATOM 2752 N N . VAL B 1 5 ? 22.344 -5.395 -12.406 1 98.75 5 VAL B N 1
ATOM 2753 C CA . VAL B 1 5 ? 21.094 -4.789 -12.867 1 98.75 5 VAL B CA 1
ATOM 2754 C C . VAL B 1 5 ? 20.031 -5.863 -13.016 1 98.75 5 VAL B C 1
ATOM 2756 O O . VAL B 1 5 ? 20.203 -6.82 -13.773 1 98.75 5 VAL B O 1
ATOM 2759 N N . VAL B 1 6 ? 19.016 -5.762 -12.266 1 98.94 6 VAL B N 1
ATOM 2760 C CA . VAL B 1 6 ? 17.859 -6.637 -12.414 1 98.94 6 VAL B CA 1
ATOM 2761 C C . VAL B 1 6 ? 16.859 -6.012 -13.383 1 98.94 6 VAL B C 1
ATOM 2763 O O . VAL B 1 6 ? 16.438 -4.867 -13.188 1 98.94 6 VAL B O 1
ATOM 2766 N N . VAL B 1 7 ? 16.516 -6.73 -14.43 1 98.88 7 VAL B N 1
ATOM 2767 C CA . VAL B 1 7 ? 15.555 -6.258 -15.422 1 98.88 7 VAL B CA 1
ATOM 2768 C C . VAL B 1 7 ? 14.188 -6.902 -15.164 1 98.88 7 VAL B C 1
ATOM 2770 O O . VAL B 1 7 ? 14.031 -8.117 -15.32 1 98.88 7 VAL B O 1
ATOM 2773 N N . GLY B 1 8 ? 13.211 -6.086 -14.828 1 98.5 8 GLY B N 1
ATOM 2774 C CA . GLY B 1 8 ? 11.891 -6.547 -14.422 1 98.5 8 GLY B CA 1
ATOM 2775 C C . GLY B 1 8 ? 11.602 -6.316 -12.953 1 98.5 8 GLY B C 1
ATOM 2776 O O . GLY B 1 8 ? 12.43 -6.617 -12.094 1 98.5 8 GLY B O 1
ATOM 2777 N N . ALA B 1 9 ? 10.398 -5.797 -12.688 1 98.69 9 ALA B N 1
ATOM 2778 C CA . ALA B 1 9 ? 10.031 -5.469 -11.312 1 98.69 9 ALA B CA 1
ATOM 2779 C C . ALA B 1 9 ? 8.805 -6.262 -10.867 1 98.69 9 ALA B C 1
ATOM 2781 O O . ALA B 1 9 ? 7.973 -5.758 -10.109 1 98.69 9 ALA B O 1
ATOM 2782 N N . GLY B 1 10 ? 8.594 -7.449 -11.438 1 98.31 10 GLY B N 1
ATOM 2783 C CA . GLY B 1 10 ? 7.672 -8.406 -10.859 1 98.31 10 GLY B CA 1
ATOM 2784 C C . GLY B 1 10 ? 8.219 -9.086 -9.617 1 98.31 10 GLY B C 1
ATOM 2785 O O . GLY B 1 10 ? 9.305 -8.75 -9.148 1 98.31 10 GLY B O 1
ATOM 2786 N N . VAL B 1 11 ? 7.492 -10.039 -9.094 1 98.81 11 VAL B N 1
ATOM 2787 C CA . VAL B 1 11 ? 7.852 -10.648 -7.816 1 98.81 11 VAL B CA 1
ATOM 2788 C C . VAL B 1 11 ? 9.188 -11.375 -7.945 1 98.81 11 VAL B C 1
ATOM 2790 O O . VAL B 1 11 ? 10 -11.367 -7.012 1 98.81 11 VAL B O 1
ATOM 2793 N N . ILE B 1 12 ? 9.453 -11.992 -9.086 1 98.88 12 ILE B N 1
ATOM 2794 C CA . ILE B 1 12 ? 10.727 -12.68 -9.281 1 98.88 12 ILE B CA 1
ATOM 2795 C C . ILE B 1 12 ? 11.867 -11.672 -9.297 1 98.88 12 ILE B C 1
ATOM 2797 O O . ILE B 1 12 ? 12.859 -11.828 -8.586 1 98.88 12 ILE B O 1
ATOM 2801 N N . GLY B 1 13 ? 11.719 -10.617 -10.086 1 98.88 13 GLY B N 1
ATOM 2802 C CA . GLY B 1 13 ? 12.75 -9.594 -10.156 1 98.88 13 GLY B CA 1
ATOM 2803 C C . GLY B 1 13 ? 13.008 -8.914 -8.828 1 98.88 13 GLY B C 1
ATOM 2804 O O . GLY B 1 13 ? 14.164 -8.734 -8.438 1 98.88 13 GLY B O 1
ATOM 2805 N N . LEU B 1 14 ? 11.984 -8.555 -8.164 1 98.94 14 LEU B N 1
ATOM 2806 C CA . LEU B 1 14 ? 12.133 -7.891 -6.875 1 98.94 14 LEU B CA 1
ATOM 2807 C C . LEU B 1 14 ? 12.766 -8.828 -5.848 1 98.94 14 LEU B C 1
ATOM 2809 O O . LEU B 1 14 ? 13.555 -8.391 -5.012 1 98.94 14 LEU B O 1
ATOM 2813 N N . SER B 1 15 ? 12.375 -10.094 -5.867 1 98.94 15 SER B N 1
ATOM 2814 C CA . SER B 1 15 ? 12.984 -11.062 -4.961 1 98.94 15 SER B CA 1
ATOM 2815 C C . SER B 1 15 ? 14.469 -11.242 -5.262 1 98.94 15 SER B C 1
ATOM 2817 O O . SER B 1 15 ? 15.281 -11.375 -4.344 1 98.94 15 SER B O 1
ATOM 2819 N N . CYS B 1 16 ? 14.789 -11.25 -6.555 1 98.94 16 CYS B N 1
ATOM 2820 C CA . CYS B 1 16 ? 16.203 -11.312 -6.918 1 98.94 16 CYS B CA 1
ATOM 2821 C C . CYS B 1 16 ? 16.953 -10.094 -6.398 1 98.94 16 CYS B C 1
ATOM 2823 O O . CYS B 1 16 ? 18.031 -10.227 -5.828 1 98.94 16 CYS B O 1
ATOM 2825 N N . ALA B 1 17 ? 16.375 -8.945 -6.625 1 98.94 17 ALA B N 1
ATOM 2826 C CA . ALA B 1 17 ? 17 -7.723 -6.113 1 98.94 17 ALA B CA 1
ATOM 2827 C C . ALA B 1 17 ? 17.188 -7.801 -4.602 1 98.94 17 ALA B C 1
ATOM 2829 O O . ALA B 1 17 ? 18.219 -7.371 -4.082 1 98.94 17 ALA B O 1
ATOM 2830 N N . LEU B 1 18 ? 16.266 -8.344 -3.914 1 98.94 18 LEU B N 1
ATOM 2831 C CA . LEU B 1 18 ? 16.312 -8.461 -2.461 1 98.94 18 LEU B CA 1
ATOM 2832 C C . LEU B 1 18 ? 17.469 -9.367 -2.031 1 98.94 18 LEU B C 1
ATOM 2834 O O . LEU B 1 18 ? 18.328 -8.953 -1.244 1 98.94 18 LEU B O 1
ATOM 2838 N N . THR B 1 19 ? 17.516 -10.617 -2.561 1 98.81 19 THR B N 1
ATOM 2839 C CA . THR B 1 19 ? 18.516 -11.57 -2.123 1 98.81 19 THR B CA 1
ATOM 2840 C C . THR B 1 19 ? 19.922 -11.078 -2.488 1 98.81 19 THR B C 1
ATOM 2842 O O . THR B 1 19 ? 20.859 -11.242 -1.712 1 98.81 19 THR B O 1
ATOM 2845 N N . LEU B 1 20 ? 20.047 -10.484 -3.648 1 98.5 20 LEU B N 1
ATOM 2846 C CA . LEU B 1 20 ? 21.344 -9.945 -4.062 1 98.5 20 LEU B CA 1
ATOM 2847 C C . LEU B 1 20 ? 21.766 -8.789 -3.158 1 98.5 20 LEU B C 1
ATOM 2849 O O . LEU B 1 20 ? 22.938 -8.695 -2.773 1 98.5 20 LEU B O 1
ATOM 2853 N N . SER B 1 21 ? 20.828 -7.902 -2.834 1 98.12 21 SER B N 1
ATOM 2854 C CA . SER B 1 21 ? 21.109 -6.812 -1.907 1 98.12 21 SER B CA 1
ATOM 2855 C C . SER B 1 21 ? 21.516 -7.344 -0.537 1 98.12 21 SER B C 1
ATOM 2857 O O . SER B 1 21 ? 22.484 -6.863 0.064 1 98.12 21 SER B O 1
ATOM 2859 N N . GLU B 1 22 ? 20.766 -8.328 -0.051 1 97.31 22 GLU B N 1
ATOM 2860 C CA . GLU B 1 22 ? 21.094 -8.977 1.211 1 97.31 22 GLU B CA 1
ATOM 2861 C C . GLU B 1 22 ? 22.484 -9.602 1.157 1 97.31 22 GLU B C 1
ATOM 2863 O O . GLU B 1 22 ? 23.188 -9.648 2.17 1 97.31 22 GLU B O 1
ATOM 2868 N N . GLY B 1 23 ? 22.797 -10.055 0.003 1 95.5 23 GLY B N 1
ATOM 2869 C CA . GLY B 1 23 ? 24.109 -10.656 -0.194 1 95.5 23 GLY B CA 1
ATOM 2870 C C . GLY B 1 23 ? 25.219 -9.633 -0.327 1 95.5 23 GLY B C 1
ATOM 2871 O O . GLY B 1 23 ? 26.391 -10 -0.453 1 95.5 23 GLY B O 1
ATOM 2872 N N . GLY B 1 24 ? 24.922 -8.352 -0.345 1 94.94 24 GLY B N 1
ATOM 2873 C CA . GLY B 1 24 ? 25.938 -7.301 -0.323 1 94.94 24 GLY B CA 1
ATOM 2874 C C . GLY B 1 24 ? 26.219 -6.719 -1.693 1 94.94 24 GLY B C 1
ATOM 2875 O O . GLY B 1 24 ? 27.125 -5.895 -1.848 1 94.94 24 GLY B O 1
ATOM 2876 N N . TYR B 1 25 ? 25.516 -7.086 -2.709 1 96.38 25 TYR B N 1
ATOM 2877 C CA . TYR B 1 25 ? 25.688 -6.539 -4.047 1 96.38 25 TYR B CA 1
ATOM 2878 C C . TYR B 1 25 ? 25.031 -5.172 -4.172 1 96.38 25 TYR B C 1
ATOM 2880 O O . TYR B 1 25 ? 24.062 -4.879 -3.469 1 96.38 25 TYR B O 1
ATOM 2888 N N . LYS B 1 26 ? 25.594 -4.316 -4.988 1 96.62 26 LYS B N 1
ATOM 2889 C CA . LYS B 1 26 ? 24.922 -3.094 -5.398 1 96.62 26 LYS B CA 1
ATOM 2890 C C . LYS B 1 26 ? 23.953 -3.367 -6.547 1 96.62 26 LYS B C 1
ATOM 2892 O O . LYS B 1 26 ? 24.359 -3.775 -7.633 1 96.62 26 LYS B O 1
ATOM 2897 N N . VAL B 1 27 ? 22.703 -3.121 -6.301 1 98.38 27 VAL B N 1
ATOM 2898 C CA . VAL B 1 27 ? 21.672 -3.572 -7.234 1 98.38 27 VAL B CA 1
ATOM 2899 C C . VAL B 1 27 ? 20.906 -2.369 -7.789 1 98.38 27 VAL B C 1
ATOM 2901 O O . VAL B 1 27 ? 20.609 -1.422 -7.055 1 98.38 27 VAL B O 1
ATOM 2904 N N . LYS B 1 28 ? 20.609 -2.375 -9.047 1 98.56 28 LYS B N 1
ATOM 2905 C CA . LYS B 1 28 ? 19.672 -1.492 -9.727 1 98.56 28 LYS B CA 1
ATOM 2906 C C . LYS B 1 28 ? 18.547 -2.291 -10.391 1 98.56 28 LYS B C 1
ATOM 2908 O O . LYS B 1 28 ? 18.766 -3.416 -10.844 1 98.56 28 LYS B O 1
ATOM 2913 N N . VAL B 1 29 ? 17.375 -1.707 -10.43 1 98.81 29 VAL B N 1
ATOM 2914 C CA . VAL B 1 29 ? 16.25 -2.354 -11.102 1 98.81 29 VAL B CA 1
ATOM 2915 C C . VAL B 1 29 ? 15.789 -1.49 -12.273 1 98.81 29 VAL B C 1
ATOM 2917 O O . VAL B 1 29 ? 15.594 -0.281 -12.125 1 98.81 29 VAL B O 1
ATOM 2920 N N . VAL B 1 30 ? 15.688 -2.068 -13.414 1 98.81 30 VAL B N 1
ATOM 2921 C CA . VAL B 1 30 ? 15.141 -1.436 -14.609 1 98.81 30 VAL B CA 1
ATOM 2922 C C . VAL B 1 30 ? 13.875 -2.174 -15.055 1 98.81 30 VAL B C 1
ATOM 2924 O O . VAL B 1 30 ? 13.891 -3.396 -15.219 1 98.81 30 VAL B O 1
ATOM 2927 N N . ALA B 1 31 ? 12.789 -1.494 -15.219 1 98.44 31 ALA B N 1
ATOM 2928 C CA . ALA B 1 31 ? 11.547 -2.164 -15.586 1 98.44 31 ALA B CA 1
ATOM 2929 C C . ALA B 1 31 ? 10.578 -1.194 -16.266 1 98.44 31 ALA B C 1
ATOM 2931 O O . ALA B 1 31 ? 10.688 0.022 -16.094 1 98.44 31 ALA B O 1
ATOM 2932 N N . ALA B 1 32 ? 9.633 -1.761 -17.016 1 97.19 32 ALA B N 1
ATOM 2933 C CA . ALA B 1 32 ? 8.594 -0.968 -17.672 1 97.19 32 ALA B CA 1
ATOM 2934 C C . ALA B 1 32 ? 7.473 -0.626 -16.703 1 97.19 32 ALA B C 1
ATOM 2936 O O . ALA B 1 32 ? 6.828 0.416 -16.828 1 97.19 32 ALA B O 1
ATOM 2937 N N . ASN B 1 33 ? 7.227 -1.511 -15.805 1 96.69 33 ASN B N 1
ATOM 2938 C CA . ASN B 1 33 ? 6.16 -1.352 -14.812 1 96.69 33 ASN B CA 1
ATOM 2939 C C . ASN B 1 33 ? 6.695 -1.474 -13.391 1 96.69 33 ASN B C 1
ATOM 2941 O O . ASN B 1 33 ? 7.629 -2.236 -13.141 1 96.69 33 ASN B O 1
ATOM 2945 N N . PHE B 1 34 ? 6.086 -0.694 -12.5 1 97.31 34 PHE B N 1
ATOM 2946 C CA . PHE B 1 34 ? 6.445 -0.737 -11.086 1 97.31 34 PHE B CA 1
ATOM 2947 C C . PHE B 1 34 ? 5.23 -1.094 -10.234 1 97.31 34 PHE B C 1
ATOM 2949 O O . PHE B 1 34 ? 4.09 -0.903 -10.656 1 97.31 34 PHE B O 1
ATOM 2956 N N . PRO B 1 35 ? 5.48 -1.607 -9 1 96.94 35 PRO B N 1
ATOM 2957 C CA . PRO B 1 35 ? 4.41 -2.025 -8.094 1 96.94 35 PRO B CA 1
ATOM 2958 C C . PRO B 1 35 ? 3.434 -0.897 -7.773 1 96.94 35 PRO B C 1
ATOM 2960 O O . PRO B 1 35 ? 2.277 -1.155 -7.434 1 96.94 35 PRO B O 1
ATOM 2963 N N . THR B 1 36 ? 3.801 0.33 -7.883 1 94.31 36 THR B N 1
ATOM 2964 C CA . THR B 1 36 ? 2.969 1.462 -7.484 1 94.31 36 THR B CA 1
ATOM 2965 C C . THR B 1 36 ? 2.129 1.952 -8.664 1 94.31 36 THR B C 1
ATOM 2967 O O . THR B 1 36 ? 1.335 2.885 -8.516 1 94.31 36 THR B O 1
ATOM 2970 N N . ASP B 1 37 ? 2.34 1.33 -9.836 1 94.31 37 ASP B N 1
ATOM 2971 C CA . ASP B 1 37 ? 1.56 1.71 -11.008 1 94.31 37 ASP B CA 1
ATOM 2972 C C . ASP B 1 37 ? 0.111 1.246 -10.875 1 94.31 37 ASP B C 1
ATOM 2974 O O . ASP B 1 37 ? -0.186 0.328 -10.109 1 94.31 37 ASP B O 1
ATOM 2978 N N . PRO B 1 38 ? -0.793 1.933 -11.625 1 89.25 38 PRO B N 1
ATOM 2979 C CA . PRO B 1 38 ? -2.135 1.354 -11.727 1 89.25 38 PRO B CA 1
ATOM 2980 C C . PRO B 1 38 ? -2.121 -0.071 -12.273 1 89.25 38 PRO B C 1
ATOM 2982 O O . PRO B 1 38 ? -1.214 -0.439 -13.031 1 89.25 38 PRO B O 1
ATOM 2985 N N . LEU B 1 39 ? -3.094 -0.805 -11.906 1 87.19 39 LEU B N 1
ATOM 2986 C CA . LEU B 1 39 ? -3.176 -2.195 -12.336 1 87.19 39 LEU B CA 1
ATOM 2987 C C . LEU B 1 39 ? -3.193 -2.291 -13.859 1 87.19 39 LEU B C 1
ATOM 2989 O O . LEU B 1 39 ? -3.855 -1.493 -14.523 1 87.19 39 LEU B O 1
ATOM 2993 N N . SER B 1 40 ? -2.371 -3.182 -14.336 1 89.81 40 SER B N 1
ATOM 2994 C CA . SER B 1 40 ? -2.285 -3.455 -15.766 1 89.81 40 SER B CA 1
ATOM 2995 C C . SER B 1 40 ? -2.152 -4.949 -16.031 1 89.81 40 SER B C 1
ATOM 2997 O O . SER B 1 40 ? -1.419 -5.648 -15.336 1 89.81 40 SER B O 1
ATOM 2999 N N . SER B 1 41 ? -2.867 -5.418 -17.047 1 88.38 41 SER B N 1
ATOM 3000 C CA . SER B 1 41 ? -2.82 -6.836 -17.391 1 88.38 41 SER B CA 1
ATOM 3001 C C . SER B 1 41 ? -1.421 -7.25 -17.844 1 88.38 41 SER B C 1
ATOM 3003 O O . SER B 1 41 ? -1.094 -8.438 -17.844 1 88.38 41 SER B O 1
ATOM 3005 N N . LYS B 1 42 ? -0.592 -6.273 -18.141 1 86.44 42 LYS B N 1
ATOM 3006 C CA . LYS B 1 42 ? 0.761 -6.555 -18.609 1 86.44 42 LYS B CA 1
ATOM 3007 C C . LYS B 1 42 ? 1.726 -6.734 -17.438 1 86.44 42 LYS B C 1
ATOM 3009 O O . LYS B 1 42 ? 2.863 -7.172 -17.625 1 86.44 42 LYS B O 1
ATOM 3014 N N . TYR B 1 43 ? 1.308 -6.379 -16.312 1 93.25 43 TYR B N 1
ATOM 3015 C CA . TYR B 1 43 ? 2.088 -6.527 -15.086 1 93.25 43 TYR B CA 1
ATOM 3016 C C . TYR B 1 43 ? 1.488 -7.598 -14.18 1 93.25 43 TYR B C 1
ATOM 3018 O O . TYR B 1 43 ? 0.703 -7.289 -13.281 1 93.25 43 TYR B O 1
ATOM 3026 N N . THR B 1 44 ? 1.907 -8.758 -14.352 1 91.69 44 THR B N 1
ATOM 3027 C CA . THR B 1 44 ? 1.244 -9.977 -13.906 1 91.69 44 THR B CA 1
ATOM 3028 C C . THR B 1 44 ? 1.249 -10.07 -12.383 1 91.69 44 THR B C 1
ATOM 3030 O O . THR B 1 44 ? 0.259 -10.492 -11.781 1 91.69 44 THR B O 1
ATOM 3033 N N . SER B 1 45 ? 2.268 -9.617 -11.766 1 96.19 45 SER B N 1
ATOM 3034 C CA . SER B 1 45 ? 2.506 -9.898 -10.352 1 96.19 45 SER B CA 1
ATOM 3035 C C . SER B 1 45 ? 1.42 -9.289 -9.469 1 96.19 45 SER B C 1
ATOM 3037 O O . SER B 1 45 ? 1.095 -9.82 -8.414 1 96.19 45 SER B O 1
ATOM 3039 N N . SER B 1 46 ? 0.797 -8.219 -9.922 1 94.62 46 SER B N 1
ATOM 3040 C CA . SER B 1 46 ? -0.203 -7.535 -9.109 1 94.62 46 SER B CA 1
ATOM 3041 C C . SER B 1 46 ? -1.526 -8.289 -9.109 1 94.62 46 SER B C 1
ATOM 3043 O O . SER B 1 46 ? -2.393 -8.031 -8.266 1 94.62 46 SER B O 1
ATOM 3045 N N . TRP B 1 47 ? -1.714 -9.258 -9.992 1 93.94 47 TRP B N 1
ATOM 3046 C CA . TRP B 1 47 ? -3.008 -9.906 -10.195 1 93.94 47 TRP B CA 1
ATOM 3047 C C . TRP B 1 47 ? -3.031 -11.289 -9.562 1 93.94 47 TRP B C 1
ATOM 3049 O O . TRP B 1 47 ? -4.07 -11.953 -9.539 1 93.94 47 TRP B O 1
ATOM 3059 N N . ALA B 1 48 ? -1.949 -11.68 -9.055 1 95.25 48 ALA B N 1
ATOM 3060 C CA . ALA B 1 48 ? -1.825 -13.047 -8.555 1 95.25 48 ALA B CA 1
ATOM 3061 C C . ALA B 1 48 ? -2.732 -13.273 -7.352 1 95.25 48 ALA B C 1
ATOM 3063 O O . ALA B 1 48 ? -2.918 -12.375 -6.527 1 95.25 48 ALA B O 1
ATOM 3064 N N . GLY B 1 49 ? -3.361 -14.445 -7.309 1 95.5 49 GLY B N 1
ATOM 3065 C CA . GLY B 1 49 ? -4.004 -14.844 -6.066 1 95.5 49 GLY B CA 1
ATOM 3066 C C . GLY B 1 49 ? -3.043 -14.93 -4.898 1 95.5 49 GLY B C 1
ATOM 3067 O O . GLY B 1 49 ? -3.305 -14.383 -3.824 1 95.5 49 GLY B O 1
ATOM 3068 N N . ALA B 1 50 ? -1.961 -15.578 -5.148 1 95.88 50 ALA B N 1
ATOM 3069 C CA . ALA B 1 50 ? -0.788 -15.609 -4.281 1 95.88 50 ALA B CA 1
ATOM 3070 C C . ALA B 1 50 ? -1.054 -16.453 -3.029 1 95.88 50 ALA B C 1
ATOM 3072 O O . ALA B 1 50 ? -1.081 -15.914 -1.916 1 95.88 50 ALA B O 1
ATOM 3073 N N . HIS B 1 51 ? -1.245 -17.672 -3.113 1 97.56 51 HIS B N 1
ATOM 3074 C CA . HIS B 1 51 ? -1.203 -18.688 -2.066 1 97.56 51 HIS B CA 1
ATOM 3075 C C . HIS B 1 51 ? -0.254 -19.812 -2.438 1 97.56 51 HIS B C 1
ATOM 3077 O O . HIS B 1 51 ? 0.155 -19.938 -3.594 1 97.56 51 HIS B O 1
ATOM 3083 N N . TYR B 1 52 ? 0.134 -20.516 -1.486 1 97.75 52 TYR B N 1
ATOM 3084 C CA . TYR B 1 52 ? 0.942 -21.688 -1.806 1 97.75 52 TYR B CA 1
ATOM 3085 C C . TYR B 1 52 ? 0.106 -22.969 -1.747 1 97.75 52 TYR B C 1
ATOM 3087 O O . TYR B 1 52 ? -0.586 -23.219 -0.757 1 97.75 52 TYR B O 1
ATOM 3095 N N . ARG B 1 53 ? 0.198 -23.656 -2.779 1 94.5 53 ARG B N 1
ATOM 3096 C CA . ARG B 1 53 ? -0.373 -24.984 -2.875 1 94.5 53 ARG B CA 1
ATOM 3097 C C . ARG B 1 53 ? 0.661 -25.984 -3.381 1 94.5 53 ARG B C 1
ATOM 3099 O O . ARG B 1 53 ? 1.201 -25.828 -4.477 1 94.5 53 ARG B O 1
ATOM 3106 N N . PRO B 1 54 ? 0.882 -27 -2.58 1 92.75 54 PRO B N 1
ATOM 3107 C CA . PRO B 1 54 ? 1.791 -28.016 -3.113 1 92.75 54 PRO B CA 1
ATOM 3108 C C . PRO B 1 54 ? 1.195 -28.781 -4.293 1 92.75 54 PRO B C 1
ATOM 3110 O O . PRO B 1 54 ? -0.027 -28.906 -4.395 1 92.75 54 PRO B O 1
ATOM 3113 N N . PHE B 1 55 ? 2.096 -29.203 -5.102 1 88.94 55 PHE B N 1
ATOM 3114 C CA . PHE B 1 55 ? 1.674 -29.938 -6.285 1 88.94 55 PHE B CA 1
ATOM 3115 C C . PHE B 1 55 ? 2.609 -31.109 -6.551 1 88.94 55 PHE B C 1
ATOM 3117 O O . PHE B 1 55 ? 3.826 -31 -6.391 1 88.94 55 PHE B O 1
ATOM 3124 N N . PRO B 1 56 ? 1.974 -32.25 -6.977 1 88.94 56 PRO B N 1
ATOM 3125 C CA . PRO B 1 56 ? 2.83 -33.375 -7.293 1 88.94 56 PRO B CA 1
ATOM 3126 C C . PRO B 1 56 ? 3.727 -33.125 -8.5 1 88.94 56 PRO B C 1
ATOM 3128 O O . PRO B 1 56 ? 3.307 -32.469 -9.461 1 88.94 56 PRO B O 1
ATOM 3131 N N . SER B 1 57 ? 4.926 -33.75 -8.391 1 89.94 57 SER B N 1
ATOM 3132 C CA . SER B 1 57 ? 5.887 -33.594 -9.477 1 89.94 57 SER B CA 1
ATOM 3133 C C . SER B 1 57 ? 5.777 -34.719 -10.477 1 89.94 57 SER B C 1
ATOM 3135 O O . SER B 1 57 ? 5.812 -35.906 -10.102 1 89.94 57 SER B O 1
ATOM 3137 N N . LEU B 1 58 ? 5.656 -34.375 -11.758 1 85.75 58 LEU B N 1
ATOM 3138 C CA . LEU B 1 58 ? 5.629 -35.375 -12.812 1 85.75 58 LEU B CA 1
ATOM 3139 C C . LEU B 1 58 ? 7.027 -35.594 -13.383 1 85.75 58 LEU B C 1
ATOM 3141 O O . LEU B 1 58 ? 7.344 -36.719 -13.836 1 85.75 58 LEU B O 1
ATOM 3145 N N . THR B 1 59 ? 7.805 -34.562 -13.406 1 89.31 59 THR B N 1
ATOM 3146 C CA . THR B 1 59 ? 9.164 -34.625 -13.938 1 89.31 59 THR B CA 1
ATOM 3147 C C . THR B 1 59 ? 10.18 -34.219 -12.883 1 89.31 59 THR B C 1
ATOM 3149 O O . THR B 1 59 ? 9.797 -33.719 -11.812 1 89.31 59 THR B O 1
ATOM 3152 N N . ASP B 1 60 ? 11.398 -34.469 -13.211 1 91.56 60 ASP B N 1
ATOM 3153 C CA . ASP B 1 60 ? 12.469 -34.031 -12.32 1 91.56 60 ASP B CA 1
ATOM 3154 C C . ASP B 1 60 ? 12.484 -32.5 -12.219 1 91.56 60 ASP B C 1
ATOM 3156 O O . ASP B 1 60 ? 12.789 -31.938 -11.156 1 91.56 60 ASP B O 1
ATOM 3160 N N . LYS B 1 61 ? 12.164 -31.891 -13.25 1 91.69 61 LYS B N 1
ATOM 3161 C CA . LYS B 1 61 ? 12.109 -30.438 -13.242 1 91.69 61 LYS B CA 1
ATOM 3162 C C . LYS B 1 61 ? 11 -29.922 -12.328 1 91.69 61 LYS B C 1
ATOM 3164 O O . LYS B 1 61 ? 11.195 -28.969 -11.578 1 91.69 61 LYS B O 1
ATOM 3169 N N . ASP B 1 62 ? 9.906 -30.625 -12.352 1 90.88 62 ASP B N 1
ATOM 3170 C CA . ASP B 1 62 ? 8.812 -30.281 -11.438 1 90.88 62 ASP B CA 1
ATOM 3171 C C . ASP B 1 62 ? 9.258 -30.375 -9.984 1 90.88 62 ASP B C 1
ATOM 3173 O O . ASP B 1 62 ? 8.922 -29.516 -9.164 1 90.88 62 ASP B O 1
ATOM 3177 N N . TYR B 1 63 ? 9.977 -31.422 -9.805 1 94 63 TYR B N 1
ATOM 3178 C CA . TYR B 1 63 ? 10.43 -31.656 -8.438 1 94 63 TYR B CA 1
ATOM 3179 C C . TYR B 1 63 ? 11.422 -30.578 -8.016 1 94 63 TYR B C 1
ATOM 3181 O O . TYR B 1 63 ? 11.352 -30.078 -6.891 1 94 63 TYR B O 1
ATOM 3189 N N . GLU B 1 64 ? 12.32 -30.25 -8.875 1 94.5 64 GLU B N 1
ATOM 3190 C CA . GLU B 1 64 ? 13.266 -29.172 -8.594 1 94.5 64 GLU B CA 1
ATOM 3191 C C . GLU B 1 64 ? 12.539 -27.875 -8.25 1 94.5 64 GLU B C 1
ATOM 3193 O O . GLU B 1 64 ? 12.891 -27.203 -7.281 1 94.5 64 GLU B O 1
ATOM 3198 N N . ASP B 1 65 ? 11.578 -27.531 -9.047 1 94.44 65 ASP B N 1
ATOM 3199 C CA . ASP B 1 65 ? 10.797 -26.328 -8.805 1 94.44 65 ASP B CA 1
ATOM 3200 C C . ASP B 1 65 ? 10.047 -26.406 -7.48 1 94.44 65 ASP B C 1
ATOM 3202 O O . ASP B 1 65 ? 9.961 -25.422 -6.746 1 94.44 65 ASP B O 1
ATOM 3206 N N . ALA B 1 66 ? 9.523 -27.609 -7.203 1 94.88 66 ALA B N 1
ATOM 3207 C CA . ALA B 1 66 ? 8.828 -27.812 -5.934 1 94.88 66 ALA B CA 1
ATOM 3208 C C . ALA B 1 66 ? 9.75 -27.516 -4.754 1 94.88 66 ALA B C 1
ATOM 3210 O O . ALA B 1 66 ? 9.328 -26.906 -3.77 1 94.88 66 ALA B O 1
ATOM 3211 N N . MET B 1 67 ? 10.961 -27.906 -4.891 1 96.56 67 MET B N 1
ATOM 3212 C CA . MET B 1 67 ? 11.906 -27.688 -3.801 1 96.56 67 MET B CA 1
ATOM 3213 C C . MET B 1 67 ? 12.242 -26.203 -3.656 1 96.56 67 MET B C 1
ATOM 3215 O O . MET B 1 67 ? 12.461 -25.719 -2.547 1 96.56 67 MET B O 1
ATOM 3219 N N . LEU B 1 68 ? 12.25 -25.469 -4.773 1 97.69 68 LEU B N 1
ATOM 3220 C CA . LEU B 1 68 ? 12.438 -24.031 -4.695 1 97.69 68 LEU B CA 1
ATOM 3221 C C . LEU B 1 68 ? 11.281 -23.375 -3.957 1 97.69 68 LEU B C 1
ATOM 3223 O O . LEU B 1 68 ? 11.484 -22.391 -3.232 1 97.69 68 LEU B O 1
ATOM 3227 N N . THR B 1 69 ? 10.07 -23.891 -4.125 1 98.12 69 THR B N 1
ATOM 3228 C CA . THR B 1 69 ? 8.922 -23.344 -3.418 1 98.12 69 THR B CA 1
ATOM 3229 C C . THR B 1 69 ? 9.062 -23.547 -1.912 1 98.12 69 THR B C 1
ATOM 3231 O O . THR B 1 69 ? 8.562 -22.734 -1.122 1 98.12 69 THR B O 1
ATOM 3234 N N . ARG B 1 70 ? 9.789 -24.641 -1.503 1 98.25 70 ARG B N 1
ATOM 3235 C CA . ARG B 1 70 ? 10 -24.906 -0.083 1 98.25 70 ARG B CA 1
ATOM 3236 C C . ARG B 1 70 ? 10.945 -23.875 0.529 1 98.25 70 ARG B C 1
ATOM 3238 O O . ARG B 1 70 ? 10.82 -23.531 1.706 1 98.25 70 ARG B O 1
ATOM 3245 N N . VAL B 1 71 ? 11.867 -23.422 -0.281 1 98.5 71 VAL B N 1
ATOM 3246 C CA . VAL B 1 71 ? 12.758 -22.344 0.171 1 98.5 71 VAL B CA 1
ATOM 3247 C C . VAL B 1 71 ? 11.945 -21.078 0.441 1 98.5 71 VAL B C 1
ATOM 3249 O O . VAL B 1 71 ? 12.117 -20.438 1.477 1 98.5 71 VAL B O 1
ATOM 3252 N N . THR B 1 72 ? 11.062 -20.734 -0.429 1 98.75 72 THR B N 1
ATOM 3253 C CA . THR B 1 72 ? 10.18 -19.578 -0.241 1 98.75 72 THR B CA 1
ATOM 3254 C C . THR B 1 72 ? 9.273 -19.797 0.968 1 98.75 72 THR B C 1
ATOM 3256 O O . THR B 1 72 ? 9.078 -18.875 1.769 1 98.75 72 THR B O 1
ATOM 3259 N N . TYR B 1 73 ? 8.758 -21.031 1.067 1 98.69 73 TYR B N 1
ATOM 3260 C CA . TYR B 1 73 ? 7.91 -21.406 2.193 1 98.69 73 TYR B CA 1
ATOM 3261 C C . TYR B 1 73 ? 8.602 -21.125 3.518 1 98.69 73 TYR B C 1
ATOM 3263 O O . TYR B 1 73 ? 8.031 -20.469 4.395 1 98.69 73 TYR B O 1
ATOM 3271 N N . ASP B 1 74 ? 9.781 -21.516 3.672 1 98.56 74 ASP B N 1
ATOM 3272 C CA . ASP B 1 74 ? 10.547 -21.328 4.902 1 98.56 74 ASP B CA 1
ATOM 3273 C C . ASP B 1 74 ? 10.875 -19.859 5.137 1 98.56 74 ASP B C 1
ATOM 3275 O O . ASP B 1 74 ? 10.82 -19.375 6.273 1 98.56 74 ASP B O 1
ATOM 3279 N N . TYR B 1 75 ? 11.219 -19.203 4.102 1 98.81 75 TYR B N 1
ATOM 3280 C CA . TYR B 1 75 ? 11.477 -17.781 4.211 1 98.81 75 TYR B CA 1
ATOM 3281 C C . TYR B 1 75 ? 10.25 -17.031 4.711 1 98.81 75 TYR B C 1
ATOM 3283 O O . TYR B 1 75 ? 10.352 -16.156 5.566 1 98.81 75 TYR B O 1
ATOM 3291 N N . PHE B 1 76 ? 9.109 -17.359 4.207 1 98.88 76 PHE B N 1
ATOM 3292 C CA . PHE B 1 76 ? 7.879 -16.656 4.555 1 98.88 76 PHE B CA 1
ATOM 3293 C C . PHE B 1 76 ? 7.488 -16.938 6 1 98.88 76 PHE B C 1
ATOM 3295 O O . PHE B 1 76 ? 6.832 -16.125 6.641 1 98.88 76 PHE B O 1
ATOM 3302 N N . LYS B 1 77 ? 7.934 -18.125 6.555 1 98.56 77 LYS B N 1
ATOM 3303 C CA . LYS B 1 77 ? 7.73 -18.375 7.98 1 98.56 77 LYS B CA 1
ATOM 3304 C C . LYS B 1 77 ? 8.406 -17.297 8.828 1 98.56 77 LYS B C 1
ATOM 3306 O O . LYS B 1 77 ? 7.805 -16.766 9.758 1 98.56 77 LYS B O 1
ATOM 3311 N N . LYS B 1 78 ? 9.555 -17 8.414 1 98.44 78 LYS B N 1
ATOM 3312 C CA . LYS B 1 78 ? 10.32 -16 9.141 1 98.44 78 LYS B CA 1
ATOM 3313 C C . LYS B 1 78 ? 9.789 -14.594 8.867 1 98.44 78 LYS B C 1
ATOM 3315 O O . LYS B 1 78 ? 9.602 -13.805 9.797 1 98.44 78 LYS B O 1
ATOM 3320 N N . LEU B 1 79 ? 9.508 -14.336 7.664 1 98.69 79 LEU B N 1
ATOM 3321 C CA . LEU B 1 79 ? 9.102 -13.008 7.227 1 98.69 79 LEU B CA 1
ATOM 3322 C C . LEU B 1 79 ? 7.793 -12.586 7.887 1 98.69 79 LEU B C 1
ATOM 3324 O O . LEU B 1 79 ? 7.641 -11.438 8.305 1 98.69 79 LEU B O 1
ATOM 3328 N N . SER B 1 80 ? 6.855 -13.516 7.984 1 98.44 80 SER B N 1
ATOM 3329 C CA . SER B 1 80 ? 5.531 -13.211 8.523 1 98.44 80 SER B CA 1
ATOM 3330 C C . SER B 1 80 ? 5.617 -12.75 9.969 1 98.44 80 SER B C 1
ATOM 3332 O O . SER B 1 80 ? 4.762 -11.992 10.445 1 98.44 80 SER B O 1
ATOM 3334 N N . VAL B 1 81 ? 6.641 -13.133 10.648 1 97.94 81 VAL B N 1
ATOM 3335 C CA . VAL B 1 81 ? 6.832 -12.781 12.047 1 97.94 81 VAL B CA 1
ATOM 3336 C C . VAL B 1 81 ? 7.66 -11.508 12.156 1 97.94 81 VAL B C 1
ATOM 3338 O O . VAL B 1 81 ? 7.281 -10.57 12.859 1 97.94 81 VAL B O 1
ATOM 3341 N N . GLU B 1 82 ? 8.688 -11.453 11.406 1 97.94 82 GLU B N 1
ATOM 3342 C CA . GLU B 1 82 ? 9.648 -10.359 11.531 1 97.94 82 GLU B CA 1
ATOM 3343 C C . GLU B 1 82 ? 9.117 -9.078 10.891 1 97.94 82 GLU B C 1
ATOM 3345 O O . GLU B 1 82 ? 9.414 -7.977 11.352 1 97.94 82 GLU B O 1
ATOM 3350 N N . GLU B 1 83 ? 8.406 -9.234 9.875 1 98.06 83 GLU B N 1
ATOM 3351 C CA . GLU B 1 83 ? 7.887 -8.094 9.133 1 98.06 83 GLU B CA 1
ATOM 3352 C C . GLU B 1 83 ? 6.441 -8.328 8.703 1 98.06 83 GLU B C 1
ATOM 3354 O O . GLU B 1 83 ? 6.156 -8.461 7.516 1 98.06 83 GLU B O 1
ATOM 3359 N N . PRO B 1 84 ? 5.555 -8.211 9.656 1 97.44 84 PRO B N 1
ATOM 3360 C CA . PRO B 1 84 ? 4.148 -8.492 9.359 1 97.44 84 PRO B CA 1
ATOM 3361 C C . PRO B 1 84 ? 3.568 -7.543 8.312 1 97.44 84 PRO B C 1
ATOM 3363 O O . PRO B 1 84 ? 2.559 -7.859 7.68 1 97.44 84 PRO B O 1
ATOM 3366 N N . GLU B 1 85 ? 4.223 -6.391 8.07 1 97.56 85 GLU B N 1
ATOM 3367 C CA . GLU B 1 85 ? 3.752 -5.434 7.074 1 97.56 85 GLU B CA 1
ATOM 3368 C C . GLU B 1 85 ? 3.93 -5.977 5.66 1 97.56 85 GLU B C 1
ATOM 3370 O O . GLU B 1 85 ? 3.406 -5.406 4.699 1 97.56 85 GLU B O 1
ATOM 3375 N N . SER B 1 86 ? 4.602 -7.16 5.527 1 98.62 86 SER B N 1
ATOM 3376 C CA . SER B 1 86 ? 4.75 -7.816 4.234 1 98.62 86 SER B CA 1
ATOM 3377 C C . SER B 1 86 ? 3.428 -8.406 3.756 1 98.62 86 SER B C 1
ATOM 3379 O O . SER B 1 86 ? 3.289 -8.766 2.586 1 98.62 86 SER B O 1
ATOM 3381 N N . THR B 1 87 ? 2.488 -8.648 4.582 1 98.69 87 THR B N 1
ATOM 3382 C CA . THR B 1 87 ? 1.13 -9.133 4.375 1 98.69 87 THR B CA 1
ATOM 3383 C C . THR B 1 87 ? 1.099 -10.664 4.375 1 98.69 87 THR B C 1
ATOM 3385 O O . THR B 1 87 ? 0.028 -11.266 4.293 1 98.69 87 THR B O 1
ATOM 3388 N N . VAL B 1 88 ? 2.295 -11.352 4.457 1 98.81 88 VAL B N 1
ATOM 3389 C CA . VAL B 1 88 ? 2.312 -12.812 4.477 1 98.81 88 VAL B CA 1
ATOM 3390 C C . VAL B 1 88 ? 1.573 -13.32 5.711 1 98.81 88 VAL B C 1
ATOM 3392 O O . VAL B 1 88 ? 1.868 -12.906 6.836 1 98.81 88 VAL B O 1
ATOM 3395 N N . LYS B 1 89 ? 0.628 -14.133 5.52 1 98.62 89 LYS B N 1
ATOM 3396 C CA . LYS B 1 89 ? -0.19 -14.695 6.59 1 98.62 89 LYS B CA 1
ATOM 3397 C C . LYS B 1 89 ? -0.303 -16.219 6.453 1 98.62 89 LYS B C 1
ATOM 3399 O O . LYS B 1 89 ? -0.531 -16.734 5.355 1 98.62 89 LYS B O 1
ATOM 3404 N N . TRP B 1 90 ? -0.127 -16.922 7.508 1 98.69 90 TRP B N 1
ATOM 3405 C CA . TRP B 1 90 ? -0.245 -18.391 7.496 1 98.69 90 TRP B CA 1
ATOM 3406 C C . TRP B 1 90 ? -1.67 -18.812 7.824 1 98.69 90 TRP B C 1
ATOM 3408 O O . TRP B 1 90 ? -2.273 -18.312 8.773 1 98.69 90 TRP B O 1
ATOM 3418 N N . VAL B 1 91 ? -2.189 -19.688 6.984 1 98.62 91 VAL B N 1
ATOM 3419 C CA . VAL B 1 91 ? -3.568 -20.141 7.102 1 98.62 91 VAL B CA 1
ATOM 3420 C C . VAL B 1 91 ? -3.639 -21.641 6.816 1 98.62 91 VAL B C 1
ATOM 3422 O O . VAL B 1 91 ? -2.631 -22.266 6.461 1 98.62 91 VAL B O 1
ATOM 3425 N N . GLN B 1 92 ? -4.832 -22.203 7.008 1 98.38 92 GLN B N 1
ATOM 3426 C CA . GLN B 1 92 ? -5.066 -23.578 6.582 1 98.38 92 GLN B CA 1
ATOM 3427 C C . GLN B 1 92 ? -5.375 -23.641 5.09 1 98.38 92 GLN B C 1
ATOM 3429 O O . GLN B 1 92 ? -6.172 -22.859 4.578 1 98.38 92 GLN B O 1
ATOM 3434 N N . GLY B 1 93 ? -4.691 -24.516 4.387 1 98.19 93 GLY B N 1
ATOM 3435 C CA . GLY B 1 93 ? -5.012 -24.859 3.012 1 98.19 93 GLY B CA 1
ATOM 3436 C C . GLY B 1 93 ? -5.703 -26.203 2.879 1 98.19 93 GLY B C 1
ATOM 3437 O O . GLY B 1 93 ? -5.406 -27.141 3.627 1 98.19 93 GLY B O 1
ATOM 3438 N N . VAL B 1 94 ? -6.652 -26.281 1.955 1 96.69 94 VAL B N 1
ATOM 3439 C CA . VAL B 1 94 ? -7.332 -27.547 1.691 1 96.69 94 VAL B CA 1
ATOM 3440 C C . VAL B 1 94 ? -7.434 -27.781 0.185 1 96.69 94 VAL B C 1
ATOM 3442 O O . VAL B 1 94 ? -7.82 -26.875 -0.56 1 96.69 94 VAL B O 1
ATOM 3445 N N . ASP B 1 95 ? -7.098 -28.969 -0.253 1 94.56 95 ASP B N 1
ATOM 3446 C CA . ASP B 1 95 ? -7.293 -29.422 -1.626 1 94.56 95 ASP B CA 1
ATOM 3447 C C . ASP B 1 95 ? -8.398 -30.469 -1.704 1 94.56 95 ASP B C 1
ATOM 3449 O O . ASP B 1 95 ? -8.422 -31.422 -0.912 1 94.56 95 ASP B O 1
ATOM 3453 N N . PHE B 1 96 ? -9.266 -30.25 -2.574 1 94.5 96 PHE B N 1
ATOM 3454 C CA . PHE B 1 96 ? -10.25 -31.266 -2.938 1 94.5 96 PHE B CA 1
ATOM 3455 C C . PHE B 1 96 ? -10.156 -31.609 -4.422 1 94.5 96 PHE B C 1
ATOM 3457 O O . PHE B 1 96 ? -10.281 -30.719 -5.273 1 94.5 96 PHE B O 1
ATOM 3464 N N . VAL B 1 97 ? -9.977 -32.844 -4.703 1 92.31 97 VAL B N 1
ATOM 3465 C CA . VAL B 1 97 ? -9.812 -33.281 -6.086 1 92.31 97 VAL B CA 1
ATOM 3466 C C . VAL B 1 97 ? -10.852 -34.344 -6.422 1 92.31 97 VAL B C 1
ATOM 3468 O O . VAL B 1 97 ? -10.984 -35.344 -5.707 1 92.31 97 VAL B O 1
ATOM 3471 N N . GLU B 1 98 ? -11.586 -34.062 -7.457 1 90.06 98 GLU B N 1
ATOM 3472 C CA . GLU B 1 98 ? -12.539 -35.062 -7.922 1 90.06 98 GLU B CA 1
ATOM 3473 C C . GLU B 1 98 ? -11.828 -36.188 -8.633 1 90.06 98 GLU B C 1
ATOM 3475 O O . GLU B 1 98 ? -10.625 -36.125 -8.891 1 90.06 98 GLU B O 1
ATOM 3480 N N . GLU B 1 99 ? -12.547 -37.281 -9.016 1 73 99 GLU B N 1
ATOM 3481 C CA . GLU B 1 99 ? -12.023 -38.5 -9.641 1 73 99 GLU B CA 1
ATOM 3482 C C . GLU B 1 99 ? -11.195 -38.156 -10.875 1 73 99 GLU B C 1
ATOM 3484 O O . GLU B 1 99 ? -11.438 -37.156 -11.547 1 73 99 GLU B O 1
ATOM 3489 N N . LYS B 1 100 ? -9.906 -38.562 -11.258 1 61.19 100 LYS B N 1
ATOM 3490 C CA . LYS B 1 100 ? -8.961 -38.531 -12.367 1 61.19 100 LYS B CA 1
ATOM 3491 C C . LYS B 1 100 ? -7.996 -37.344 -12.234 1 61.19 100 LYS B C 1
ATOM 3493 O O . LYS B 1 100 ? -7.102 -37.156 -13.062 1 61.19 100 LYS B O 1
ATOM 3498 N N . GLY B 1 101 ? -7.836 -36.625 -11.219 1 53.84 101 GLY B N 1
ATOM 3499 C CA . GLY B 1 101 ? -7.027 -35.406 -11.227 1 53.84 101 GLY B CA 1
ATOM 3500 C C . GLY B 1 101 ? -5.887 -35.469 -10.227 1 53.84 101 GLY B C 1
ATOM 3501 O O . GLY B 1 101 ? -5.105 -36.406 -10.203 1 53.84 101 GLY B O 1
ATOM 3502 N N . ILE B 1 102 ? -5.328 -34.625 -9.383 1 55.81 102 ILE B N 1
ATOM 3503 C CA . ILE B 1 102 ? -4.086 -34.188 -8.766 1 55.81 102 ILE B CA 1
ATOM 3504 C C . ILE B 1 102 ? -3.043 -35.281 -8.828 1 55.81 102 ILE B C 1
ATOM 3506 O O . ILE B 1 102 ? -2.014 -35.219 -8.156 1 55.81 102 ILE B O 1
ATOM 3510 N N . TYR B 1 103 ? -2.625 -36.188 -9.82 1 48.38 103 TYR B N 1
ATOM 3511 C CA . TYR B 1 103 ? -3.07 -37.562 -9.945 1 48.38 103 TYR B CA 1
ATOM 3512 C C . TYR B 1 103 ? -1.904 -38.531 -9.773 1 48.38 103 TYR B C 1
ATOM 3514 O O . TYR B 1 103 ? -0.844 -38.344 -10.375 1 48.38 103 TYR B O 1
ATOM 3522 N N . GLY B 1 104 ? -1.361 -39.031 -8.758 1 54.91 104 GLY B N 1
ATOM 3523 C CA . GLY B 1 104 ? -0.942 -40.031 -7.801 1 54.91 104 GLY B CA 1
ATOM 3524 C C . GLY B 1 104 ? -0.489 -39.469 -6.477 1 54.91 104 GLY B C 1
ATOM 3525 O O . GLY B 1 104 ? 0.595 -38.875 -6.383 1 54.91 104 GLY B O 1
ATOM 3526 N N . VAL B 1 105 ? -1.64 -39 -5.652 1 56.53 105 VAL B N 1
ATOM 3527 C CA . VAL B 1 105 ? -1.581 -38.281 -4.387 1 56.53 105 VAL B CA 1
ATOM 3528 C C . VAL B 1 105 ? -0.261 -38.562 -3.68 1 56.53 105 VAL B C 1
ATOM 3530 O O . VAL B 1 105 ? 0.321 -37.688 -3.037 1 56.53 105 VAL B O 1
ATOM 3533 N N . ASN B 1 106 ? 0.197 -39.688 -4.016 1 63.28 106 ASN B N 1
ATOM 3534 C CA . ASN B 1 106 ? 1.373 -40.062 -3.244 1 63.28 106 ASN B CA 1
ATOM 3535 C C . ASN B 1 106 ? 2.656 -39.875 -4.051 1 63.28 106 ASN B C 1
ATOM 3537 O O . ASN B 1 106 ? 3.494 -40.781 -4.098 1 63.28 106 ASN B O 1
ATOM 3541 N N . SER B 1 107 ? 2.617 -38.594 -4.711 1 80.25 107 SER B N 1
ATOM 3542 C CA . SER B 1 107 ? 3.811 -38.375 -5.52 1 80.25 107 SER B CA 1
ATOM 3543 C C . SER B 1 107 ? 4.734 -37.344 -4.871 1 80.25 107 SER B C 1
ATOM 3545 O O . SER B 1 107 ? 4.293 -36.531 -4.047 1 80.25 107 SER B O 1
ATOM 3547 N N . ARG B 1 108 ? 5.996 -37.5 -5.211 1 87.62 108 ARG B N 1
ATOM 3548 C CA . ARG B 1 108 ? 7 -36.562 -4.703 1 87.62 108 ARG B CA 1
ATOM 3549 C C . ARG B 1 108 ? 6.637 -35.125 -5.051 1 87.62 108 ARG B C 1
ATOM 3551 O O . ARG B 1 108 ? 5.953 -34.875 -6.043 1 87.62 108 ARG B O 1
ATOM 3558 N N . GLY B 1 109 ? 7.023 -34.188 -4.219 1 91.44 109 GLY B N 1
ATOM 3559 C CA . GLY B 1 109 ? 6.758 -32.781 -4.445 1 91.44 109 GLY B CA 1
ATOM 3560 C C . GLY B 1 109 ? 5.52 -32.281 -3.725 1 91.44 109 GLY B C 1
ATOM 3561 O O . GLY B 1 109 ? 5.375 -31.078 -3.482 1 91.44 109 GLY B O 1
ATOM 3562 N N . TYR B 1 110 ? 4.613 -33.188 -3.398 1 90.62 110 TYR B N 1
ATOM 3563 C CA . TYR B 1 110 ? 3.354 -32.781 -2.787 1 90.62 110 TYR B CA 1
ATOM 3564 C C . TYR B 1 110 ? 3.482 -32.719 -1.271 1 90.62 110 TYR B C 1
ATOM 3566 O O . TYR B 1 110 ? 2.936 -31.797 -0.642 1 90.62 110 TYR B O 1
ATOM 3574 N N . TYR B 1 111 ? 4.312 -33.531 -0.658 1 88.88 111 TYR B N 1
ATOM 3575 C CA . TYR B 1 111 ? 4.262 -33.719 0.788 1 88.88 111 TYR B CA 1
ATOM 3576 C C . TYR B 1 111 ? 5.496 -33.125 1.458 1 88.88 111 TYR B C 1
ATOM 3578 O O . TYR B 1 111 ? 5.422 -32.656 2.59 1 88.88 111 TYR B O 1
ATOM 3586 N N . GLU B 1 112 ? 6.543 -33.156 0.841 1 91.12 112 GLU B N 1
ATOM 3587 C CA . GLU B 1 112 ? 7.824 -32.781 1.443 1 91.12 112 GLU B CA 1
ATOM 3588 C C . GLU B 1 112 ? 7.824 -31.344 1.927 1 91.12 112 GLU B C 1
ATOM 3590 O O . GLU B 1 112 ? 7.492 -30.422 1.167 1 91.12 112 GLU B O 1
ATOM 3595 N N . GLY B 1 113 ? 8.148 -31.172 3.211 1 93.75 113 GLY B N 1
ATOM 3596 C CA . GLY B 1 113 ? 8.438 -29.844 3.734 1 93.75 113 GLY B CA 1
ATOM 3597 C C . GLY B 1 113 ? 7.195 -29.031 3.996 1 93.75 113 GLY B C 1
ATOM 3598 O O . GLY B 1 113 ? 7.266 -27.797 4.125 1 93.75 113 GLY B O 1
ATOM 3599 N N . ILE B 1 114 ? 6.055 -29.641 4.031 1 95.81 114 ILE B N 1
ATOM 3600 C CA . ILE B 1 114 ? 4.809 -28.922 4.262 1 95.81 114 ILE B CA 1
ATOM 3601 C C . ILE B 1 114 ? 4.293 -29.219 5.672 1 95.81 114 ILE B C 1
ATOM 3603 O O . ILE B 1 114 ? 4.109 -30.375 6.043 1 95.81 114 ILE B O 1
ATOM 3607 N N . ASP B 1 115 ? 4.066 -28.188 6.441 1 97.19 115 ASP B N 1
ATOM 3608 C CA . ASP B 1 115 ? 3.627 -28.328 7.828 1 97.19 115 ASP B CA 1
ATOM 3609 C C . ASP B 1 115 ? 2.174 -28.797 7.895 1 97.19 115 ASP B C 1
ATOM 3611 O O . ASP B 1 115 ? 1.328 -28.312 7.133 1 97.19 115 ASP B O 1
ATOM 3615 N N . ASP B 1 116 ? 1.879 -29.812 8.75 1 97.12 116 ASP B N 1
ATOM 3616 C CA . ASP B 1 116 ? 0.544 -30.25 9.141 1 97.12 116 ASP B CA 1
ATOM 3617 C C . ASP B 1 116 ? -0.198 -30.875 7.961 1 97.12 116 ASP B C 1
ATOM 3619 O O . ASP B 1 116 ? -1.407 -30.688 7.809 1 97.12 116 ASP B O 1
ATOM 3623 N N . MET B 1 117 ? 0.599 -31.469 7.082 1 94.5 117 MET B N 1
ATOM 3624 C CA . MET B 1 117 ? -0.006 -32.188 5.953 1 94.5 117 MET B CA 1
ATOM 3625 C C . MET B 1 117 ? -0.816 -33.375 6.43 1 94.5 117 MET B C 1
ATOM 3627 O O . MET B 1 117 ? -0.286 -34.25 7.105 1 94.5 117 MET B O 1
ATOM 3631 N N . LYS B 1 118 ? -2.125 -33.375 6.102 1 93.5 118 LYS B N 1
ATOM 3632 C CA . LYS B 1 118 ? -3.02 -34.469 6.465 1 93.5 118 LYS B CA 1
ATOM 3633 C C . LYS B 1 118 ? -4 -34.781 5.34 1 93.5 118 LYS B C 1
ATOM 3635 O O . LYS B 1 118 ? -4.445 -33.875 4.633 1 93.5 118 LYS B O 1
ATOM 3640 N N . ILE B 1 119 ? -4.262 -36 5.297 1 91.56 119 ILE B N 1
ATOM 3641 C CA . ILE B 1 119 ? -5.348 -3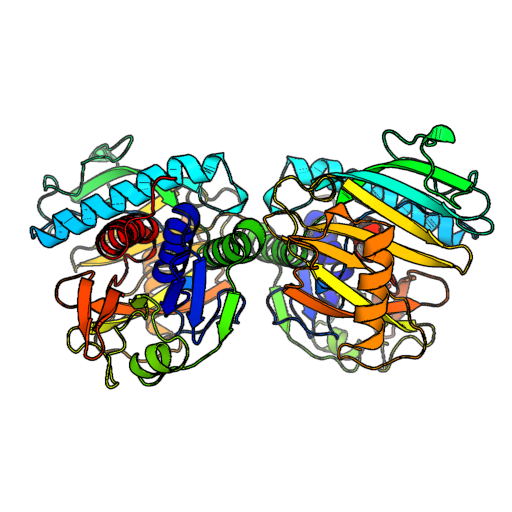6.406 4.402 1 91.56 119 ILE B CA 1
ATOM 3642 C C . ILE B 1 119 ? -6.691 -36.156 5.086 1 91.56 119 ILE B C 1
ATOM 3644 O O . ILE B 1 119 ? -6.891 -36.562 6.238 1 91.56 119 ILE B O 1
ATOM 3648 N N . VAL B 1 120 ? -7.523 -35.469 4.367 1 93.25 120 VAL B N 1
ATOM 3649 C CA . VAL B 1 120 ? -8.859 -35.219 4.891 1 93.25 120 VAL B CA 1
ATOM 3650 C C . VAL B 1 120 ? -9.664 -36.531 4.91 1 93.25 120 VAL B C 1
ATOM 3652 O O . VAL B 1 120 ? -9.664 -37.281 3.93 1 93.25 120 VAL B O 1
ATOM 3655 N N . PRO B 1 121 ? -10.344 -36.781 6.062 1 92.56 121 PRO B N 1
ATOM 3656 C CA . PRO B 1 121 ? -11.164 -38 6.113 1 92.56 121 PRO B CA 1
ATOM 3657 C C . PRO B 1 121 ? -12.266 -38 5.059 1 92.56 121 PRO B C 1
ATOM 3659 O O . PRO B 1 121 ? -12.875 -36.969 4.781 1 92.56 121 PRO B O 1
ATOM 3662 N N . ARG B 1 122 ? -12.547 -39.156 4.531 1 90.38 122 ARG B N 1
ATOM 3663 C CA . ARG B 1 122 ? -13.477 -39.344 3.418 1 90.38 122 ARG B CA 1
ATOM 3664 C C . ARG B 1 122 ? -14.867 -38.844 3.789 1 90.38 122 ARG B C 1
ATOM 3666 O O . ARG B 1 122 ? -15.602 -38.312 2.936 1 90.38 122 ARG B O 1
ATOM 3673 N N . GLU B 1 123 ? -15.211 -38.844 5.074 1 92.25 123 GLU B N 1
ATOM 3674 C CA . GLU B 1 123 ? -16.531 -38.438 5.547 1 92.25 123 GLU B CA 1
ATOM 3675 C C . GLU B 1 123 ? -16.703 -36.906 5.383 1 92.25 123 GLU B C 1
ATOM 3677 O O . GLU B 1 123 ? -17.828 -36.406 5.395 1 92.25 123 GLU B O 1
ATOM 3682 N N . GLN B 1 124 ? -15.586 -36.312 5.18 1 91.06 124 GLN B N 1
ATOM 3683 C CA . GLN B 1 124 ? -15.625 -34.875 5.09 1 91.06 124 GLN B CA 1
ATOM 3684 C C . GLN B 1 124 ? -15.547 -34.406 3.639 1 91.06 124 GLN B C 1
ATOM 3686 O O . GLN B 1 124 ? -15.57 -33.188 3.361 1 91.06 124 GLN B O 1
ATOM 3691 N N . TYR B 1 125 ? -15.516 -35.344 2.744 1 89.38 125 TYR B N 1
ATOM 3692 C CA . TYR B 1 125 ? -15.406 -35 1.332 1 89.38 125 TYR B CA 1
ATOM 3693 C C . TYR B 1 125 ? -16.703 -34.375 0.821 1 89.38 125 TYR B C 1
ATOM 3695 O O . TYR B 1 125 ? -17.781 -34.906 1.079 1 89.38 125 TYR B O 1
ATOM 3703 N N . PRO B 1 126 ? -16.531 -33.25 0.159 1 88.81 126 PRO B N 1
ATOM 3704 C CA . PRO B 1 126 ? -17.688 -32.844 -0.625 1 88.81 126 PRO B CA 1
ATOM 3705 C C . PRO B 1 126 ? -18.078 -33.844 -1.7 1 88.81 126 PRO B C 1
ATOM 3707 O O . PRO B 1 126 ? -17.281 -34.75 -2.027 1 88.81 126 PRO B O 1
ATOM 3710 N N . PRO B 1 127 ? -19.328 -33.688 -2.215 1 87 127 PRO B N 1
ATOM 3711 C CA . PRO B 1 127 ? -19.75 -34.625 -3.258 1 87 127 PRO B CA 1
ATOM 3712 C C . PRO B 1 127 ? -18.797 -34.625 -4.457 1 87 127 PRO B C 1
ATOM 3714 O O . PRO B 1 127 ? -18.375 -33.562 -4.918 1 87 127 PRO B O 1
ATOM 3717 N N . GLY B 1 128 ? -18.391 -35.812 -4.883 1 88.25 128 GLY B N 1
ATOM 3718 C CA . GLY B 1 128 ? -17.609 -35.969 -6.098 1 88.25 128 GLY B CA 1
ATOM 3719 C C . GLY B 1 128 ? -16.109 -35.969 -5.844 1 88.25 128 GLY B C 1
ATOM 3720 O O . GLY B 1 128 ? -15.328 -36.344 -6.719 1 88.25 128 GLY B O 1
ATOM 3721 N N . VAL B 1 129 ? -15.734 -35.688 -4.672 1 91.69 129 VAL B N 1
ATOM 3722 C CA . VAL B 1 129 ? -14.32 -35.594 -4.348 1 91.69 129 VAL B CA 1
ATOM 3723 C C . VAL B 1 129 ? -13.758 -36.969 -4.051 1 91.69 129 VAL B C 1
ATOM 3725 O O . VAL B 1 129 ? -14.406 -37.781 -3.361 1 91.69 129 VAL B O 1
ATOM 3728 N N . ALA B 1 130 ? -12.602 -37.25 -4.57 1 90.38 130 ALA B N 1
ATOM 3729 C CA . ALA B 1 130 ? -11.953 -38.531 -4.391 1 90.38 130 ALA B CA 1
ATOM 3730 C C . ALA B 1 130 ? -10.727 -38.406 -3.5 1 90.38 130 ALA B C 1
ATOM 3732 O O . ALA B 1 130 ? -10.234 -39.406 -2.975 1 90.38 130 ALA B O 1
ATOM 3733 N N . PHE B 1 131 ? -10.25 -37.219 -3.412 1 90.19 131 PHE B N 1
ATOM 3734 C CA . PHE B 1 131 ? -9.07 -36.969 -2.592 1 90.19 131 PHE B CA 1
ATOM 3735 C C . PHE B 1 131 ? -9.148 -35.625 -1.916 1 90.19 131 PHE B C 1
ATOM 3737 O O . PHE B 1 131 ? -9.602 -34.656 -2.52 1 90.19 131 PHE B O 1
ATOM 3744 N N . GLY B 1 132 ? -8.797 -35.594 -0.692 1 92.75 132 GLY B N 1
ATOM 3745 C CA . GLY B 1 132 ? -8.719 -34.344 0.065 1 92.75 132 GLY B CA 1
ATOM 3746 C C . GLY B 1 132 ? -7.512 -34.281 0.974 1 92.75 132 GLY B C 1
ATOM 3747 O O . GLY B 1 132 ? -7.141 -35.281 1.607 1 92.75 132 GLY B O 1
ATOM 3748 N N . ALA B 1 133 ? -6.855 -33.156 0.975 1 93.19 133 ALA B N 1
ATOM 3749 C CA . ALA B 1 133 ? -5.723 -32.938 1.868 1 93.19 133 ALA B CA 1
ATOM 3750 C C . ALA B 1 133 ? -5.812 -31.562 2.521 1 93.19 133 ALA B C 1
ATOM 3752 O O . ALA B 1 133 ? -6.324 -30.609 1.922 1 93.19 133 ALA B O 1
ATOM 3753 N N . SER B 1 134 ? -5.367 -31.469 3.742 1 96 134 SER B N 1
ATOM 3754 C CA . SER B 1 134 ? -5.254 -30.219 4.469 1 96 134 SER B CA 1
ATOM 3755 C C . SER B 1 134 ? -3.824 -29.984 4.953 1 96 134 SER B C 1
ATOM 3757 O O . SER B 1 134 ? -3.098 -30.938 5.234 1 96 134 SER B O 1
ATOM 3759 N N . TYR B 1 135 ? -3.4 -28.734 5.02 1 97.38 135 TYR B N 1
ATOM 3760 C CA . TYR B 1 135 ? -2.033 -28.375 5.375 1 97.38 135 TYR B CA 1
ATOM 3761 C C . TYR B 1 135 ? -1.943 -26.922 5.793 1 97.38 135 TYR B C 1
ATOM 3763 O O . TYR B 1 135 ? -2.898 -26.156 5.621 1 97.38 135 TYR B O 1
ATOM 3771 N N . THR B 1 136 ? -0.83 -26.562 6.453 1 98.44 136 THR B N 1
ATOM 3772 C CA . THR B 1 136 ? -0.536 -25.156 6.75 1 98.44 136 THR B CA 1
ATOM 3773 C C . THR B 1 136 ? 0.133 -24.484 5.559 1 98.44 136 THR B C 1
ATOM 3775 O O . THR B 1 136 ? 1.069 -25.031 4.969 1 98.44 136 THR B O 1
ATOM 3778 N N . THR B 1 137 ? -0.354 -23.359 5.184 1 98.5 137 THR B N 1
ATOM 3779 C CA . THR B 1 137 ? 0.193 -22.656 4.027 1 98.5 137 THR B CA 1
ATOM 3780 C C . THR B 1 137 ? 0.152 -21.156 4.238 1 98.5 137 THR B C 1
ATOM 3782 O O . THR B 1 137 ? -0.24 -20.672 5.309 1 98.5 137 THR B O 1
ATOM 3785 N N . TRP B 1 138 ? 0.673 -20.406 3.24 1 98.75 138 TRP B N 1
ATOM 3786 C CA . TRP B 1 138 ? 0.676 -18.953 3.33 1 98.75 138 TRP B CA 1
ATOM 3787 C C . TRP B 1 138 ? -0.172 -18.328 2.221 1 98.75 138 TRP B C 1
ATOM 3789 O O . TRP B 1 138 ? -0.342 -18.938 1.157 1 98.75 138 TRP B O 1
ATOM 3799 N N . VAL B 1 139 ? -0.8 -17.234 2.523 1 98.81 139 VAL B N 1
ATOM 3800 C CA . VAL B 1 139 ? -1.422 -16.312 1.579 1 98.81 139 VAL B CA 1
ATOM 3801 C C . VAL B 1 139 ? -0.821 -14.922 1.746 1 98.81 139 VAL B C 1
ATOM 3803 O O . VAL B 1 139 ? -0.171 -14.641 2.754 1 98.81 139 VAL B O 1
ATOM 3806 N N . LEU B 1 140 ? -0.951 -14.125 0.778 1 98.69 140 LEU B N 1
ATOM 3807 C CA . LEU B 1 140 ? -0.532 -12.734 0.922 1 98.69 140 LEU B CA 1
ATOM 3808 C C . LEU B 1 140 ? -1.318 -11.828 -0.02 1 98.69 140 LEU B C 1
ATOM 3810 O O . LEU B 1 140 ? -2.086 -12.312 -0.856 1 98.69 140 LEU B O 1
ATOM 3814 N N . ASN B 1 141 ? -1.272 -10.555 0.224 1 98.62 141 ASN B N 1
ATOM 3815 C CA . ASN B 1 141 ? -1.828 -9.531 -0.655 1 98.62 141 ASN B CA 1
ATOM 3816 C C . ASN B 1 141 ? -0.832 -9.125 -1.736 1 98.62 141 ASN B C 1
ATOM 3818 O O . ASN B 1 141 ? 0.052 -8.297 -1.491 1 98.62 141 ASN B O 1
ATOM 3822 N N . SER B 1 142 ? -1.004 -9.656 -2.916 1 97.94 142 SER B N 1
ATOM 3823 C CA . SER B 1 142 ? 0.028 -9.625 -3.947 1 97.94 142 SER B CA 1
ATOM 3824 C C . SER B 1 142 ? 0.436 -8.203 -4.285 1 97.94 142 SER B C 1
ATOM 3826 O O . SER B 1 142 ? 1.624 -7.871 -4.281 1 97.94 142 SER B O 1
ATOM 3828 N N . PRO B 1 143 ? -0.552 -7.277 -4.566 1 97.12 143 PRO B N 1
ATOM 3829 C CA . PRO B 1 143 ? -0.116 -5.914 -4.879 1 97.12 143 PRO B CA 1
ATOM 3830 C C . PRO B 1 143 ? 0.635 -5.258 -3.723 1 97.12 143 PRO B C 1
ATOM 3832 O O . PRO B 1 143 ? 1.632 -4.566 -3.943 1 97.12 143 PRO B O 1
ATOM 3835 N N . LEU B 1 144 ? 0.196 -5.496 -2.504 1 98 144 LEU B N 1
ATOM 3836 C CA . LEU B 1 144 ? 0.84 -4.871 -1.353 1 98 144 LEU B CA 1
ATOM 3837 C C . LEU B 1 144 ? 2.213 -5.488 -1.1 1 98 144 LEU B C 1
ATOM 3839 O O . LEU B 1 144 ? 3.137 -4.797 -0.664 1 98 144 LEU B O 1
ATOM 3843 N N . TYR B 1 145 ? 2.352 -6.773 -1.357 1 98.81 145 TYR B N 1
ATOM 3844 C CA . TYR B 1 145 ? 3.619 -7.453 -1.11 1 98.81 145 TYR B CA 1
ATOM 3845 C C . TYR B 1 145 ? 4.719 -6.898 -2.006 1 98.81 145 TYR B C 1
ATOM 3847 O O . TYR B 1 145 ? 5.828 -6.625 -1.54 1 98.81 145 TYR B O 1
ATOM 3855 N N . ILE B 1 146 ? 4.438 -6.699 -3.291 1 98.69 146 ILE B N 1
ATOM 3856 C CA . ILE B 1 146 ? 5.492 -6.223 -4.18 1 98.69 146 ILE B CA 1
ATOM 3857 C C . ILE B 1 146 ? 5.754 -4.742 -3.92 1 98.69 146 ILE B C 1
ATOM 3859 O O . ILE B 1 146 ? 6.867 -4.258 -4.125 1 98.69 146 ILE B O 1
ATOM 3863 N N . GLN B 1 147 ? 4.805 -4 -3.426 1 98.38 147 GLN B N 1
ATOM 3864 C CA . GLN B 1 147 ? 5.07 -2.639 -2.975 1 98.38 147 GLN B CA 1
ATOM 3865 C C . GLN B 1 147 ? 5.992 -2.633 -1.758 1 98.38 147 GLN B C 1
ATOM 3867 O O . GLN B 1 147 ? 6.902 -1.805 -1.665 1 98.38 147 GLN B O 1
ATOM 3872 N N . TYR B 1 148 ? 5.691 -3.561 -0.812 1 98.69 148 TYR B N 1
ATOM 3873 C CA . TYR B 1 148 ? 6.559 -3.746 0.347 1 98.69 148 TYR B CA 1
ATOM 3874 C C . TYR B 1 148 ? 7.992 -4.039 -0.083 1 98.69 148 TYR B C 1
ATOM 3876 O O . TYR B 1 148 ? 8.938 -3.424 0.418 1 98.69 148 TYR B O 1
ATOM 3884 N N . LEU B 1 149 ? 8.141 -4.977 -1.054 1 98.94 149 LEU B N 1
ATOM 3885 C CA . LEU B 1 149 ? 9.477 -5.305 -1.538 1 98.94 149 LEU B CA 1
ATOM 3886 C C . LEU B 1 149 ? 10.164 -4.074 -2.113 1 98.94 149 LEU B C 1
ATOM 3888 O O . LEU B 1 149 ? 11.344 -3.83 -1.839 1 98.94 149 LEU B O 1
ATOM 3892 N N . MET B 1 150 ? 9.469 -3.307 -2.902 1 98.81 150 MET B N 1
ATOM 3893 C CA . MET B 1 150 ? 10.047 -2.123 -3.523 1 98.81 150 MET B CA 1
ATOM 3894 C C . MET B 1 150 ? 10.492 -1.116 -2.469 1 98.81 150 MET B C 1
ATOM 3896 O O . MET B 1 150 ? 11.586 -0.55 -2.562 1 98.81 150 MET B O 1
ATOM 3900 N N . ARG B 1 151 ? 9.656 -0.903 -1.455 1 98.69 151 ARG B N 1
ATOM 3901 C CA . ARG B 1 151 ? 10.016 0.035 -0.395 1 98.69 151 ARG B CA 1
ATOM 3902 C C . ARG B 1 151 ? 11.242 -0.445 0.375 1 98.69 151 ARG B C 1
ATOM 3904 O O . ARG B 1 151 ? 12.164 0.329 0.62 1 98.69 151 ARG B O 1
ATOM 3911 N N . LYS B 1 152 ? 11.258 -1.718 0.732 1 98.81 152 LYS B N 1
ATOM 3912 C CA . LYS B 1 152 ? 12.391 -2.281 1.46 1 98.81 152 LYS B CA 1
ATOM 3913 C C . LYS B 1 152 ? 13.68 -2.143 0.658 1 98.81 152 LYS B C 1
ATOM 3915 O O . LYS B 1 152 ? 14.711 -1.729 1.195 1 98.81 152 LYS B O 1
ATOM 3920 N N . LEU B 1 153 ? 13.562 -2.469 -0.629 1 98.88 153 LEU B N 1
ATOM 3921 C CA . LEU B 1 153 ? 14.719 -2.363 -1.509 1 98.88 153 LEU B CA 1
ATOM 3922 C C . LEU B 1 153 ? 15.203 -0.921 -1.598 1 98.88 153 LEU B C 1
ATOM 3924 O O . LEU B 1 153 ? 16.406 -0.665 -1.574 1 98.88 153 LEU B O 1
ATOM 3928 N N . THR B 1 154 ? 14.328 0.016 -1.631 1 98.62 154 THR B N 1
ATOM 3929 C CA . THR B 1 154 ? 14.656 1.429 -1.789 1 98.62 154 THR B CA 1
ATOM 3930 C C . THR B 1 154 ? 15.266 1.988 -0.509 1 98.62 154 THR B C 1
ATOM 3932 O O . THR B 1 154 ? 16.359 2.568 -0.537 1 98.62 154 THR B O 1
ATOM 3935 N N . PHE B 1 155 ? 14.672 1.704 0.575 1 98.38 155 PHE B N 1
ATOM 3936 C CA . PHE B 1 155 ? 14.992 2.498 1.756 1 98.38 155 PHE B CA 1
ATOM 3937 C C . PHE B 1 155 ? 15.945 1.738 2.676 1 98.38 155 PHE B C 1
ATOM 3939 O O . PHE B 1 155 ? 16.688 2.348 3.443 1 98.38 155 PHE B O 1
ATOM 3946 N N . LYS B 1 156 ? 15.898 0.444 2.66 1 97.94 156 LYS B N 1
ATOM 3947 C CA . LYS B 1 156 ? 16.844 -0.313 3.482 1 97.94 156 LYS B CA 1
ATOM 3948 C C . LYS B 1 156 ? 18.141 -0.574 2.73 1 97.94 156 LYS B C 1
ATOM 3950 O O . LYS B 1 156 ? 19.219 -0.502 3.312 1 97.94 156 LYS B O 1
ATOM 3955 N N . TYR B 1 157 ? 17.984 -0.81 1.362 1 97.75 157 TYR B N 1
ATOM 3956 C CA . TYR B 1 157 ? 19.156 -1.305 0.654 1 97.75 157 TYR B CA 1
ATOM 3957 C C . TYR B 1 157 ? 19.656 -0.283 -0.365 1 97.75 157 TYR B C 1
ATOM 3959 O O . TYR B 1 157 ? 20.719 -0.459 -0.965 1 97.75 157 TYR B O 1
ATOM 3967 N N . GLY B 1 158 ? 18.906 0.741 -0.606 1 97.31 158 GLY B N 1
ATOM 3968 C CA . GLY B 1 158 ? 19.344 1.826 -1.465 1 97.31 158 GLY B CA 1
ATOM 3969 C C . GLY B 1 158 ? 19.25 1.5 -2.943 1 97.31 158 GLY B C 1
ATOM 3970 O O . GLY B 1 158 ? 19.938 2.098 -3.766 1 97.31 158 GLY B O 1
ATOM 3971 N N . VAL B 1 159 ? 18.391 0.56 -3.279 1 98.31 159 VAL B N 1
ATOM 3972 C CA . VAL B 1 159 ? 18.203 0.174 -4.672 1 98.31 159 VAL B CA 1
ATOM 3973 C C . VAL B 1 159 ? 17.516 1.307 -5.434 1 98.31 159 VAL B C 1
ATOM 3975 O O . VAL B 1 159 ? 16.578 1.927 -4.922 1 98.31 159 VAL B O 1
ATOM 3978 N N . THR B 1 160 ? 18 1.591 -6.637 1 97.5 160 THR B N 1
ATOM 3979 C CA . THR B 1 160 ? 17.359 2.578 -7.504 1 97.5 160 THR B CA 1
ATOM 3980 C C . THR B 1 160 ? 16.5 1.896 -8.555 1 97.5 160 THR B C 1
ATOM 3982 O O . THR B 1 160 ? 16.844 0.817 -9.047 1 97.5 160 THR B O 1
ATOM 3985 N N . PHE B 1 161 ? 15.43 2.492 -8.859 1 98.31 161 PHE B N 1
ATOM 3986 C CA . PHE B 1 161 ? 14.484 2.006 -9.852 1 98.31 161 PHE B CA 1
ATOM 3987 C C . PHE B 1 161 ? 14.422 2.947 -11.047 1 98.31 161 PHE B C 1
ATOM 3989 O O . PHE B 1 161 ? 14.156 4.141 -10.891 1 98.31 161 PHE B O 1
ATOM 3996 N N . THR B 1 162 ? 14.68 2.42 -12.227 1 98.12 162 THR B N 1
ATOM 3997 C CA . THR B 1 162 ? 14.617 3.197 -13.461 1 98.12 162 THR B CA 1
ATOM 3998 C C . THR B 1 162 ? 13.547 2.646 -14.398 1 98.12 162 THR B C 1
ATOM 4000 O O . THR B 1 162 ? 13.547 1.456 -14.719 1 98.12 162 THR B O 1
ATOM 4003 N N . ARG B 1 163 ? 12.648 3.514 -14.789 1 97.69 163 ARG B N 1
ATOM 4004 C CA . ARG B 1 163 ? 11.617 3.086 -15.727 1 97.69 163 ARG B CA 1
ATOM 4005 C C . ARG B 1 163 ? 12.141 3.082 -17.156 1 97.69 163 ARG B C 1
ATOM 4007 O O . ARG B 1 163 ? 12.641 4.098 -17.641 1 97.69 163 ARG B O 1
ATOM 4014 N N . ALA B 1 164 ? 12.031 1.918 -17.797 1 97.38 164 ALA B N 1
ATOM 4015 C CA . ALA B 1 164 ? 12.398 1.806 -19.203 1 97.38 164 ALA B CA 1
ATOM 4016 C C . ALA B 1 164 ? 11.703 0.62 -19.859 1 97.38 164 ALA B C 1
ATOM 4018 O O . ALA B 1 164 ? 11.586 -0.453 -19.266 1 97.38 164 ALA B O 1
ATOM 4019 N N . GLU B 1 165 ? 11.148 0.893 -20.953 1 96.12 165 GLU B N 1
ATOM 4020 C CA . GLU B 1 165 ? 10.703 -0.203 -21.812 1 96.12 165 GLU B CA 1
ATOM 4021 C C . GLU B 1 165 ? 11.812 -0.646 -22.766 1 96.12 165 GLU B C 1
ATOM 4023 O O . GLU B 1 165 ? 12.172 0.086 -23.688 1 96.12 165 GLU B O 1
ATOM 4028 N N . LEU B 1 166 ? 12.305 -1.811 -22.594 1 97.5 166 LEU B N 1
ATOM 4029 C CA . LEU B 1 166 ? 13.477 -2.289 -23.328 1 97.5 166 LEU B CA 1
ATOM 4030 C C . LEU B 1 166 ? 13.055 -3.096 -24.547 1 97.5 166 LEU B C 1
ATOM 4032 O O . LEU B 1 166 ? 12.086 -3.861 -24.484 1 97.5 166 LEU B O 1
ATOM 4036 N N . ILE B 1 167 ? 13.852 -2.984 -25.562 1 97.44 167 ILE B N 1
ATOM 4037 C CA . ILE B 1 167 ? 13.617 -3.773 -26.766 1 97.44 167 ILE B CA 1
ATOM 4038 C C . ILE B 1 167 ? 14.578 -4.961 -26.812 1 97.44 167 ILE B C 1
ATOM 4040 O O . ILE B 1 167 ? 14.359 -5.914 -27.562 1 97.44 167 ILE B O 1
ATOM 4044 N N . SER B 1 168 ? 15.633 -4.809 -26.094 1 98.31 168 SER B N 1
ATOM 4045 C CA . SER B 1 168 ? 16.625 -5.875 -26 1 98.31 168 SER B CA 1
ATOM 4046 C C . SER B 1 168 ? 17.453 -5.762 -24.734 1 98.31 168 SER B C 1
ATOM 4048 O O . SER B 1 168 ? 17.547 -4.684 -24.141 1 98.31 168 SER B O 1
ATOM 4050 N N . LEU B 1 169 ? 18.016 -6.875 -24.297 1 97.94 169 LEU B N 1
ATOM 4051 C CA . LEU B 1 169 ? 18.875 -6.855 -23.109 1 97.94 169 LEU B CA 1
ATOM 4052 C C . LEU B 1 169 ? 20.188 -6.133 -23.406 1 97.94 169 LEU B C 1
ATOM 4054 O O . LEU B 1 169 ? 20.844 -5.652 -22.484 1 97.94 169 LEU B O 1
ATOM 4058 N N . LYS B 1 170 ? 20.547 -6.059 -24.656 1 97.25 170 LYS B N 1
ATOM 4059 C CA . LYS B 1 170 ? 21.766 -5.363 -25.062 1 97.25 170 LYS B CA 1
ATOM 4060 C C . LYS B 1 170 ? 21.75 -3.916 -24.578 1 97.25 170 LYS B C 1
ATOM 4062 O O . LYS B 1 170 ? 22.797 -3.363 -24.234 1 97.25 170 LYS B O 1
ATOM 4067 N N . GLN B 1 171 ? 20.594 -3.338 -24.547 1 97.94 171 GLN B N 1
ATOM 4068 C CA . GLN B 1 171 ? 20.453 -1.957 -24.094 1 97.94 171 GLN B CA 1
ATOM 4069 C C . GLN B 1 171 ? 20.953 -1.788 -22.672 1 97.94 171 GLN B C 1
ATOM 4071 O O . GLN B 1 171 ? 21.5 -0.741 -22.312 1 97.94 171 GLN B O 1
ATOM 4076 N N . ILE B 1 172 ? 20.75 -2.816 -21.875 1 97.81 172 ILE B N 1
ATOM 4077 C CA . ILE B 1 172 ? 21.188 -2.764 -20.484 1 97.81 172 ILE B CA 1
ATOM 4078 C C . ILE B 1 172 ? 22.719 -2.781 -20.422 1 97.81 172 ILE B C 1
ATOM 4080 O O . ILE B 1 172 ? 23.312 -2.02 -19.656 1 97.81 172 ILE B O 1
ATOM 4084 N N . SER B 1 173 ? 23.328 -3.641 -21.188 1 95.88 173 SER B N 1
ATOM 4085 C CA . SER B 1 173 ? 24.781 -3.721 -21.203 1 95.88 173 SER B CA 1
ATOM 4086 C C . SER B 1 173 ? 25.406 -2.408 -21.672 1 95.88 173 SER B C 1
ATOM 4088 O O . SER B 1 173 ? 26.484 -2.031 -21.219 1 95.88 173 SER B O 1
ATOM 4090 N N . GLN B 1 174 ? 24.766 -1.744 -22.562 1 96.12 174 GLN B N 1
ATOM 4091 C CA . GLN B 1 174 ? 25.25 -0.46 -23.062 1 96.12 174 GLN B CA 1
ATOM 4092 C C . GLN B 1 174 ? 25.078 0.634 -22.016 1 96.12 174 GLN B C 1
ATOM 4094 O O . GLN B 1 174 ? 25.984 1.462 -21.828 1 96.12 174 GLN B O 1
ATOM 4099 N N . ALA B 1 175 ? 23.984 0.609 -21.359 1 96.56 175 ALA B N 1
ATOM 4100 C CA . ALA B 1 175 ? 23.703 1.628 -20.344 1 96.56 175 ALA B CA 1
ATOM 4101 C C . ALA B 1 175 ? 24.516 1.395 -19.078 1 96.56 175 ALA B C 1
ATOM 4103 O O . ALA B 1 175 ? 24.859 2.346 -18.375 1 96.56 175 ALA B O 1
ATOM 4104 N N . TYR B 1 176 ? 24.75 0.09 -18.781 1 96.12 176 TYR B N 1
ATOM 4105 C CA . TYR B 1 176 ? 25.469 -0.292 -17.578 1 96.12 176 TYR B CA 1
ATOM 4106 C C . TYR B 1 176 ? 26.609 -1.247 -17.891 1 96.12 176 TYR B C 1
ATOM 4108 O O . TYR B 1 176 ? 26.594 -2.406 -17.469 1 96.12 176 TYR B O 1
ATOM 4116 N N . PRO B 1 177 ? 27.672 -0.721 -18.484 1 94.31 177 PRO B N 1
ATOM 4117 C CA . PRO B 1 177 ? 28.797 -1.583 -18.875 1 94.31 177 PRO B CA 1
ATOM 4118 C C . PRO B 1 177 ? 29.453 -2.268 -17.672 1 94.31 177 PRO B C 1
ATOM 4120 O O . PRO B 1 177 ? 29.625 -1.644 -16.609 1 94.31 177 PRO B O 1
ATOM 4123 N N . GLY B 1 178 ? 29.688 -3.551 -17.781 1 92.38 178 GLY B N 1
ATOM 4124 C CA . GLY B 1 178 ? 30.422 -4.289 -16.766 1 92.38 178 GLY B CA 1
ATOM 4125 C C . GLY B 1 178 ? 29.516 -4.871 -15.688 1 92.38 178 GLY B C 1
ATOM 4126 O O . GLY B 1 178 ? 29.984 -5.613 -14.82 1 92.38 178 GLY B O 1
ATOM 4127 N N . HIS B 1 179 ? 28.234 -4.562 -15.719 1 95.62 179 HIS B N 1
ATOM 4128 C CA . HIS B 1 179 ? 27.312 -5.086 -14.727 1 95.62 179 HIS B CA 1
ATOM 4129 C C . HIS B 1 179 ? 26.828 -6.48 -15.109 1 95.62 179 HIS B C 1
ATOM 4131 O O . HIS B 1 179 ? 26.703 -6.797 -16.297 1 95.62 179 HIS B O 1
ATOM 4137 N N . ILE B 1 180 ? 26.609 -7.297 -14.109 1 97.44 180 ILE B N 1
ATOM 4138 C CA . ILE B 1 180 ? 25.859 -8.523 -14.32 1 97.44 180 ILE B CA 1
ATOM 4139 C C . ILE B 1 180 ? 24.375 -8.188 -14.516 1 97.44 180 ILE B C 1
ATOM 4141 O O . ILE B 1 180 ? 23.828 -7.328 -13.82 1 97.44 180 ILE B O 1
ATOM 4145 N N . ILE B 1 181 ? 23.75 -8.859 -15.492 1 98.56 181 ILE B N 1
ATOM 4146 C CA . ILE B 1 181 ? 22.344 -8.617 -15.766 1 98.56 181 ILE B CA 1
ATOM 4147 C C . ILE B 1 181 ? 21.516 -9.805 -15.266 1 98.56 181 ILE B C 1
ATOM 4149 O O . ILE B 1 181 ? 21.828 -10.953 -15.555 1 98.56 181 ILE B O 1
ATOM 4153 N N . VAL B 1 182 ? 20.547 -9.594 -14.453 1 98.88 182 VAL B N 1
ATOM 4154 C CA . VAL B 1 182 ? 19.531 -10.586 -14.109 1 98.88 182 VAL B CA 1
ATOM 4155 C C . VAL B 1 182 ? 18.266 -10.336 -14.93 1 98.88 182 VAL B C 1
ATOM 4157 O O . VAL B 1 182 ? 17.641 -9.289 -14.805 1 98.88 182 VAL B O 1
ATOM 4160 N N . ASN B 1 183 ? 17.922 -11.289 -15.773 1 98.94 183 ASN B N 1
ATOM 4161 C CA . ASN B 1 183 ? 16.766 -11.188 -16.656 1 98.94 183 ASN B CA 1
ATOM 4162 C C . ASN B 1 183 ? 15.516 -11.789 -16.016 1 98.94 183 ASN B C 1
ATOM 4164 O O . ASN B 1 183 ? 15.289 -13 -16.094 1 98.94 183 ASN B O 1
ATOM 4168 N N . ALA B 1 184 ? 14.719 -10.961 -15.43 1 98.75 184 ALA B N 1
ATOM 4169 C CA . ALA B 1 184 ? 13.445 -11.352 -14.82 1 98.75 184 ALA B CA 1
ATOM 4170 C C . ALA B 1 184 ? 12.273 -10.672 -15.516 1 98.75 184 ALA B C 1
ATOM 4172 O O . ALA B 1 184 ? 11.406 -10.094 -14.867 1 98.75 184 ALA B O 1
ATOM 4173 N N . THR B 1 185 ? 12.211 -10.805 -16.859 1 98.19 185 THR B N 1
ATOM 4174 C CA . THR B 1 185 ? 11.289 -10.031 -17.672 1 98.19 185 THR B CA 1
ATOM 4175 C C . THR B 1 185 ? 10.039 -10.844 -18 1 98.19 185 THR B C 1
ATOM 4177 O O . THR B 1 185 ? 9.352 -10.578 -18.984 1 98.19 185 THR B O 1
ATOM 4180 N N . GLY B 1 186 ? 9.75 -11.852 -17.203 1 97.12 186 GLY B N 1
ATOM 4181 C CA . GLY B 1 186 ? 8.547 -12.648 -17.375 1 97.12 186 GLY B CA 1
ATOM 4182 C C . GLY B 1 186 ? 8.594 -13.547 -18.594 1 97.12 186 GLY B C 1
ATOM 4183 O O . GLY B 1 186 ? 8.953 -14.727 -18.484 1 97.12 186 GLY B O 1
ATOM 4184 N N . MET B 1 187 ? 8.578 -12.961 -19.844 1 96.94 187 MET B N 1
ATOM 4185 C CA . MET B 1 187 ? 8.539 -13.711 -21.094 1 96.94 187 MET B CA 1
ATOM 4186 C C . MET B 1 187 ? 9.953 -13.945 -21.625 1 96.94 187 MET B C 1
ATOM 4188 O O . MET B 1 187 ? 10.125 -14.508 -22.703 1 96.94 187 MET B O 1
ATOM 4192 N N . GLY B 1 188 ? 10.914 -13.461 -20.906 1 98.31 188 GLY B N 1
ATOM 4193 C CA . GLY B 1 188 ? 12.305 -13.719 -21.281 1 98.31 188 GLY B CA 1
ATOM 4194 C C . GLY B 1 188 ? 12.773 -12.875 -22.438 1 98.31 188 GLY B C 1
ATOM 4195 O O . GLY B 1 188 ? 13.086 -13.406 -23.516 1 98.31 188 GLY B O 1
ATOM 4196 N N . LEU B 1 189 ? 12.898 -11.547 -22.172 1 98.56 189 LEU B N 1
ATOM 4197 C CA . LEU B 1 189 ? 13.484 -10.656 -23.172 1 98.56 189 LEU B CA 1
ATOM 4198 C C . LEU B 1 189 ? 14.867 -11.148 -23.594 1 98.56 189 LEU B C 1
ATOM 4200 O O . LEU B 1 189 ? 15.695 -11.492 -22.75 1 98.56 189 LEU B O 1
ATOM 4204 N N . GLN B 1 190 ? 15.117 -11.133 -24.906 1 98.38 190 GLN B N 1
ATOM 4205 C CA . GLN B 1 190 ? 16.359 -11.734 -25.422 1 98.38 190 GLN B CA 1
ATOM 4206 C C . GLN B 1 190 ? 17.406 -10.664 -25.672 1 98.38 190 GLN B C 1
ATOM 4208 O O . GLN B 1 190 ? 17.094 -9.477 -25.75 1 98.38 190 GLN B O 1
ATOM 4213 N N . TRP B 1 191 ? 18.656 -11.117 -25.875 1 98 191 TRP B N 1
ATOM 4214 C CA . TRP B 1 191 ? 19.828 -10.25 -26.016 1 98 191 TRP B CA 1
ATOM 4215 C C . TRP B 1 191 ? 19.672 -9.32 -27.219 1 98 191 TRP B C 1
ATOM 4217 O O . TRP B 1 191 ? 19.922 -8.117 -27.109 1 98 191 TRP B O 1
ATOM 4227 N N . ASP B 1 192 ? 19.203 -9.844 -28.312 1 97.19 192 ASP B N 1
ATOM 4228 C CA . ASP B 1 192 ? 19.109 -9.078 -29.547 1 97.19 192 ASP B CA 1
ATOM 4229 C C . ASP B 1 192 ? 17.688 -8.609 -29.812 1 97.19 192 ASP B C 1
ATOM 4231 O O . ASP B 1 192 ? 17.391 -8.07 -30.891 1 97.19 192 ASP B O 1
ATOM 4235 N N . GLY B 1 193 ? 16.812 -8.914 -28.875 1 97.06 193 GLY B N 1
ATOM 4236 C CA . GLY B 1 193 ? 15.414 -8.539 -29.031 1 97.06 193 GLY B CA 1
ATOM 4237 C C . GLY B 1 193 ? 14.484 -9.734 -29.172 1 97.06 193 GLY B C 1
ATOM 4238 O O . GLY B 1 193 ? 14.945 -10.867 -29.359 1 97.06 193 GLY B O 1
ATOM 4239 N N . GLY B 1 194 ? 13.219 -9.414 -29.016 1 97.19 194 GLY B N 1
ATOM 4240 C CA . GLY B 1 194 ? 12.258 -10.5 -28.969 1 97.19 194 GLY B CA 1
ATOM 4241 C C . GLY B 1 194 ? 12.219 -11.188 -27.609 1 97.19 194 GLY B C 1
ATOM 4242 O O . GLY B 1 194 ? 12.805 -10.695 -26.641 1 97.19 194 GLY B O 1
ATOM 4243 N N . TYR B 1 195 ? 11.453 -12.312 -27.547 1 97.94 195 TYR B N 1
ATOM 4244 C CA . TYR B 1 195 ? 11.289 -13.031 -26.297 1 97.94 195 TYR B CA 1
ATOM 4245 C C . TYR B 1 195 ? 11.625 -14.508 -26.469 1 97.94 195 TYR B C 1
ATOM 4247 O O . TYR B 1 195 ? 11.805 -14.984 -27.594 1 97.94 195 TYR B O 1
ATOM 4255 N N . ASP B 1 196 ? 11.852 -15.141 -25.344 1 98.25 196 ASP B N 1
ATOM 4256 C CA . ASP B 1 196 ? 12.125 -16.578 -25.359 1 98.25 196 ASP B CA 1
ATOM 4257 C C . ASP B 1 196 ? 11.016 -17.344 -26.062 1 98.25 196 ASP B C 1
ATOM 4259 O O . ASP B 1 196 ? 9.852 -17.266 -25.688 1 98.25 196 ASP B O 1
ATOM 4263 N N . GLY B 1 197 ? 11.383 -18.094 -27.062 1 98.06 197 GLY B N 1
ATOM 4264 C CA . GLY B 1 197 ? 10.422 -18.797 -27.891 1 98.06 197 GLY B CA 1
ATOM 4265 C C . GLY B 1 197 ? 9.672 -19.875 -27.141 1 98.06 197 GLY B C 1
ATOM 4266 O O . GLY B 1 197 ? 8.617 -20.344 -27.578 1 98.06 197 GLY B O 1
ATOM 4267 N N . ASP B 1 198 ? 10.188 -20.297 -26.078 1 97.88 198 ASP B N 1
ATOM 4268 C CA . ASP B 1 198 ? 9.531 -21.328 -25.281 1 97.88 198 ASP B CA 1
ATOM 4269 C C . ASP B 1 198 ? 8.508 -20.719 -24.328 1 97.88 198 ASP B C 1
ATOM 4271 O O . ASP B 1 198 ? 7.742 -21.438 -23.672 1 97.88 198 ASP B O 1
ATOM 4275 N N . CYS B 1 199 ? 8.469 -19.391 -24.25 1 97.88 199 CYS B N 1
ATOM 4276 C CA . CYS B 1 199 ? 7.543 -18.734 -23.344 1 97.88 199 CYS B CA 1
ATOM 4277 C C . CYS B 1 199 ? 6.215 -18.438 -24.031 1 97.88 199 CYS B C 1
ATOM 4279 O O . CYS B 1 199 ? 6.172 -18.188 -25.234 1 97.88 199 CYS B O 1
ATOM 4281 N N . PHE B 1 200 ? 5.141 -18.516 -23.281 1 97.06 200 PHE B N 1
ATOM 4282 C CA . PHE B 1 200 ? 3.797 -18.234 -23.781 1 97.06 200 PHE B CA 1
ATOM 4283 C C . PHE B 1 200 ? 2.91 -17.719 -22.641 1 97.06 200 PHE B C 1
ATOM 4285 O O . PHE B 1 200 ? 3.057 -18.141 -21.5 1 97.06 200 PHE B O 1
ATOM 4292 N N . PRO B 1 201 ? 2.006 -16.781 -23 1 96.31 201 PRO B N 1
ATOM 4293 C CA . PRO B 1 201 ? 1.103 -16.25 -21.969 1 96.31 201 PRO B CA 1
ATOM 4294 C C . PRO B 1 201 ? -0.081 -17.188 -21.688 1 96.31 201 PRO B C 1
ATOM 4296 O O . PRO B 1 201 ? -0.59 -17.828 -22.609 1 96.31 201 PRO B O 1
ATOM 4299 N N . ILE B 1 202 ? -0.463 -17.312 -20.453 1 96.75 202 ILE B N 1
ATOM 4300 C CA . ILE B 1 202 ? -1.699 -17.969 -20.047 1 96.75 202 ILE B CA 1
ATOM 4301 C C . ILE B 1 202 ? -2.648 -16.969 -19.422 1 96.75 202 ILE B C 1
ATOM 4303 O O . ILE B 1 202 ? -2.361 -16.422 -18.344 1 96.75 202 ILE B O 1
ATOM 4307 N N . ARG B 1 203 ? -3.768 -16.75 -20.062 1 96.81 203 ARG B N 1
ATOM 4308 C CA . ARG B 1 203 ? -4.746 -15.797 -19.562 1 96.81 203 ARG B CA 1
ATOM 4309 C C . ARG B 1 203 ? -5.449 -16.344 -18.312 1 96.81 203 ARG B C 1
ATOM 4311 O O . ARG B 1 203 ? -5.789 -17.531 -18.266 1 96.81 203 ARG B O 1
ATOM 4318 N N . GLY B 1 204 ? -5.637 -15.5 -17.344 1 95.94 204 GLY B N 1
ATOM 4319 C CA . GLY B 1 204 ? -6.426 -15.82 -16.172 1 95.94 204 GLY B CA 1
ATOM 43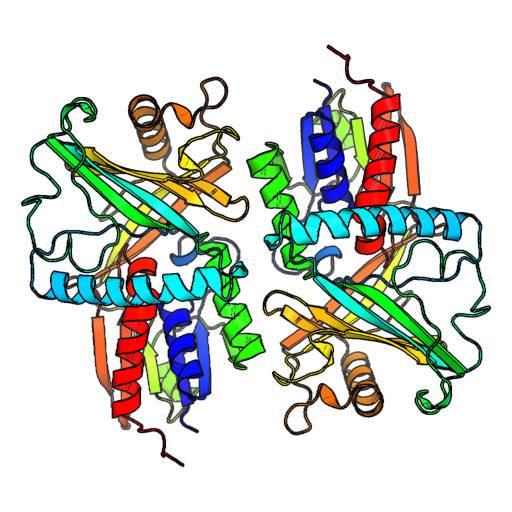20 C C . GLY B 1 204 ? -7.395 -14.719 -15.781 1 95.94 204 GLY B C 1
ATOM 4321 O O . GLY B 1 204 ? -7.086 -13.539 -15.914 1 95.94 204 GLY B O 1
ATOM 4322 N N . GLN B 1 205 ? -8.555 -15.133 -15.352 1 96.81 205 GLN B N 1
ATOM 4323 C CA . GLN B 1 205 ? -9.539 -14.211 -14.789 1 96.81 205 GLN B CA 1
ATOM 4324 C C . GLN B 1 205 ? -9.977 -14.664 -13.398 1 96.81 205 GLN B C 1
ATOM 4326 O O . GLN B 1 205 ? -10.242 -15.844 -13.18 1 96.81 205 GLN B O 1
ATOM 4331 N N . THR B 1 206 ? -9.914 -13.82 -12.422 1 97.75 206 THR B N 1
ATOM 4332 C CA . THR B 1 206 ? -10.391 -14.062 -11.07 1 97.75 206 THR B CA 1
ATOM 4333 C C . THR B 1 206 ? -11.312 -12.93 -10.609 1 97.75 206 THR B C 1
ATOM 4335 O O . THR B 1 206 ? -11.406 -11.898 -11.273 1 97.75 206 THR B O 1
ATOM 4338 N N . LEU B 1 207 ? -12.047 -13.156 -9.57 1 98.56 207 LEU B N 1
ATOM 4339 C CA . LEU B 1 207 ? -12.906 -12.156 -8.953 1 98.56 207 LEU B CA 1
ATOM 4340 C C . LEU B 1 207 ? -12.398 -11.789 -7.559 1 98.56 207 LEU B C 1
ATOM 4342 O O . LEU B 1 207 ? -12.086 -12.672 -6.758 1 98.56 207 LEU B O 1
ATOM 4346 N N . LEU B 1 208 ? -12.234 -10.539 -7.348 1 98.5 208 LEU B N 1
ATOM 4347 C CA . LEU B 1 208 ? -12.031 -10.039 -5.992 1 98.5 208 LEU B CA 1
ATOM 4348 C C . LEU B 1 208 ? -13.367 -9.703 -5.332 1 98.5 208 LEU B C 1
ATOM 4350 O O . LEU B 1 208 ? -14.109 -8.859 -5.828 1 98.5 208 LEU B O 1
ATOM 4354 N N . VAL B 1 209 ? -13.609 -10.359 -4.168 1 98.69 209 VAL B N 1
ATOM 4355 C CA . VAL B 1 209 ? -14.961 -10.227 -3.629 1 98.69 209 VAL B CA 1
ATOM 4356 C C . VAL B 1 209 ? -14.891 -9.805 -2.164 1 98.69 209 VAL B C 1
ATOM 4358 O O . VAL B 1 209 ? -13.938 -10.133 -1.46 1 98.69 209 VAL B O 1
ATOM 4361 N N . ARG B 1 210 ? -15.82 -9.023 -1.759 1 98.69 210 ARG B N 1
ATOM 4362 C CA . ARG B 1 210 ? -16.125 -8.805 -0.348 1 98.69 210 ARG B CA 1
ATOM 4363 C C . ARG B 1 210 ? -16.953 -9.953 0.217 1 98.69 210 ARG B C 1
ATOM 4365 O O . ARG B 1 210 ? -17.875 -10.438 -0.435 1 98.69 210 ARG B O 1
ATOM 4372 N N . VAL B 1 211 ? -16.641 -10.383 1.394 1 98.62 211 VAL B N 1
ATOM 4373 C CA . VAL B 1 211 ? -17.328 -11.523 1.995 1 98.62 211 VAL B CA 1
ATOM 4374 C C . VAL B 1 211 ? -17.875 -11.133 3.367 1 98.62 211 VAL B C 1
ATOM 4376 O O . VAL B 1 211 ? -17.5 -10.094 3.918 1 98.62 211 VAL B O 1
ATOM 4379 N N . PRO B 1 212 ? -18.75 -11.984 3.887 1 97.75 212 PRO B N 1
ATOM 4380 C CA . PRO B 1 212 ? -19.203 -11.727 5.258 1 97.75 212 PRO B CA 1
ATOM 4381 C C . PRO B 1 212 ? -18.047 -11.719 6.262 1 97.75 212 PRO B C 1
ATOM 4383 O O . PRO B 1 212 ? -17.062 -12.445 6.09 1 97.75 212 PRO B O 1
ATOM 4386 N N . GLN B 1 213 ? -18.188 -10.914 7.293 1 94.56 213 GLN B N 1
ATOM 4387 C CA . GLN B 1 213 ? -17.109 -10.695 8.242 1 94.56 213 GLN B CA 1
ATOM 4388 C C . GLN B 1 213 ? -16.781 -11.984 8.992 1 94.56 213 GLN B C 1
ATOM 4390 O O . GLN B 1 213 ? -15.672 -12.133 9.523 1 94.56 213 GLN B O 1
ATOM 4395 N N . ASP B 1 214 ? -17.688 -12.898 9.078 1 95.81 214 ASP B N 1
ATOM 4396 C CA . ASP B 1 214 ? -17.453 -14.164 9.781 1 95.81 214 ASP B CA 1
ATOM 4397 C C . ASP B 1 214 ? -17.156 -15.289 8.797 1 95.81 214 ASP B C 1
ATOM 4399 O O . ASP B 1 214 ? -17.172 -16.469 9.164 1 95.81 214 ASP B O 1
ATOM 4403 N N . CYS B 1 215 ? -16.891 -14.969 7.562 1 97.62 215 CYS B N 1
ATOM 4404 C CA . CYS B 1 215 ? -16.609 -15.953 6.527 1 97.62 215 CYS B CA 1
ATOM 4405 C C . CYS B 1 215 ? -15.398 -16.797 6.879 1 97.62 215 CYS B C 1
ATOM 4407 O O . CYS B 1 215 ? -14.336 -16.266 7.207 1 97.62 215 CYS B O 1
ATOM 4409 N N . LEU B 1 216 ? -15.461 -18.078 6.75 1 96.56 216 LEU B N 1
ATOM 4410 C CA . LEU B 1 216 ? -14.383 -19 7.109 1 96.56 216 LEU B CA 1
ATOM 4411 C C . LEU B 1 216 ? -13.195 -18.828 6.176 1 96.56 216 LEU B C 1
ATOM 4413 O O . LEU B 1 216 ? -12.055 -19.125 6.555 1 96.56 216 LEU B O 1
ATOM 4417 N N . TYR B 1 217 ? -13.422 -18.297 5.004 1 97.69 217 TYR B N 1
ATOM 4418 C CA . TYR B 1 217 ? -12.367 -18.219 3.998 1 97.69 217 TYR B CA 1
ATOM 4419 C C . TYR B 1 217 ? -11.469 -17.016 4.254 1 97.69 217 TYR B C 1
ATOM 4421 O O . TYR B 1 217 ? -10.492 -16.797 3.533 1 97.69 217 TYR B O 1
ATOM 4429 N N . LEU B 1 218 ? -11.766 -16.234 5.258 1 97.25 218 LEU B N 1
ATOM 4430 C CA . LEU B 1 218 ? -10.859 -15.156 5.652 1 97.25 218 LEU B CA 1
ATOM 4431 C C . LEU B 1 218 ? -9.609 -15.727 6.316 1 97.25 218 LEU B C 1
ATOM 4433 O O . LEU B 1 218 ? -8.594 -15.031 6.434 1 97.25 218 LEU B O 1
ATOM 4437 N N . ASN B 1 219 ? -9.633 -17.031 6.719 1 96.88 219 ASN B N 1
ATOM 4438 C CA . ASN B 1 219 ? -8.492 -17.656 7.379 1 96.88 219 ASN B CA 1
ATOM 4439 C C . ASN B 1 219 ? -8.203 -19.047 6.812 1 96.88 219 ASN B C 1
ATOM 4441 O O . ASN B 1 219 ? -7.582 -19.875 7.48 1 96.88 219 ASN B O 1
ATOM 4445 N N . LYS B 1 220 ? -8.695 -19.25 5.617 1 97.81 220 LYS B N 1
ATOM 4446 C CA . LYS B 1 220 ? -8.562 -20.562 4.969 1 97.81 220 LYS B CA 1
ATOM 4447 C C . LYS B 1 220 ? -8.578 -20.422 3.449 1 97.81 220 LYS B C 1
ATOM 4449 O O . LYS B 1 220 ? -9.328 -19.609 2.898 1 97.81 220 LYS B O 1
ATOM 4454 N N . THR B 1 221 ? -7.707 -21.156 2.777 1 98.5 221 THR B N 1
ATOM 4455 C CA . THR B 1 221 ? -7.781 -21.266 1.323 1 98.5 221 THR B CA 1
ATOM 4456 C C . THR B 1 221 ? -8.164 -22.672 0.901 1 98.5 221 THR B C 1
ATOM 4458 O O . THR B 1 221 ? -7.633 -23.656 1.434 1 98.5 221 THR B O 1
ATOM 4461 N N . VAL B 1 222 ? -9.102 -22.766 0.01 1 97.81 222 VAL B N 1
ATOM 4462 C CA . VAL B 1 222 ? -9.602 -24.047 -0.46 1 97.81 222 VAL B CA 1
ATOM 4463 C C . VAL B 1 222 ? -9.547 -24.094 -1.985 1 97.81 222 VAL B C 1
ATOM 4465 O O . VAL B 1 222 ? -10.047 -23.188 -2.658 1 97.81 222 VAL B O 1
ATOM 4468 N N . THR B 1 223 ? -8.938 -25.094 -2.494 1 96.75 223 THR B N 1
ATOM 4469 C CA . THR B 1 223 ? -8.867 -25.328 -3.932 1 96.75 223 THR B CA 1
ATOM 4470 C C . THR B 1 223 ? -9.578 -26.625 -4.305 1 96.75 223 THR B C 1
ATOM 4472 O O . THR B 1 223 ? -9.391 -27.656 -3.648 1 96.75 223 THR B O 1
ATOM 4475 N N . HIS B 1 224 ? -10.406 -26.562 -5.301 1 95.06 224 HIS B N 1
ATOM 4476 C CA . HIS B 1 224 ? -11.141 -27.703 -5.828 1 95.06 224 HIS B CA 1
ATOM 4477 C C . HIS B 1 224 ? -10.773 -27.969 -7.281 1 95.06 224 HIS B C 1
ATOM 4479 O O . HIS B 1 224 ? -10.695 -27.047 -8.094 1 95.06 224 HIS B O 1
ATOM 4485 N N . GLN B 1 225 ? -10.469 -29.125 -7.59 1 92.19 225 GLN B N 1
ATOM 4486 C CA . GLN B 1 225 ? -10.297 -29.531 -8.977 1 92.19 225 GLN B CA 1
ATOM 4487 C C . GLN B 1 225 ? -11.414 -30.484 -9.406 1 92.19 225 GLN B C 1
ATOM 4489 O O . GLN B 1 225 ? -11.594 -31.547 -8.82 1 92.19 225 GLN B O 1
ATOM 4494 N N . SER B 1 226 ? -12.102 -30.125 -10.422 1 90.69 226 SER B N 1
ATOM 4495 C CA . SER B 1 226 ? -13.195 -30.953 -10.914 1 90.69 226 SER B CA 1
ATOM 4496 C C . SER B 1 226 ? -12.672 -32.094 -11.766 1 90.69 226 SER B C 1
ATOM 4498 O O . SER B 1 226 ? -11.492 -32.156 -12.109 1 90.69 226 SER B O 1
ATOM 4500 N N . LYS B 1 227 ? -13.57 -32.969 -12.133 1 87.44 227 LYS B N 1
ATOM 4501 C CA . LYS B 1 227 ? -13.227 -34.156 -12.922 1 87.44 227 LYS B CA 1
ATOM 4502 C C . LYS B 1 227 ? -12.734 -33.781 -14.312 1 87.44 227 LYS B C 1
ATOM 4504 O O . LYS B 1 227 ? -11.922 -34.5 -14.906 1 87.44 227 LYS B O 1
ATOM 4509 N N . ASP B 1 228 ? -13.18 -32.625 -14.773 1 85.44 228 ASP B N 1
ATOM 4510 C CA . ASP B 1 228 ? -12.789 -32.156 -16.109 1 85.44 228 ASP B CA 1
ATOM 4511 C C . ASP B 1 228 ? -11.508 -31.344 -16.047 1 85.44 228 ASP B C 1
ATOM 4513 O O . ASP B 1 228 ? -11.07 -30.781 -17.062 1 85.44 228 ASP B O 1
ATOM 4517 N N . GLY B 1 229 ? -10.914 -31.203 -14.852 1 84.31 229 GLY B N 1
ATOM 4518 C CA . GLY B 1 229 ? -9.617 -30.562 -14.711 1 84.31 229 GLY B CA 1
ATOM 4519 C C . GLY B 1 229 ? -9.719 -29.078 -14.383 1 84.31 229 GLY B C 1
ATOM 4520 O O . GLY B 1 229 ? -8.703 -28.391 -14.312 1 84.31 229 GLY B O 1
ATOM 4521 N N . LEU B 1 230 ? -10.914 -28.641 -14.133 1 88.5 230 LEU B N 1
ATOM 4522 C CA . LEU B 1 230 ? -11.117 -27.219 -13.836 1 88.5 230 LEU B CA 1
ATOM 4523 C C . LEU B 1 230 ? -10.781 -26.922 -12.375 1 88.5 230 LEU B C 1
ATOM 4525 O O . LEU B 1 230 ? -11.227 -27.641 -11.477 1 88.5 230 LEU B O 1
ATOM 4529 N N . TRP B 1 231 ? -10.008 -25.938 -12.258 1 91 231 TRP B N 1
ATOM 4530 C CA . TRP B 1 231 ? -9.641 -25.5 -10.914 1 91 231 TRP B CA 1
ATOM 4531 C C . TRP B 1 231 ? -10.523 -24.344 -10.461 1 91 231 TRP B C 1
ATOM 4533 O O . TRP B 1 231 ? -10.805 -23.422 -11.242 1 91 231 TRP B O 1
ATOM 4543 N N . THR B 1 232 ? -11.031 -24.391 -9.242 1 96.06 232 THR B N 1
ATOM 4544 C CA . THR B 1 232 ? -11.719 -23.297 -8.57 1 96.06 232 THR B CA 1
ATOM 4545 C C . THR B 1 232 ? -11.18 -23.125 -7.148 1 96.06 232 THR B C 1
ATOM 4547 O O . THR B 1 232 ? -11.039 -24.094 -6.402 1 96.06 232 THR B O 1
ATOM 4550 N N . PHE B 1 233 ? -10.867 -21.891 -6.793 1 97.88 233 PHE B N 1
ATOM 4551 C CA . PHE B 1 233 ? -10.234 -21.703 -5.492 1 97.88 233 PHE B CA 1
ATOM 4552 C C . PHE B 1 233 ? -10.711 -20.391 -4.848 1 97.88 233 PHE B C 1
ATOM 4554 O O . PHE B 1 233 ? -11.195 -19.5 -5.535 1 97.88 233 PHE B O 1
ATOM 4561 N N . VAL B 1 234 ? -10.594 -20.312 -3.549 1 98.62 234 VAL B N 1
ATOM 4562 C CA . VAL B 1 234 ? -10.742 -19.094 -2.758 1 98.62 234 VAL B CA 1
ATOM 4563 C C . VAL B 1 234 ? -9.461 -18.812 -1.987 1 98.62 234 VAL B C 1
ATOM 4565 O O . VAL B 1 234 ? -8.883 -19.703 -1.372 1 98.62 234 VAL B O 1
ATOM 4568 N N . ILE B 1 235 ? -8.961 -17.609 -2.088 1 98.75 235 ILE B N 1
ATOM 4569 C CA . ILE B 1 235 ? -7.734 -17.172 -1.436 1 98.75 235 ILE B CA 1
ATOM 4570 C C . ILE B 1 235 ? -7.984 -15.867 -0.682 1 98.75 235 ILE B C 1
ATOM 4572 O O . ILE B 1 235 ? -8.273 -14.828 -1.293 1 98.75 235 ILE B O 1
ATOM 4576 N N . PRO B 1 236 ? -7.895 -15.898 0.653 1 98.5 236 PRO B N 1
ATOM 4577 C CA . PRO B 1 236 ? -8.023 -14.625 1.361 1 98.5 236 PRO B CA 1
ATOM 4578 C C . PRO B 1 236 ? -6.84 -13.688 1.104 1 98.5 236 PRO B C 1
ATOM 4580 O O . PRO B 1 236 ? -5.699 -14.148 1.004 1 98.5 236 PRO B O 1
ATOM 4583 N N . ARG B 1 237 ? -7.07 -12.469 0.952 1 98.12 237 ARG B N 1
ATOM 4584 C CA . ARG B 1 237 ? -6.043 -11.438 0.857 1 98.12 237 ARG B CA 1
ATOM 4585 C C . ARG B 1 237 ? -5.91 -10.672 2.17 1 98.12 237 ARG B C 1
ATOM 4587 O O . ARG B 1 237 ? -6.809 -9.914 2.547 1 98.12 237 ARG B O 1
ATOM 4594 N N . PRO B 1 238 ? -4.832 -10.836 2.85 1 98.06 238 PRO B N 1
ATOM 4595 C CA . PRO B 1 238 ? -4.641 -10.164 4.137 1 98.06 238 PRO B CA 1
ATOM 4596 C C . PRO B 1 238 ? -4.703 -8.641 4.02 1 98.06 238 PRO B C 1
ATOM 4598 O O . PRO B 1 238 ? -4.688 -8.102 2.91 1 98.06 238 PRO B O 1
ATOM 4601 N N . HIS B 1 239 ? -4.816 -7.922 5.195 1 97.94 239 HIS B N 1
ATOM 4602 C CA . HIS B 1 239 ? -4.809 -6.469 5.305 1 97.94 239 HIS B CA 1
ATOM 4603 C C . HIS B 1 239 ? -6.004 -5.855 4.59 1 97.94 239 HIS B C 1
ATOM 4605 O O . HIS B 1 239 ? -5.844 -4.938 3.779 1 97.94 239 HIS B O 1
ATOM 4611 N N . HIS B 1 240 ? -7.121 -6.395 4.852 1 97.75 240 HIS B N 1
ATOM 4612 C CA . HIS B 1 240 ? -8.391 -5.926 4.312 1 97.75 240 HIS B CA 1
ATOM 4613 C C . HIS B 1 240 ? -8.406 -5.996 2.791 1 97.75 240 HIS B C 1
ATOM 4615 O O . HIS B 1 240 ? -8.805 -5.039 2.123 1 97.75 240 HIS B O 1
ATOM 4621 N N . GLY B 1 241 ? -7.949 -7.133 2.273 1 97.69 241 GLY B N 1
ATOM 4622 C CA . GLY B 1 241 ? -7.809 -7.234 0.828 1 97.69 241 GLY B CA 1
ATOM 4623 C C . GLY B 1 241 ? -8.898 -8.07 0.182 1 97.69 241 GLY B C 1
ATOM 4624 O O . GLY B 1 241 ? -8.812 -8.398 -1.004 1 97.69 241 GLY B O 1
ATOM 4625 N N . GLY B 1 242 ? -9.875 -8.5 0.954 1 98.19 242 GLY B N 1
ATOM 4626 C CA . GLY B 1 242 ? -10.938 -9.312 0.394 1 98.19 242 GLY B CA 1
ATOM 4627 C C . GLY B 1 242 ? -10.531 -10.758 0.162 1 98.19 242 GLY B C 1
ATOM 4628 O O . GLY B 1 242 ? -9.664 -11.281 0.868 1 98.19 242 GLY B O 1
ATOM 4629 N N . VAL B 1 243 ? -11.305 -11.398 -0.706 1 98.69 243 VAL B N 1
ATOM 4630 C CA . VAL B 1 243 ? -11.062 -12.797 -1.061 1 98.69 243 VAL B CA 1
ATOM 4631 C C . VAL B 1 243 ? -11.023 -12.945 -2.58 1 98.69 243 VAL B C 1
ATOM 4633 O O . VAL B 1 243 ? -11.852 -12.367 -3.287 1 98.69 243 VAL B O 1
ATOM 4636 N N . ILE B 1 244 ? -10.062 -13.656 -3.072 1 98.69 244 ILE B N 1
ATOM 4637 C CA . ILE B 1 244 ? -9.977 -13.977 -4.492 1 98.69 244 ILE B CA 1
ATOM 4638 C C . ILE B 1 244 ? -10.766 -15.258 -4.785 1 98.69 244 ILE B C 1
ATOM 4640 O O . ILE B 1 244 ? -10.57 -16.281 -4.125 1 98.69 244 ILE B O 1
ATOM 4644 N N . LEU B 1 245 ? -11.641 -15.141 -5.625 1 98.69 245 LEU B N 1
ATOM 4645 C CA . LEU B 1 245 ? -12.312 -16.297 -6.207 1 98.69 245 LEU B CA 1
ATOM 4646 C C . LEU B 1 245 ? -11.797 -16.578 -7.613 1 98.69 245 LEU B C 1
ATOM 4648 O O . LEU B 1 245 ? -11.93 -15.734 -8.508 1 98.69 245 LEU B O 1
ATOM 4652 N N . GLY B 1 246 ? -11.117 -17.703 -7.762 1 96.19 246 GLY B N 1
ATOM 4653 C CA . GLY B 1 246 ? -10.547 -18.016 -9.062 1 96.19 246 GLY B CA 1
ATOM 4654 C C . GLY B 1 246 ? -10.703 -19.484 -9.445 1 96.19 246 GLY B C 1
ATOM 4655 O O . GLY B 1 246 ? -11.172 -20.297 -8.633 1 96.19 246 GLY B O 1
ATOM 4656 N N . GLY B 1 247 ? -10.188 -19.953 -10.445 1 85.5 247 GLY B N 1
ATOM 4657 C CA . GLY B 1 247 ? -9.977 -19.062 -11.57 1 85.5 247 GLY B CA 1
ATOM 4658 C C . GLY B 1 247 ? -9.93 -19.781 -12.906 1 85.5 247 GLY B C 1
ATOM 4659 O O . GLY B 1 247 ? -10.398 -20.906 -13.023 1 85.5 247 GLY B O 1
ATOM 4660 N N . THR B 1 248 ? -9.492 -19.031 -13.906 1 88.88 248 THR B N 1
ATOM 4661 C CA . THR B 1 248 ? -9.398 -19.594 -15.25 1 88.88 248 THR B CA 1
ATOM 4662 C C . THR B 1 248 ? -7.941 -19.75 -15.672 1 88.88 248 THR B C 1
ATOM 4664 O O . THR B 1 248 ? -7.059 -19.078 -15.125 1 88.88 248 THR B O 1
ATOM 4667 N N . LYS B 1 249 ? -7.629 -20.719 -16.406 1 92.31 249 LYS B N 1
ATOM 4668 C CA . LYS B 1 249 ? -6.387 -20.938 -17.141 1 92.31 249 LYS B CA 1
ATOM 4669 C C . LYS B 1 249 ? -6.652 -21.109 -18.641 1 92.31 249 LYS B C 1
ATOM 4671 O O . LYS B 1 249 ? -7.047 -22.203 -19.078 1 92.31 249 LYS B O 1
ATOM 4676 N N . GLN B 1 250 ? -6.367 -20.062 -19.375 1 94.38 250 GLN B N 1
ATOM 4677 C CA . GLN B 1 250 ? -6.812 -20.062 -20.766 1 94.38 250 GLN B CA 1
ATOM 4678 C C . GLN B 1 250 ? -5.645 -19.844 -21.719 1 94.38 250 GLN B C 1
ATOM 4680 O O . GLN B 1 250 ? -5.16 -18.719 -21.859 1 94.38 250 GLN B O 1
ATOM 4685 N N . LEU B 1 251 ? -5.293 -20.859 -22.359 1 93.56 251 LEU B N 1
ATOM 4686 C CA . LEU B 1 251 ? -4.234 -20.828 -23.359 1 93.56 251 LEU B CA 1
ATOM 4687 C C . LEU B 1 251 ? -4.738 -20.203 -24.656 1 93.56 251 LEU B C 1
ATOM 4689 O O . LEU B 1 251 ? -5.902 -20.375 -25.016 1 93.56 251 LEU B O 1
ATOM 4693 N N . ASP B 1 252 ? -3.941 -19.469 -25.328 1 92.44 252 ASP B N 1
ATOM 4694 C CA . ASP B 1 252 ? -4.215 -18.922 -26.656 1 92.44 252 ASP B CA 1
ATOM 4695 C C . ASP B 1 252 ? -5.344 -17.906 -26.609 1 92.44 252 ASP B C 1
ATOM 4697 O O . ASP B 1 252 ? -6.137 -17.797 -27.547 1 92.44 252 ASP B O 1
ATOM 4701 N N . ASP B 1 253 ? -5.555 -17.344 -25.516 1 94.12 253 ASP B N 1
ATOM 4702 C CA . ASP B 1 253 ? -6.492 -16.25 -25.312 1 94.12 253 ASP B CA 1
ATOM 4703 C C . ASP B 1 253 ? -5.758 -14.977 -24.891 1 94.12 253 ASP B C 1
ATOM 4705 O O . ASP B 1 253 ? -5.117 -14.938 -23.844 1 94.12 253 ASP B O 1
ATOM 4709 N N . TYR B 1 254 ? -5.875 -13.961 -25.672 1 94.06 254 TYR B N 1
ATOM 4710 C CA . TYR B 1 254 ? -5.051 -12.773 -25.469 1 94.06 254 TYR B CA 1
ATOM 4711 C C . TYR B 1 254 ? -5.91 -11.57 -25.109 1 94.06 254 TYR B C 1
ATOM 4713 O O . TYR B 1 254 ? -5.434 -10.43 -25.125 1 94.06 254 TYR B O 1
ATOM 4721 N N . GLN B 1 255 ? -7.242 -11.867 -24.812 1 94.62 255 GLN B N 1
ATOM 4722 C CA . GLN B 1 255 ? -8.117 -10.773 -24.406 1 94.62 255 GLN B CA 1
ATOM 4723 C C . GLN B 1 255 ? -7.75 -10.242 -23.031 1 94.62 255 GLN B C 1
ATOM 4725 O O . GLN B 1 255 ? -7.801 -10.984 -22.047 1 94.62 255 GLN B O 1
ATOM 4730 N N . SER B 1 256 ? -7.434 -8.984 -22.938 1 94.75 256 SER B N 1
ATOM 4731 C CA . SER B 1 256 ? -6.926 -8.406 -21.703 1 94.75 256 SER B CA 1
ATOM 4732 C C . SER B 1 256 ? -8.055 -7.832 -20.859 1 94.75 256 SER B C 1
ATOM 4734 O O . SER B 1 256 ? -7.82 -7.297 -19.766 1 94.75 256 SER B O 1
ATOM 4736 N N . THR B 1 257 ? -9.32 -7.918 -21.312 1 95.75 257 THR B N 1
ATOM 4737 C CA . THR B 1 257 ? -10.477 -7.402 -20.594 1 95.75 257 THR B CA 1
ATOM 4738 C C . THR B 1 257 ? -11.336 -8.547 -20.062 1 95.75 257 THR B C 1
ATOM 4740 O O . THR B 1 257 ? -11.273 -9.664 -20.578 1 95.75 257 THR B O 1
ATOM 4743 N N . PRO B 1 258 ? -12.156 -8.297 -19.094 1 96.69 258 PRO B N 1
ATOM 4744 C CA . PRO B 1 258 ? -13 -9.336 -18.5 1 96.69 258 PRO B CA 1
ATOM 4745 C C . PRO B 1 258 ? -14 -9.922 -19.5 1 96.69 258 PRO B C 1
ATOM 4747 O O . PRO B 1 258 ? -14.523 -9.203 -20.359 1 96.69 258 PRO B O 1
ATOM 4750 N N . LYS B 1 259 ? -14.18 -11.188 -19.391 1 97.62 259 LYS B N 1
ATOM 4751 C CA . LYS B 1 259 ? -15.25 -11.867 -20.109 1 97.62 259 LYS B CA 1
ATOM 4752 C C . LYS B 1 259 ? -16.406 -12.203 -19.172 1 97.62 259 LYS B C 1
ATOM 4754 O O . LYS B 1 259 ? -16.219 -12.859 -18.141 1 97.62 259 LYS B O 1
ATOM 4759 N N . GLU B 1 260 ? -17.531 -11.82 -19.562 1 97.94 260 GLU B N 1
ATOM 4760 C CA . GLU B 1 260 ? -18.719 -12.039 -18.75 1 97.94 260 GLU B CA 1
ATOM 4761 C C . GLU B 1 260 ? -18.984 -13.523 -18.531 1 97.94 260 GLU B C 1
ATOM 4763 O O . GLU B 1 260 ? -19.406 -13.938 -17.453 1 97.94 260 GLU B O 1
ATOM 4768 N N . GLU B 1 261 ? -18.766 -14.266 -19.547 1 97.69 261 GLU B N 1
ATOM 4769 C CA . GLU B 1 261 ? -19 -15.703 -19.453 1 97.69 261 GLU B CA 1
ATOM 4770 C C . GLU B 1 261 ? -18.109 -16.344 -18.375 1 97.69 261 GLU B C 1
ATOM 4772 O O . GLU B 1 261 ? -18.531 -17.25 -17.672 1 97.69 261 GLU B O 1
ATOM 4777 N N . ASP B 1 262 ? -16.859 -15.906 -18.328 1 97.56 262 ASP B N 1
ATOM 4778 C CA . ASP B 1 262 ? -15.938 -16.406 -17.297 1 97.56 262 ASP B CA 1
ATOM 4779 C C . ASP B 1 262 ? -16.406 -16 -15.906 1 97.56 262 ASP B C 1
ATOM 4781 O O . ASP B 1 262 ? -16.375 -16.812 -14.977 1 97.56 262 ASP B O 1
ATOM 4785 N N . THR B 1 263 ? -16.859 -14.75 -15.727 1 98.38 263 THR B N 1
ATOM 4786 C CA . THR B 1 263 ? -17.391 -14.266 -14.461 1 98.38 263 THR B CA 1
ATOM 4787 C C . THR B 1 263 ? -18.594 -15.086 -14.023 1 98.38 263 THR B C 1
ATOM 4789 O O . THR B 1 263 ? -18.656 -15.57 -12.891 1 98.38 263 THR B O 1
ATOM 4792 N N . ASN B 1 264 ? -19.5 -15.297 -14.898 1 98.19 264 ASN B N 1
ATOM 4793 C CA . ASN B 1 264 ? -20.703 -16.062 -14.586 1 98.19 264 ASN B CA 1
ATOM 4794 C C . ASN B 1 264 ? -20.391 -17.5 -14.203 1 98.19 264 ASN B C 1
ATOM 4796 O O . ASN B 1 264 ? -20.969 -18.047 -13.273 1 98.19 264 ASN B O 1
ATOM 4800 N N . ALA B 1 265 ? -19.484 -18.078 -14.945 1 97.5 265 ALA B N 1
ATOM 4801 C CA . ALA B 1 265 ? -19.078 -19.453 -14.648 1 97.5 265 ALA B CA 1
ATOM 4802 C C . ALA B 1 265 ? -18.484 -19.562 -13.242 1 97.5 265 ALA B C 1
ATOM 4804 O O . ALA B 1 265 ? -18.766 -20.516 -12.508 1 97.5 265 ALA B O 1
ATOM 4805 N N . LEU B 1 266 ? -17.703 -18.594 -12.859 1 97.81 266 LEU B N 1
ATOM 4806 C CA . LEU B 1 266 ? -17.109 -18.562 -11.523 1 97.81 266 LEU B CA 1
ATOM 4807 C C . LEU B 1 266 ? -18.188 -18.422 -10.453 1 97.81 266 LEU B C 1
ATOM 4809 O O . LEU B 1 266 ? -18.125 -19.094 -9.414 1 97.81 266 LEU B O 1
ATOM 4813 N N . ILE B 1 267 ? -19.109 -17.531 -10.688 1 98.38 267 ILE B N 1
ATOM 4814 C CA . ILE B 1 267 ? -20.203 -17.312 -9.742 1 98.38 267 ILE B CA 1
ATOM 4815 C C . ILE B 1 267 ? -20.984 -18.609 -9.539 1 98.38 267 ILE B C 1
ATOM 4817 O O . ILE B 1 267 ? -21.266 -19 -8.406 1 98.38 267 ILE B O 1
ATOM 4821 N N . GLU B 1 268 ? -21.281 -19.297 -10.602 1 97.25 268 GLU B N 1
ATOM 4822 C CA . GLU B 1 268 ? -22.062 -20.516 -10.523 1 97.25 268 GLU B CA 1
ATOM 4823 C C . GLU B 1 268 ? -21.312 -21.609 -9.758 1 97.25 268 GLU B C 1
ATOM 4825 O O . GLU B 1 268 ? -21.906 -22.312 -8.938 1 97.25 268 GLU B O 1
ATOM 4830 N N . ARG B 1 269 ? -20.047 -21.766 -10.023 1 95.88 269 ARG B N 1
ATOM 4831 C CA . ARG B 1 269 ? -19.266 -22.766 -9.297 1 95.88 269 ARG B CA 1
ATOM 4832 C C . ARG B 1 269 ? -19.172 -22.406 -7.816 1 95.88 269 ARG B C 1
ATOM 4834 O O . ARG B 1 269 ? -19.234 -23.281 -6.953 1 95.88 269 ARG B O 1
ATOM 4841 N N . ALA B 1 270 ? -19.062 -21.125 -7.523 1 97.5 270 ALA B N 1
ATOM 4842 C CA . ALA B 1 270 ? -18.922 -20.672 -6.145 1 97.5 270 ALA B CA 1
ATOM 4843 C C . ALA B 1 270 ? -20.188 -20.938 -5.344 1 97.5 270 ALA B C 1
ATOM 4845 O O . ALA B 1 270 ? -20.141 -21.219 -4.148 1 97.5 270 ALA B O 1
ATOM 4846 N N . LYS B 1 271 ? -21.297 -20.828 -6.008 1 97.06 271 LYS B N 1
ATOM 4847 C CA . LYS B 1 271 ? -22.562 -21.094 -5.336 1 97.06 271 LYS B CA 1
ATOM 4848 C C . LYS B 1 271 ? -22.594 -22.5 -4.746 1 97.06 271 LYS B C 1
ATOM 4850 O O . LYS B 1 271 ? -23.156 -22.719 -3.68 1 97.06 271 LYS B O 1
ATOM 4855 N N . ILE B 1 272 ? -21.922 -23.328 -5.434 1 94.69 272 ILE B N 1
ATOM 4856 C CA . ILE B 1 272 ? -21.922 -24.734 -5.031 1 94.69 272 ILE B CA 1
ATOM 4857 C C . ILE B 1 272 ? -20.766 -25.016 -4.086 1 94.69 272 ILE B C 1
ATOM 4859 O O . ILE B 1 272 ? -20.953 -25.578 -3.008 1 94.69 272 ILE B O 1
ATOM 4863 N N . LEU B 1 273 ? -19.625 -24.578 -4.43 1 95.38 273 LEU B N 1
ATOM 4864 C CA . LEU B 1 273 ? -18.406 -24.969 -3.74 1 95.38 273 LEU B CA 1
ATOM 4865 C C . LEU B 1 273 ? -18.172 -24.094 -2.514 1 95.38 273 LEU B C 1
ATOM 4867 O O . LEU B 1 273 ? -17.625 -24.547 -1.507 1 95.38 273 LEU B O 1
ATOM 4871 N N . TYR B 1 274 ? -18.531 -22.797 -2.619 1 97.38 274 TYR B N 1
ATOM 4872 C CA . TYR B 1 274 ? -18.203 -21.812 -1.59 1 97.38 274 TYR B CA 1
ATOM 4873 C C . TYR B 1 274 ? -19.406 -20.922 -1.286 1 97.38 274 TYR B C 1
ATOM 4875 O O . TYR B 1 274 ? -19.297 -19.688 -1.348 1 97.38 274 TYR B O 1
ATOM 4883 N N . PRO B 1 275 ? -20.484 -21.453 -0.878 1 97.44 275 PRO B N 1
ATOM 4884 C CA . PRO B 1 275 ? -21.688 -20.656 -0.657 1 97.44 275 PRO B CA 1
ATOM 4885 C C . PRO B 1 275 ? -21.484 -19.578 0.412 1 97.44 275 PRO B C 1
ATOM 4887 O O . PRO B 1 275 ? -22.203 -18.562 0.411 1 97.44 275 PRO B O 1
ATOM 4890 N N . GLU B 1 276 ? -20.531 -19.734 1.31 1 97.94 276 GLU B N 1
ATOM 4891 C CA . GLU B 1 276 ? -20.297 -18.828 2.424 1 97.94 276 GLU B CA 1
ATOM 4892 C C . GLU B 1 276 ? -19.781 -17.469 1.932 1 97.94 276 GLU B C 1
ATOM 4894 O O . GLU B 1 276 ? -19.766 -16.5 2.691 1 97.94 276 GLU B O 1
ATOM 4899 N N . LEU B 1 277 ? -19.391 -17.375 0.629 1 98.5 277 LEU B N 1
ATOM 4900 C CA . LEU B 1 277 ? -18.891 -16.141 0.063 1 98.5 277 LEU B CA 1
ATOM 4901 C C . LEU B 1 277 ? -20.016 -15.133 -0.131 1 98.5 277 LEU B C 1
ATOM 4903 O O . LEU B 1 277 ? -19.766 -13.93 -0.292 1 98.5 277 LEU B O 1
ATOM 4907 N N . PHE B 1 278 ? -21.203 -15.602 -0.226 1 98.12 278 PHE B N 1
ATOM 4908 C CA . PHE B 1 278 ? -22.312 -14.789 -0.714 1 98.12 278 PHE B CA 1
ATOM 4909 C C . PHE B 1 278 ? -22.938 -13.992 0.421 1 98.12 278 PHE B C 1
ATOM 4911 O O . PHE B 1 278 ? -23.094 -14.5 1.533 1 98.12 278 PHE B O 1
ATOM 4918 N N . ILE B 1 279 ? -23.172 -12.734 0.203 1 97.06 279 ILE B N 1
ATOM 4919 C CA . ILE B 1 279 ? -23.859 -11.836 1.11 1 97.06 279 ILE B CA 1
ATOM 4920 C C . ILE B 1 279 ? -25.297 -11.625 0.628 1 97.06 279 ILE B C 1
ATOM 4922 O O . ILE B 1 279 ? -25.516 -11.07 -0.449 1 97.06 279 ILE B O 1
ATOM 4926 N N . GLU B 1 280 ? -26.234 -12.031 1.378 1 94.62 280 GLU B N 1
ATOM 4927 C CA . GLU B 1 280 ? -27.641 -11.953 1.008 1 94.62 280 GLU B CA 1
ATOM 4928 C C . GLU B 1 280 ? -27.875 -12.562 -0.368 1 94.62 280 GLU B C 1
ATOM 4930 O O . GLU B 1 280 ? -28.531 -11.953 -1.218 1 94.62 280 GLU B O 1
ATOM 4935 N N . GLY B 1 281 ? -27.203 -13.617 -0.622 1 94.75 281 GLY B N 1
ATOM 4936 C CA . GLY B 1 281 ? -27.438 -14.422 -1.813 1 94.75 281 GLY B CA 1
ATOM 4937 C C . GLY B 1 281 ? -26.688 -13.898 -3.031 1 94.75 281 GLY B C 1
ATOM 4938 O O . GLY B 1 281 ? -26.797 -14.477 -4.117 1 94.75 281 GLY B O 1
ATOM 4939 N N . GLN B 1 282 ? -25.953 -12.883 -2.809 1 96.81 282 GLN B N 1
ATOM 4940 C CA . GLN B 1 282 ? -25.234 -12.297 -3.941 1 96.81 282 GLN B CA 1
ATOM 4941 C C . GLN B 1 282 ? -23.734 -12.234 -3.678 1 96.81 282 GLN B C 1
ATOM 4943 O O . GLN B 1 282 ? -23.312 -12.023 -2.541 1 96.81 282 GLN B O 1
ATOM 4948 N N . LEU B 1 283 ? -23 -12.516 -4.777 1 98 283 LEU B N 1
ATOM 4949 C CA . LEU B 1 283 ? -21.562 -12.297 -4.691 1 98 283 LEU B CA 1
ATOM 4950 C C . LEU B 1 283 ? -21.219 -10.82 -4.82 1 98 283 LEU B C 1
ATOM 4952 O O . LEU B 1 283 ? -21.609 -10.164 -5.789 1 98 283 LEU B O 1
ATOM 4956 N N . ASP B 1 284 ? -20.578 -10.227 -3.855 1 98.38 284 ASP B N 1
ATOM 4957 C CA . ASP B 1 284 ? -20.219 -8.812 -3.875 1 98.38 284 ASP B CA 1
ATOM 4958 C C . ASP B 1 284 ? -18.844 -8.617 -4.539 1 98.38 284 ASP B C 1
ATOM 4960 O O . ASP B 1 284 ? -17.828 -8.531 -3.857 1 98.38 284 ASP B O 1
ATOM 4964 N N . ILE B 1 285 ? -18.859 -8.516 -5.855 1 98.5 285 ILE B N 1
ATOM 4965 C CA . ILE B 1 285 ? -17.641 -8.422 -6.656 1 98.5 285 ILE B CA 1
ATOM 4966 C C . ILE B 1 285 ? -17.109 -6.992 -6.613 1 98.5 285 ILE B C 1
ATOM 4968 O O . ILE B 1 285 ? -17.812 -6.047 -6.973 1 98.5 285 ILE B O 1
ATOM 4972 N N . ARG B 1 286 ? -15.906 -6.891 -6.191 1 97.94 286 ARG B N 1
ATOM 4973 C CA . ARG B 1 286 ? -15.289 -5.57 -6.082 1 97.94 286 ARG B CA 1
ATOM 4974 C C . ARG B 1 286 ? -14.375 -5.293 -7.266 1 97.94 286 ARG B C 1
ATOM 4976 O O . ARG B 1 286 ? -14.117 -4.137 -7.602 1 97.94 286 ARG B O 1
ATOM 4983 N N . ASN B 1 287 ? -13.859 -6.34 -7.828 1 96.5 287 ASN B N 1
ATOM 4984 C CA . ASN B 1 287 ? -13.039 -6.227 -9.031 1 96.5 287 ASN B CA 1
ATOM 4985 C C . ASN B 1 287 ? -13.039 -7.523 -9.836 1 96.5 287 ASN B C 1
ATOM 4987 O O . ASN B 1 287 ? -13.109 -8.617 -9.266 1 96.5 287 ASN B O 1
ATOM 4991 N N . VAL B 1 288 ? -12.984 -7.406 -11.148 1 97.38 288 VAL B N 1
ATOM 4992 C CA . VAL B 1 288 ? -12.719 -8.531 -12.047 1 97.38 288 VAL B CA 1
ATOM 4993 C C . VAL B 1 288 ? -11.289 -8.43 -12.586 1 97.38 288 VAL B C 1
ATOM 4995 O O . VAL B 1 288 ? -10.969 -7.52 -13.352 1 97.38 288 VAL B O 1
ATOM 4998 N N . ASN B 1 289 ? -10.469 -9.383 -12.188 1 96.5 289 ASN B N 1
ATOM 4999 C CA . ASN B 1 289 ? -9.039 -9.352 -12.5 1 96.5 289 ASN B CA 1
ATOM 5000 C C . ASN B 1 289 ? -8.727 -10.156 -13.766 1 96.5 289 ASN B C 1
ATOM 5002 O O . ASN B 1 289 ? -9.211 -11.281 -13.922 1 96.5 289 ASN B O 1
ATOM 5006 N N . VAL B 1 290 ? -7.992 -9.562 -14.633 1 96.62 290 VAL B N 1
ATOM 5007 C CA . VAL B 1 290 ? -7.504 -10.266 -15.812 1 96.62 290 VAL B CA 1
ATOM 5008 C C . VAL B 1 290 ? -5.992 -10.07 -15.945 1 96.62 290 VAL B C 1
ATOM 5010 O O . VAL B 1 290 ? -5.496 -8.945 -15.867 1 96.62 290 VAL B O 1
ATOM 5013 N N . GLY B 1 291 ? -5.293 -11.141 -16.047 1 95.06 291 GLY B N 1
ATOM 5014 C CA . GLY B 1 291 ? -3.854 -11.094 -16.234 1 95.06 291 GLY B CA 1
ATOM 5015 C C . GLY B 1 291 ? -3.326 -12.219 -17.094 1 95.06 291 GLY B C 1
ATOM 5016 O O . GLY B 1 291 ? -4.082 -13.109 -17.5 1 95.06 291 GLY B O 1
ATOM 5017 N N . PHE B 1 292 ? -2.033 -12.117 -17.406 1 96.38 292 PHE B N 1
ATOM 5018 C CA . PHE B 1 292 ? -1.363 -13.109 -18.234 1 96.38 292 PHE B CA 1
ATOM 5019 C C . PHE B 1 292 ? -0.164 -13.703 -17.5 1 96.38 292 PHE B C 1
ATOM 5021 O O . PHE B 1 292 ? 0.802 -13 -17.203 1 96.38 292 PHE B O 1
ATOM 5028 N N . ARG B 1 293 ? -0.213 -14.984 -17.234 1 94.88 293 ARG B N 1
ATOM 5029 C CA . ARG B 1 293 ? 0.912 -15.711 -16.641 1 94.88 293 ARG B CA 1
ATOM 5030 C C . ARG B 1 293 ? 2.016 -15.93 -17.672 1 94.88 293 ARG B C 1
ATOM 5032 O O . ARG B 1 293 ? 1.745 -16.344 -18.797 1 94.88 293 ARG B O 1
ATOM 5039 N N . SER B 1 294 ? 3.195 -15.586 -17.281 1 96.31 294 SER B N 1
ATOM 5040 C CA . SER B 1 294 ? 4.332 -15.82 -18.172 1 96.31 294 SER B CA 1
ATOM 5041 C C . SER B 1 294 ? 4.887 -17.234 -17.984 1 96.31 294 SER B C 1
ATOM 5043 O O . SER B 1 294 ? 5.84 -17.438 -17.234 1 96.31 294 SER B O 1
ATOM 5045 N N . ALA B 1 295 ? 4.32 -18.141 -18.75 1 96.88 295 ALA B N 1
ATOM 5046 C CA . ALA B 1 295 ? 4.727 -19.547 -18.641 1 96.88 295 ALA B CA 1
ATOM 5047 C C . ALA B 1 295 ? 5.824 -19.875 -19.656 1 96.88 295 ALA B C 1
ATOM 5049 O O . ALA B 1 295 ? 6.141 -19.047 -20.531 1 96.88 295 ALA B O 1
ATOM 5050 N N . ARG B 1 296 ? 6.426 -21.016 -19.469 1 97.19 296 ARG B N 1
ATOM 5051 C CA . ARG B 1 296 ? 7.496 -21.469 -20.359 1 97.19 296 ARG B CA 1
ATOM 5052 C C . ARG B 1 296 ? 7.488 -23 -20.484 1 97.19 296 ARG B C 1
ATOM 5054 O O . ARG B 1 296 ? 7.316 -23.703 -19.484 1 97.19 296 ARG B O 1
ATOM 5061 N N . ASN B 1 297 ? 7.668 -23.391 -21.734 1 95.62 297 ASN B N 1
ATOM 5062 C CA . ASN B 1 297 ? 7.949 -24.812 -21.891 1 95.62 297 ASN B CA 1
ATOM 5063 C C . ASN B 1 297 ? 9.227 -25.219 -21.141 1 95.62 297 ASN B C 1
ATOM 5065 O O . ASN B 1 297 ? 10.281 -24.609 -21.344 1 95.62 297 ASN B O 1
ATOM 5069 N N . GLY B 1 298 ? 9.023 -26.125 -20.25 1 92.69 298 GLY B N 1
ATOM 5070 C CA . GLY B 1 298 ? 10.172 -26.547 -19.453 1 92.69 298 GLY B CA 1
ATOM 5071 C C . GLY B 1 298 ? 10.203 -25.906 -18.078 1 92.69 298 GLY B C 1
ATOM 5072 O O . GLY B 1 298 ? 11.078 -26.219 -17.266 1 92.69 298 GLY B O 1
ATOM 5073 N N . GLY B 1 299 ? 9.312 -25.062 -17.844 1 94.06 299 GLY B N 1
ATOM 5074 C CA . GLY B 1 299 ? 9.211 -24.484 -16.516 1 94.06 299 GLY B CA 1
ATOM 5075 C C . GLY B 1 299 ? 10.148 -23.312 -16.297 1 94.06 299 GLY B C 1
ATOM 5076 O O . GLY B 1 299 ? 10.68 -22.75 -17.266 1 94.06 299 GLY B O 1
ATOM 5077 N N . LEU B 1 300 ? 10.328 -22.953 -15.07 1 97.25 300 LEU B N 1
ATOM 5078 C CA . LEU B 1 300 ? 11.141 -21.797 -14.695 1 97.25 300 LEU B CA 1
ATOM 5079 C C . LEU B 1 300 ? 12.57 -21.953 -15.219 1 97.25 300 LEU B C 1
ATOM 5081 O O . LEU B 1 300 ? 13.195 -23 -15.023 1 97.25 300 LEU B O 1
ATOM 5085 N N . LYS B 1 301 ? 13.031 -20.969 -15.906 1 98 301 LYS B N 1
ATOM 5086 C CA . LYS B 1 301 ? 14.43 -20.922 -16.328 1 98 301 LYS B CA 1
ATOM 5087 C C . LYS B 1 301 ? 15.273 -20.109 -15.344 1 98 301 LYS B C 1
ATOM 5089 O O . LYS B 1 301 ? 14.992 -18.938 -15.086 1 98 301 LYS B O 1
ATOM 5094 N N . VAL B 1 302 ? 16.234 -20.688 -14.695 1 98.56 302 VAL B N 1
ATOM 5095 C CA . VAL B 1 302 ? 17.281 -20.016 -13.922 1 98.56 302 VAL B CA 1
ATOM 5096 C C . VAL B 1 302 ? 18.656 -20.484 -14.398 1 98.56 302 VAL B C 1
ATOM 5098 O O . VAL B 1 302 ? 19.109 -21.578 -14.031 1 98.56 302 VAL B O 1
ATOM 5101 N N . GLU B 1 303 ? 19.266 -19.656 -15.188 1 97.94 303 GLU B N 1
ATOM 5102 C CA . GLU B 1 303 ? 20.469 -20.125 -15.875 1 97.94 303 GLU B CA 1
ATOM 5103 C C . GLU B 1 303 ? 21.391 -18.953 -16.234 1 97.94 303 GLU B C 1
ATOM 5105 O O . GLU B 1 303 ? 20.906 -17.859 -16.547 1 97.94 303 GLU B O 1
ATOM 5110 N N . LEU B 1 304 ? 22.688 -19.25 -16.234 1 98.44 304 LEU B N 1
ATOM 5111 C CA . LEU B 1 304 ? 23.688 -18.297 -16.672 1 98.44 304 LEU B CA 1
ATOM 5112 C C . LEU B 1 304 ? 23.922 -18.406 -18.172 1 98.44 304 LEU B C 1
ATOM 5114 O O . LEU B 1 304 ? 24 -19.5 -18.719 1 98.44 304 LEU B O 1
ATOM 5118 N N . GLU B 1 305 ? 23.875 -17.328 -18.828 1 98.12 305 GLU B N 1
ATOM 5119 C CA . GLU B 1 305 ? 24.281 -17.25 -20.219 1 98.12 305 GLU B CA 1
ATOM 5120 C C . GLU B 1 305 ? 25.312 -16.141 -20.438 1 98.12 305 GLU B C 1
ATOM 5122 O O . GLU B 1 305 ? 25.188 -15.055 -19.875 1 98.12 305 GLU B O 1
ATOM 5127 N N . LYS B 1 306 ? 26.328 -16.422 -21.25 1 97.12 306 LYS B N 1
ATOM 5128 C CA . LYS B 1 306 ? 27.375 -15.445 -21.562 1 97.12 306 LYS B CA 1
ATOM 5129 C C . LYS B 1 306 ? 27.188 -14.867 -22.953 1 97.12 306 LYS B C 1
ATOM 5131 O O . LYS B 1 306 ? 26.828 -15.578 -23.891 1 97.12 306 LYS B O 1
ATOM 5136 N N . TYR B 1 307 ? 27.469 -13.602 -23.016 1 96 307 TYR B N 1
ATOM 5137 C CA . TYR B 1 307 ? 27.344 -12.906 -24.297 1 96 307 TYR B CA 1
ATOM 5138 C C . TYR B 1 307 ? 28.641 -12.203 -24.672 1 96 307 TYR B C 1
ATOM 5140 O O . TYR B 1 307 ? 29.562 -12.117 -23.859 1 96 307 TYR B O 1
ATOM 5148 N N . PRO B 1 308 ? 28.766 -11.805 -25.969 1 90.75 308 PRO B N 1
ATOM 5149 C CA . PRO B 1 308 ? 29.984 -11.086 -26.375 1 90.75 308 PRO B CA 1
ATOM 5150 C C . PRO B 1 308 ? 30.328 -9.938 -25.438 1 90.75 308 PRO B C 1
ATOM 5152 O O . PRO B 1 308 ? 29.438 -9.25 -24.938 1 90.75 308 PRO B O 1
ATOM 5155 N N . GLY B 1 309 ? 31.641 -9.672 -25.203 1 89.88 309 GLY B N 1
ATOM 5156 C CA . GLY B 1 309 ? 32.125 -8.648 -24.281 1 89.88 309 GLY B CA 1
ATOM 5157 C C . GLY B 1 309 ? 32.125 -9.102 -22.844 1 89.88 309 GLY B C 1
ATOM 5158 O O . GLY B 1 309 ? 32.188 -8.281 -21.922 1 89.88 309 GLY B O 1
ATOM 5159 N N . ASN B 1 310 ? 31.969 -10.445 -22.656 1 90.38 310 ASN B N 1
ATOM 5160 C CA . ASN B 1 310 ? 32 -11.086 -21.359 1 90.38 310 ASN B CA 1
ATOM 5161 C C . ASN B 1 310 ? 30.844 -10.602 -20.469 1 90.38 310 ASN B C 1
ATOM 5163 O O . ASN B 1 310 ? 31.031 -10.391 -19.266 1 90.38 310 ASN B O 1
ATOM 5167 N N . VAL B 1 311 ? 29.781 -10.328 -21.141 1 95.06 311 VAL B N 1
ATOM 5168 C CA . VAL B 1 311 ? 28.609 -9.938 -20.391 1 95.06 311 VAL B CA 1
ATOM 5169 C C . VAL B 1 311 ? 27.891 -11.172 -19.844 1 95.06 311 VAL B C 1
ATOM 5171 O O . VAL B 1 311 ? 27.625 -12.117 -20.594 1 95.06 311 VAL B O 1
ATOM 5174 N N . SER B 1 312 ? 27.688 -11.203 -18.562 1 97.25 312 SER B N 1
ATOM 5175 C CA . SER B 1 312 ? 26.969 -12.305 -17.906 1 97.25 312 SER B CA 1
ATOM 5176 C C . SER B 1 312 ? 25.5 -11.961 -17.703 1 97.25 312 SER B C 1
ATOM 5178 O O . SER B 1 312 ? 25.172 -10.945 -17.078 1 97.25 312 SER B O 1
ATOM 5180 N N . VAL B 1 313 ? 24.641 -12.805 -18.25 1 98.44 313 VAL B N 1
ATOM 5181 C CA . VAL B 1 313 ? 23.203 -12.688 -18.016 1 98.44 313 VAL B CA 1
ATOM 5182 C C . VAL B 1 313 ? 22.688 -13.898 -17.25 1 98.44 313 VAL B C 1
ATOM 5184 O O . VAL B 1 313 ? 22.906 -15.039 -17.656 1 98.44 313 VAL B O 1
ATOM 5187 N N . VAL B 1 314 ? 22.141 -13.664 -16.125 1 98.81 314 VAL B N 1
ATOM 5188 C CA . VAL B 1 314 ? 21.453 -14.719 -15.391 1 98.81 314 VAL B CA 1
ATOM 5189 C C . VAL B 1 314 ? 19.953 -14.609 -15.609 1 98.81 314 VAL B C 1
ATOM 5191 O O . VAL B 1 314 ? 19.312 -13.641 -15.172 1 98.81 314 VAL B O 1
ATOM 5194 N N . HIS B 1 315 ? 19.406 -15.602 -16.25 1 98.81 315 HIS B N 1
ATOM 5195 C CA . HIS B 1 315 ? 17.969 -15.625 -16.531 1 98.81 315 HIS B CA 1
ATOM 5196 C C . HIS B 1 315 ? 17.188 -16.125 -15.328 1 98.81 315 HIS B C 1
ATOM 5198 O O . HIS B 1 315 ? 17.625 -17.031 -14.625 1 98.81 315 HIS B O 1
ATOM 5204 N N . ALA B 1 316 ? 16.047 -15.555 -15.047 1 98.81 316 ALA B N 1
ATOM 5205 C CA . ALA B 1 316 ? 15.078 -15.984 -14.047 1 98.81 316 ALA B CA 1
ATOM 5206 C C . ALA B 1 316 ? 13.656 -15.625 -14.477 1 98.81 316 ALA B C 1
ATOM 5208 O O . ALA B 1 316 ? 13.102 -14.617 -14.023 1 98.81 316 ALA B O 1
ATOM 5209 N N . TYR B 1 317 ? 13.102 -16.438 -15.344 1 98.5 317 TYR B N 1
ATOM 5210 C CA . TYR B 1 317 ? 11.766 -16.141 -15.867 1 98.5 317 TYR B CA 1
ATOM 5211 C C . TYR B 1 317 ? 11.047 -17.422 -16.266 1 98.5 317 TYR B C 1
ATOM 5213 O O . TYR B 1 317 ? 11.625 -18.516 -16.188 1 98.5 317 TYR B O 1
ATOM 5221 N N . GLY B 1 318 ? 9.758 -17.281 -16.578 1 97.75 318 GLY B N 1
ATOM 5222 C CA . GLY B 1 318 ? 8.969 -18.422 -17.016 1 97.75 318 GLY B CA 1
ATOM 5223 C C . GLY B 1 318 ? 8.305 -19.172 -15.875 1 97.75 318 GLY B C 1
ATOM 5224 O O . GLY B 1 318 ? 8.188 -20.391 -15.914 1 97.75 318 GLY B O 1
ATOM 5225 N N . ALA B 1 319 ? 7.82 -18.453 -14.891 1 96.38 319 ALA B N 1
ATOM 5226 C CA . ALA B 1 319 ? 7.312 -19.078 -13.68 1 96.38 319 ALA B CA 1
ATOM 5227 C C . ALA B 1 319 ? 5.852 -19.484 -13.836 1 96.38 319 ALA B C 1
ATOM 5229 O O . ALA B 1 319 ? 5.324 -20.25 -13.031 1 96.38 319 ALA B O 1
ATOM 5230 N N . GLY B 1 320 ? 5.238 -18.953 -14.906 1 94 320 GLY B N 1
ATOM 5231 C CA . GLY B 1 320 ? 3.822 -19.234 -15.07 1 94 320 GLY B CA 1
ATOM 5232 C C . GLY B 1 320 ? 2.971 -18.75 -13.914 1 94 320 GLY B C 1
ATOM 5233 O O . GLY B 1 320 ? 3.064 -17.594 -13.508 1 94 320 GLY B O 1
ATOM 5234 N N . GLY B 1 321 ? 2.223 -19.641 -13.312 1 93.12 321 GLY B N 1
ATOM 5235 C CA . GLY B 1 321 ? 1.359 -19.297 -12.195 1 93.12 321 GLY B CA 1
ATOM 5236 C C . GLY B 1 321 ? 2.035 -19.453 -10.844 1 93.12 321 GLY B C 1
ATOM 5237 O O . GLY B 1 321 ? 1.406 -19.25 -9.805 1 93.12 321 GLY B O 1
ATOM 5238 N N . MET B 1 322 ? 3.359 -19.672 -10.875 1 96.38 322 MET B N 1
ATOM 5239 C CA . MET B 1 322 ? 4.047 -20.016 -9.633 1 96.38 322 MET B CA 1
ATOM 5240 C C . MET B 1 322 ? 4.988 -18.891 -9.203 1 96.38 322 MET B C 1
ATOM 5242 O O . MET B 1 322 ? 5.883 -19.109 -8.383 1 96.38 322 MET B O 1
ATOM 5246 N N . GLY B 1 323 ? 4.848 -17.703 -9.703 1 97.69 323 GLY B N 1
ATOM 5247 C CA . GLY B 1 323 ? 5.773 -16.609 -9.43 1 97.69 323 GLY B CA 1
ATOM 5248 C C . GLY B 1 323 ? 5.988 -16.359 -7.949 1 97.69 323 GLY B C 1
ATOM 5249 O O . GLY B 1 323 ? 7.129 -16.297 -7.488 1 97.69 323 GLY B O 1
ATOM 5250 N N . TYR B 1 324 ? 4.938 -16.25 -7.203 1 98.69 324 TYR B N 1
ATOM 5251 C CA . TYR B 1 324 ? 5.035 -15.977 -5.773 1 98.69 324 TYR B CA 1
ATOM 5252 C C . TYR B 1 324 ? 5.531 -17.203 -5.02 1 98.69 324 TYR B C 1
ATOM 5254 O O . TYR B 1 324 ? 6.316 -17.078 -4.078 1 98.69 324 TYR B O 1
ATOM 5262 N N . GLU B 1 325 ? 5.133 -18.375 -5.438 1 98.31 325 GLU B N 1
ATOM 5263 C CA . GLU B 1 325 ? 5.547 -19.625 -4.797 1 98.31 325 GLU B CA 1
ATOM 5264 C C . GLU B 1 325 ? 7.051 -19.828 -4.93 1 98.31 325 GLU B C 1
ATOM 5266 O O . GLU B 1 325 ? 7.688 -20.359 -4.016 1 98.31 325 GLU B O 1
ATOM 5271 N N . LEU B 1 326 ? 7.578 -19.406 -6.035 1 98.25 326 LEU B N 1
ATOM 5272 C CA . LEU B 1 326 ? 8.977 -19.656 -6.363 1 98.25 326 LEU B CA 1
ATOM 5273 C C . LEU B 1 326 ? 9.844 -18.453 -5.996 1 98.25 326 LEU B C 1
ATOM 5275 O O . LEU B 1 326 ? 11.07 -18.562 -5.945 1 98.25 326 LEU B O 1
ATOM 5279 N N . SER B 1 327 ? 9.336 -17.328 -5.66 1 98.5 327 SER B N 1
ATOM 5280 C CA . SER B 1 327 ? 9.953 -16 -5.652 1 98.5 327 SER B CA 1
ATOM 5281 C C . SER B 1 327 ? 11.312 -16.031 -4.953 1 98.5 327 SER B C 1
ATOM 5283 O O . SER B 1 327 ? 12.352 -16.016 -5.609 1 98.5 327 SER B O 1
ATOM 5285 N N . TYR B 1 328 ? 11.367 -16.281 -3.645 1 98.81 328 TYR B N 1
ATOM 5286 C CA . TYR B 1 328 ? 12.602 -16.219 -2.873 1 98.81 328 TYR B CA 1
ATOM 5287 C C . TYR B 1 328 ? 13.516 -17.391 -3.234 1 98.81 328 TYR B C 1
ATOM 5289 O O . TYR B 1 328 ? 14.734 -17.234 -3.322 1 98.81 328 TYR B O 1
ATOM 5297 N N . GLY B 1 329 ? 12.898 -18.578 -3.457 1 98.75 329 GLY B N 1
ATOM 5298 C CA . GLY B 1 329 ? 13.688 -19.734 -3.863 1 98.75 329 GLY B CA 1
ATOM 5299 C C . GLY B 1 329 ? 14.414 -19.516 -5.18 1 98.75 329 GLY B C 1
ATOM 5300 O O . GLY B 1 329 ? 15.609 -19.812 -5.285 1 98.75 329 GLY B O 1
ATOM 5301 N N . ALA B 1 330 ? 13.711 -19.078 -6.16 1 98.75 330 ALA B N 1
ATOM 5302 C CA . ALA B 1 330 ? 14.336 -18.766 -7.438 1 98.75 330 ALA B CA 1
ATOM 5303 C C . ALA B 1 330 ? 15.414 -17.703 -7.27 1 98.75 330 ALA B C 1
ATOM 5305 O O . ALA B 1 330 ? 16.484 -17.797 -7.867 1 98.75 330 ALA B O 1
ATOM 5306 N N . ALA B 1 331 ? 15.141 -16.703 -6.453 1 98.94 331 ALA B N 1
ATOM 5307 C CA . ALA B 1 331 ? 16.078 -15.602 -6.219 1 98.94 331 ALA B CA 1
ATOM 5308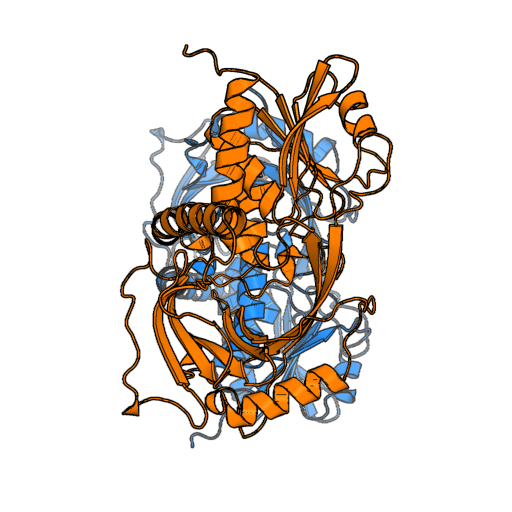 C C . ALA B 1 331 ? 17.359 -16.109 -5.566 1 98.94 331 ALA B C 1
ATOM 5310 O O . ALA B 1 331 ? 18.453 -15.633 -5.891 1 98.94 331 ALA B O 1
ATOM 5311 N N . LYS B 1 332 ? 17.25 -17 -4.629 1 98.81 332 LYS B N 1
ATOM 5312 C CA . LYS B 1 332 ? 18.422 -17.578 -3.979 1 98.81 332 LYS B CA 1
ATOM 5313 C C . LYS B 1 332 ? 19.297 -18.328 -4.984 1 98.81 332 LYS B C 1
ATOM 5315 O O . LYS B 1 332 ? 20.531 -18.281 -4.902 1 98.81 332 LYS B O 1
ATOM 5320 N N . LYS B 1 333 ? 18.625 -19.031 -5.836 1 98.56 333 LYS B N 1
ATOM 5321 C CA . LYS B 1 333 ? 19.375 -19.719 -6.891 1 98.56 333 LYS B CA 1
ATOM 5322 C C . LYS B 1 333 ? 20.109 -18.703 -7.773 1 98.56 333 LYS B C 1
ATOM 5324 O O . LYS B 1 333 ? 21.281 -18.922 -8.117 1 98.56 333 LYS B O 1
ATOM 5329 N N . VAL B 1 334 ? 19.453 -17.625 -8.133 1 98.75 334 VAL B N 1
ATOM 5330 C CA . VAL B 1 334 ? 20.078 -16.562 -8.914 1 98.75 334 VAL B CA 1
ATOM 5331 C C . VAL B 1 334 ? 21.297 -16.016 -8.156 1 98.75 334 VAL B C 1
ATOM 5333 O O . VAL B 1 334 ? 22.359 -15.812 -8.734 1 98.75 334 VAL B O 1
ATOM 5336 N N . GLU B 1 335 ? 21.125 -15.758 -6.883 1 98.25 335 GLU B N 1
ATOM 5337 C CA . GLU B 1 335 ? 22.203 -15.234 -6.051 1 98.25 335 GLU B CA 1
ATOM 5338 C C . GLU B 1 335 ? 23.406 -16.172 -6.07 1 98.25 335 GLU B C 1
ATOM 5340 O O . GLU B 1 335 ? 24.547 -15.719 -6.16 1 98.25 335 GLU B O 1
ATOM 5345 N N . GLU B 1 336 ? 23.141 -17.469 -5.945 1 97.81 336 GLU B N 1
ATOM 5346 C CA . GLU B 1 336 ? 24.219 -18.453 -5.973 1 97.81 336 GLU B CA 1
ATOM 5347 C C . GLU B 1 336 ? 25 -18.375 -7.281 1 97.81 336 GLU B C 1
ATOM 5349 O O . GLU B 1 336 ? 26.234 -18.453 -7.281 1 97.81 336 GLU B O 1
ATOM 5354 N N . ILE B 1 337 ? 24.297 -18.234 -8.359 1 98 337 ILE B N 1
ATOM 5355 C CA . ILE B 1 337 ? 24.938 -18.141 -9.672 1 98 337 ILE B CA 1
ATOM 5356 C C . ILE B 1 337 ? 25.781 -16.859 -9.734 1 98 337 ILE B C 1
ATOM 5358 O O . ILE B 1 337 ? 26.922 -16.906 -10.195 1 98 337 ILE B O 1
ATOM 5362 N N . VAL B 1 338 ? 25.219 -15.758 -9.289 1 97.25 338 VAL B N 1
ATOM 5363 C CA . VAL B 1 338 ? 25.922 -14.477 -9.32 1 97.25 338 VAL B CA 1
ATOM 5364 C C . VAL B 1 338 ? 27.188 -14.555 -8.469 1 97.25 338 VAL B C 1
ATOM 5366 O O . VAL B 1 338 ? 28.234 -14.039 -8.852 1 97.25 338 VAL B O 1
ATOM 5369 N N . LYS B 1 339 ? 27.094 -15.219 -7.34 1 95.31 339 LYS B N 1
ATOM 5370 C CA . LYS B 1 339 ? 28.25 -15.406 -6.461 1 95.31 339 LYS B CA 1
ATOM 5371 C C . LYS B 1 339 ? 29.359 -16.156 -7.176 1 95.31 339 LYS B C 1
ATOM 5373 O O . LYS B 1 339 ? 30.547 -15.906 -6.926 1 95.31 339 LYS B O 1
ATOM 5378 N N . GLY B 1 340 ? 28.922 -17.062 -7.992 1 93.88 340 GLY B N 1
ATOM 5379 C CA . GLY B 1 340 ? 29.906 -17.812 -8.758 1 93.88 340 GLY B CA 1
ATOM 5380 C C . GLY B 1 340 ? 30.625 -16.969 -9.805 1 93.88 340 GLY B C 1
ATOM 5381 O O . GLY B 1 340 ? 31.766 -17.25 -10.156 1 93.88 340 GLY B O 1
ATOM 5382 N N . ILE B 1 341 ? 30.031 -16.016 -10.328 1 90.56 341 ILE B N 1
ATOM 5383 C CA . ILE B 1 341 ? 30.594 -15.102 -11.328 1 90.56 341 ILE B CA 1
ATOM 5384 C C . ILE B 1 341 ? 31.5 -14.094 -10.641 1 90.56 341 ILE B C 1
ATOM 5386 O O . ILE B 1 341 ? 32.594 -13.797 -11.133 1 90.56 341 ILE B O 1
ATOM 5390 N N . TRP B 1 342 ? 31.047 -13.508 -9.547 1 83.19 342 TRP B N 1
ATOM 5391 C CA . TRP B 1 342 ? 31.766 -12.492 -8.781 1 83.19 342 TRP B CA 1
ATOM 5392 C C . TRP B 1 342 ? 31.703 -12.789 -7.289 1 83.19 342 TRP B C 1
ATOM 5394 O O . TRP B 1 342 ? 30.875 -12.25 -6.57 1 83.19 342 TRP B O 1
ATOM 5404 N N . PRO B 1 343 ? 32.719 -13.547 -6.938 1 71.88 343 PRO B N 1
ATOM 5405 C CA . PRO B 1 343 ? 32.719 -13.852 -5.504 1 71.88 343 PRO B CA 1
ATOM 5406 C C . PRO B 1 343 ? 32.938 -12.617 -4.637 1 71.88 343 PRO B C 1
ATOM 5408 O O . PRO B 1 343 ? 33.688 -11.719 -5.027 1 71.88 343 PRO B O 1
ATOM 5411 N N . LYS B 1 344 ? 32.125 -12.281 -3.736 1 63.31 344 LYS B N 1
ATOM 5412 C CA . LYS B 1 344 ? 32.312 -11.18 -2.803 1 63.31 344 LYS B CA 1
ATOM 5413 C C . LYS B 1 344 ? 33.625 -11.336 -2.047 1 63.31 344 LYS B C 1
ATOM 5415 O O . LYS B 1 344 ? 34 -12.438 -1.628 1 63.31 344 LYS B O 1
ATOM 5420 N N . SER B 1 345 ? 34.625 -10.43 -2.223 1 48.38 345 SER B N 1
ATOM 5421 C CA . SER B 1 345 ? 35.844 -10.484 -1.438 1 48.38 345 SER B CA 1
ATOM 5422 C C . SER B 1 345 ? 35.562 -10.594 0.054 1 48.38 345 SER B C 1
ATOM 5424 O O . SER B 1 345 ? 34.656 -9.906 0.566 1 48.38 345 SER B O 1
ATOM 5426 N N . LYS B 1 346 ? 35.594 -11.75 0.617 1 45.97 346 LYS B N 1
ATOM 5427 C CA . LYS B 1 346 ? 35.656 -11.797 2.076 1 45.97 346 LYS B CA 1
ATOM 5428 C C . LYS B 1 346 ? 36.625 -10.758 2.633 1 45.97 346 LYS B C 1
ATOM 5430 O O . LYS B 1 346 ? 37.812 -10.82 2.371 1 45.97 346 LYS B O 1
ATOM 5435 N N . LEU B 1 347 ? 36.156 -9.414 2.645 1 32.72 347 LEU B N 1
ATOM 5436 C CA . LEU B 1 347 ? 37.125 -8.844 3.586 1 32.72 347 LEU B CA 1
ATOM 5437 C C . LEU B 1 347 ? 36.938 -9.453 4.973 1 32.72 347 LEU B C 1
ATOM 5439 O O . LEU B 1 347 ? 35.812 -9.719 5.402 1 32.72 347 LEU B O 1
#

InterPro domains:
  IPR006076 FAD dependent oxidoreductase [PF01266] (4-334)
  IPR006181 D-amino acid oxidase, conserved site [PS00677] (313-331)
  IPR023209 D-amino-acid oxidase [PIRSF000189] (1-341)
  IPR023209 D-amino-acid oxidase [PTHR11530] (3-342)

Nearest PDB structures (foldseek):
  1an9-assembly1_A  TM=8.702E-01  e=4.013E-26  Sus scrofa
  6kbp-assembly1_B  TM=8.675E-01  e=5.389E-26  Homo sapiens
  6kbp-assembly1_A  TM=8.728E-01  e=2.495E-25  Homo sapiens
  6kbp-assembly2_C  TM=8.616E-01  e=1.752E-25  Homo sapiens
  5wwv-assembly3_F  TM=8.568E-01  e=1.305E-25  Sus scrofa

Organism: Cyberlindnera jadinii (strain ATCC 18201 / CBS 1600 / BCRC 20928 / JCM 3617 / NBRC 0987 / NRRL Y-1542) (NCBI:txid983966)

Radius of gyration: 27.07 Å; Cα contacts (8 Å, |Δi|>4): 1647; chains: 2; bounding box: 72×75×60 Å